Protein AF-0000000080320316 (afdb_homodimer)

Organism: Ceratocystis fimbriata f. sp. platani (NCBI:txid88771)

Secondary structure (DSSP, 8-state):
--HHHHHHHHHHTTSHHHHHHHT-TTEEEE-TT---TT-----TTTTHIIIIIT-STTS--EEEEEEE-TTS---TT----STT----SS-EEEEEEEE-GGGB-STTBB-HHHHHHHHHHHHHHHHHHHHHHHHHHHHTT---TTS---TTEEEEEEEEEEEE-S--BSSEEEEEEEEEEEEETTEEEEEEEEE-SS-EEEEEEEEEEEEE------/--HHHHHHHHHHTTSHHHHHHHT-TTEEEE-TT---TT-----TTTTHIIIIIT-STTS---EEEEEE-TTS---TT----STT----SS-EEEEEEEE-GGGB-STTBB-HHHHHHHHHHHHHHHHHHHHHHHHHHHHTT---TTS---TTEEEEEEEEEEEE-S--BSSEEEEEEEEEEEEETTEEEEEEEEE-SS-EEEEEEEEEEEEE------

Radius of gyration: 22.96 Å; Cα contacts (8 Å, |Δi|>4): 897; chains: 2; bounding box: 67×70×54 Å

Sequence (436 aa):
MDQKVQDAIAHFSKTPWCAALISRPGATHFVPHEPRAGTVAVDLTQDQLFRKTLRTPSTVPHQLGFFQDPFGPHPETSKPASSSGLTMLNPVVTVLYDLQPGVNGFNGTTHGGFISCIIDEAMGSIIYTNYDELMGAKMKHKLPDNVPDLSDARVFTASISVQLKKPILTPNIVAVVAELDRIETRKLLFKITVKNNDVVFAEAQGLWIVVPNAKPKIMDQKVQDAIAHFSKTPWCAALISRPGATHFVPHEPRAGTVAVDLTQDQLFRKTLRTPSTVPHQLGFFQDPFGPHPETSKPASSSGLTMLNPVVTVLYDLQPGVNGFNGTTHGGFISCIIDEAMGSIIYTNYDELMGAKMKHKLPDNVPDLSDARVFTASISVQLKKPILTPNIVAVVAELDRIETRKLLFKITVKNNDVVFAEAQGLWIVVPNAKPKI

InterPro domains:
  IPR006683 Thioesterase domain [PF03061] (107-198)
  IPR029069 HotDog domain superfamily [SSF54637] (92-209)
  IPR052061 Post-transcriptional expression and antimicrobial biosynthesis protein [PTHR47260] (3-215)

pLDDT: mean 87.09, std 16.12, range [25.78, 98.94]

Solvent-accessible surface area (backbone atoms only — not comparable to full-atom values): 22838 Å² total; per-residue (Å²): 130,62,67,68,40,54,52,31,49,59,58,46,44,74,40,65,69,48,30,59,62,66,66,38,84,54,52,46,74,43,45,83,82,50,81,57,91,84,64,74,86,66,58,87,42,41,33,23,24,67,58,48,63,34,44,32,87,49,22,34,62,40,49,38,30,34,29,58,38,65,88,36,92,63,76,83,72,75,62,71,65,20,96,74,49,35,53,55,72,37,42,45,26,37,30,37,38,38,39,25,51,31,42,8,26,57,84,42,17,50,20,73,21,50,56,40,33,58,50,44,49,27,49,49,45,30,55,53,55,31,51,56,50,47,56,54,25,54,75,67,71,62,64,54,90,44,38,75,86,60,82,63,43,45,73,42,77,34,32,44,35,38,38,46,70,44,86,47,56,50,67,39,65,37,37,31,39,23,32,60,44,32,51,57,93,50,32,43,33,34,39,35,39,33,25,50,95,84,45,69,31,29,41,34,40,36,34,32,38,56,43,70,60,81,68,76,87,119,130,61,65,66,41,54,52,31,50,60,58,46,44,73,39,66,69,48,29,58,63,65,66,40,85,55,53,45,75,44,45,83,81,50,80,56,91,83,63,75,85,65,59,88,43,40,32,22,24,66,58,48,65,33,44,32,87,50,22,34,61,41,48,39,28,36,30,60,37,64,89,36,92,62,76,85,73,77,62,70,66,20,95,74,49,35,52,57,72,38,41,44,26,38,29,37,37,38,39,26,52,31,43,6,25,58,82,44,18,50,20,74,20,49,55,40,32,57,49,43,50,27,49,48,45,30,55,52,56,32,51,56,50,46,55,53,26,53,74,68,71,60,63,55,89,44,39,75,86,60,83,64,44,46,74,42,75,34,32,44,36,38,40,48,71,44,85,46,54,50,68,39,67,40,37,33,39,20,31,61,43,32,50,57,94,48,32,42,32,33,40,34,39,32,25,50,94,85,45,70,31,31,42,33,41,37,33,30,38,54,43,70,61,80,67,74,86,117

Structure (mmCIF, N/CA/C/O backbone):
data_AF-0000000080320316-model_v1
#
loop_
_entity.id
_entity.type
_entity.pdbx_description
1 polymer 'Thioesterase domain-containing protein'
#
loop_
_atom_site.group_PDB
_atom_site.id
_atom_site.type_symbol
_atom_site.label_atom_id
_atom_site.label_alt_id
_atom_site.label_comp_id
_atom_site.label_asym_id
_atom_site.label_entity_id
_atom_site.label_seq_id
_atom_site.pdbx_PDB_ins_code
_atom_site.Cartn_x
_atom_site.Cartn_y
_atom_site.Cartn_z
_atom_site.occupancy
_atom_site.B_iso_or_equiv
_atom_site.auth_seq_id
_atom_site.auth_comp_id
_atom_site.auth_asym_id
_atom_site.auth_atom_id
_atom_site.pdbx_PDB_model_num
ATOM 1 N N . MET A 1 1 ? -5.84 32.281 0.088 1 63.75 1 MET A N 1
ATOM 2 C CA . MET A 1 1 ? -5.832 30.812 0.144 1 63.75 1 MET A CA 1
ATOM 3 C C . MET A 1 1 ? -5.734 30.219 -1.255 1 63.75 1 MET A C 1
ATOM 5 O O . MET A 1 1 ? -6.266 30.781 -2.213 1 63.75 1 MET A O 1
ATOM 9 N N . ASP A 1 2 ? -4.852 29.203 -1.447 1 83.12 2 ASP A N 1
ATOM 10 C CA . ASP A 1 2 ? -4.617 28.5 -2.703 1 83.12 2 ASP A CA 1
ATOM 11 C C . ASP A 1 2 ? -5.926 27.969 -3.285 1 83.12 2 ASP A C 1
ATOM 13 O O . ASP A 1 2 ? -6.773 27.453 -2.553 1 83.12 2 ASP A O 1
ATOM 17 N N . GLN A 1 3 ? -6.344 28.375 -4.531 1 89.81 3 GLN A N 1
ATOM 18 C CA . GLN A 1 3 ? -7.574 28 -5.215 1 89.81 3 GLN A CA 1
ATOM 19 C C . GLN A 1 3 ? -7.82 26.5 -5.105 1 89.81 3 GLN A C 1
ATOM 21 O O . GLN A 1 3 ? -8.961 26.047 -4.988 1 89.81 3 GLN A O 1
ATOM 26 N N . LYS A 1 4 ? -6.781 25.766 -5.133 1 90.62 4 LYS A N 1
ATOM 27 C CA . LYS A 1 4 ? -6.918 24.328 -5.035 1 90.62 4 LYS A CA 1
ATOM 28 C C . LYS A 1 4 ? -7.473 23.906 -3.674 1 90.62 4 LYS A C 1
ATOM 30 O O . LYS A 1 4 ? -8.273 22.969 -3.58 1 90.62 4 LYS A O 1
ATOM 35 N N . VAL A 1 5 ? -7.02 24.578 -2.699 1 94.5 5 VAL A N 1
ATOM 36 C CA . VAL A 1 5 ? -7.496 24.297 -1.349 1 94.5 5 VAL A CA 1
ATOM 37 C C . VAL A 1 5 ? -8.977 24.672 -1.235 1 94.5 5 VAL A C 1
ATOM 39 O O . VAL A 1 5 ? -9.766 23.906 -0.688 1 94.5 5 VAL A O 1
ATOM 42 N N . GLN A 1 6 ? -9.344 25.797 -1.772 1 95.31 6 GLN A N 1
ATOM 43 C CA . GLN A 1 6 ? -10.734 26.234 -1.73 1 95.31 6 GLN A CA 1
ATOM 44 C C . GLN A 1 6 ? -11.641 25.25 -2.463 1 95.31 6 GLN A C 1
ATOM 46 O O . GLN A 1 6 ? -12.734 24.922 -1.988 1 95.31 6 GLN A O 1
ATOM 51 N N . ASP A 1 7 ? -11.172 24.781 -3.613 1 96.12 7 ASP A N 1
ATOM 52 C CA . ASP A 1 7 ? -11.945 23.812 -4.387 1 96.12 7 ASP A CA 1
ATOM 53 C C . ASP A 1 7 ? -12.141 22.516 -3.605 1 96.12 7 ASP A C 1
ATOM 55 O O . ASP A 1 7 ? -13.227 21.938 -3.615 1 96.12 7 ASP A O 1
ATOM 59 N N . ALA A 1 8 ? -11.062 22.078 -2.986 1 97 8 ALA A N 1
ATOM 60 C CA . ALA A 1 8 ? -11.133 20.859 -2.195 1 97 8 ALA A CA 1
ATOM 61 C C . ALA A 1 8 ? -12.086 21.016 -1.015 1 97 8 ALA A C 1
ATOM 63 O O . ALA A 1 8 ? -12.883 20.125 -0.723 1 97 8 ALA A O 1
ATOM 64 N N . ILE A 1 9 ? -12 22.141 -0.353 1 97.06 9 ILE A N 1
ATOM 65 C CA . ILE A 1 9 ? -12.898 22.422 0.762 1 97.06 9 ILE A CA 1
ATOM 66 C C . ILE A 1 9 ? -14.344 22.391 0.28 1 97.06 9 ILE A C 1
ATOM 68 O O . ILE A 1 9 ? -15.203 21.797 0.922 1 97.06 9 ILE A O 1
ATOM 72 N N . ALA A 1 10 ? -14.602 23.062 -0.813 1 97.62 10 ALA A N 1
ATOM 73 C CA . ALA A 1 10 ? -15.953 23.109 -1.369 1 97.62 10 ALA A CA 1
ATOM 74 C C . ALA A 1 10 ? -16.469 21.703 -1.676 1 97.62 10 ALA A C 1
ATOM 76 O O . ALA A 1 10 ? -17.625 21.375 -1.393 1 97.62 10 ALA A O 1
ATOM 77 N N . HIS A 1 11 ? -15.656 20.859 -2.217 1 98.19 11 HIS A N 1
ATOM 78 C CA . HIS A 1 11 ? -16.031 19.5 -2.568 1 98.19 11 HIS A CA 1
ATOM 79 C C . HIS A 1 11 ? -16.375 18.688 -1.327 1 98.19 11 HIS A C 1
ATOM 81 O O . HIS A 1 11 ? -17.453 18.094 -1.254 1 98.19 11 HIS A O 1
ATOM 87 N N . PHE A 1 12 ? -15.547 18.625 -0.387 1 98.25 12 PHE A N 1
ATOM 88 C CA . PHE A 1 12 ? -15.703 17.766 0.769 1 98.25 12 PHE A CA 1
ATOM 89 C C . PHE A 1 12 ? -16.766 18.297 1.714 1 98.25 12 PHE A C 1
ATOM 91 O O . PHE A 1 12 ? -17.375 17.531 2.465 1 98.25 12 PHE A O 1
ATOM 98 N N . SER A 1 13 ? -17.031 19.594 1.688 1 97.69 13 SER A N 1
ATOM 99 C CA . SER A 1 13 ? -18.031 20.203 2.566 1 97.69 13 SER A CA 1
ATOM 100 C C . SER A 1 13 ? -19.453 19.781 2.16 1 97.69 13 SER A C 1
ATOM 102 O O . SER A 1 13 ? -20.406 19.984 2.916 1 97.69 13 SER A O 1
ATOM 104 N N . LYS A 1 14 ? -19.594 19.188 0.988 1 97.75 14 LYS A N 1
ATOM 105 C CA . LYS A 1 14 ? -20.891 18.672 0.554 1 97.75 14 LYS A CA 1
ATOM 106 C C . LYS A 1 14 ? -21.297 17.453 1.371 1 97.75 14 LYS A C 1
ATOM 108 O O . LYS A 1 14 ? -22.469 17.078 1.386 1 97.75 14 LYS A O 1
ATOM 113 N N . THR A 1 15 ? -20.328 16.812 1.942 1 97.31 15 THR A N 1
ATOM 114 C CA . THR A 1 15 ? -20.578 15.68 2.832 1 97.31 15 THR A CA 1
ATOM 115 C C . THR A 1 15 ? -20.594 16.141 4.289 1 97.31 15 THR A C 1
ATOM 117 O O . THR A 1 15 ? -19.578 16.578 4.816 1 97.31 15 THR A O 1
ATOM 120 N N . PRO A 1 16 ? -21.656 15.969 4.988 1 96.56 16 PRO A N 1
ATOM 121 C CA . PRO A 1 16 ? -21.859 16.609 6.285 1 96.56 16 PRO A CA 1
ATOM 122 C C . PRO A 1 16 ? -20.75 16.281 7.289 1 96.56 16 PRO A C 1
ATOM 124 O O . PRO A 1 16 ? -20.234 17.172 7.961 1 96.56 16 PRO A O 1
ATOM 127 N N . TRP A 1 17 ? -20.375 15.016 7.359 1 96.25 17 TRP A N 1
ATOM 128 C CA . TRP A 1 17 ? -19.375 14.672 8.367 1 96.25 17 TRP A CA 1
ATOM 129 C C . TRP A 1 17 ? -18.016 15.227 7.984 1 96.25 17 TRP A C 1
ATOM 131 O O . TRP A 1 17 ? -17.188 15.516 8.859 1 96.25 17 TRP A O 1
ATOM 141 N N . CYS A 1 18 ? -17.75 15.391 6.707 1 97.5 18 CYS A N 1
ATOM 142 C CA . CYS A 1 18 ? -16.516 16.047 6.266 1 97.5 18 CYS A CA 1
ATOM 143 C C . CYS A 1 18 ? -16.547 17.531 6.598 1 97.5 18 CYS A C 1
ATOM 145 O O . CYS A 1 18 ? -15.547 18.094 7.055 1 97.5 18 CYS A O 1
ATOM 147 N N . ALA A 1 19 ? -17.703 18.141 6.359 1 96.62 19 ALA A N 1
ATOM 148 C CA . ALA A 1 19 ? -17.875 19.562 6.656 1 96.62 19 ALA A CA 1
ATOM 149 C C . ALA A 1 19 ? -17.594 19.844 8.133 1 96.62 19 ALA A C 1
ATOM 151 O O . ALA A 1 19 ? -16.953 20.844 8.461 1 96.62 19 ALA A O 1
ATOM 152 N N . ALA A 1 20 ? -18.016 18.984 8.953 1 93.88 20 ALA A N 1
ATOM 153 C CA . ALA A 1 20 ? -17.828 19.141 10.391 1 93.88 20 ALA A CA 1
ATOM 154 C C . ALA A 1 20 ? -16.344 19.062 10.758 1 93.88 20 ALA A C 1
ATOM 156 O O . ALA A 1 20 ? -15.875 19.812 11.617 1 93.88 20 ALA A O 1
ATOM 157 N N . LEU A 1 21 ? -15.594 18.203 10.094 1 91.44 21 LEU A N 1
ATOM 158 C CA . LEU A 1 21 ? -14.172 18.047 10.352 1 91.44 21 LEU A CA 1
ATOM 159 C C . LEU A 1 21 ? -13.391 19.25 9.859 1 91.44 21 LEU A C 1
ATOM 161 O O . LEU A 1 21 ? -12.469 19.719 10.531 1 91.44 21 LEU A O 1
ATOM 165 N N . ILE A 1 22 ? -13.766 19.766 8.727 1 93.44 22 ILE A N 1
ATOM 166 C CA . ILE A 1 22 ? -13.047 20.828 8.039 1 93.44 22 ILE A CA 1
ATOM 167 C C . ILE A 1 22 ? -13.266 22.156 8.758 1 93.44 22 ILE A C 1
ATOM 169 O O . ILE A 1 22 ? -12.375 23 8.781 1 93.44 22 ILE A O 1
ATOM 173 N N . SER A 1 23 ? -14.375 22.359 9.359 1 90.56 23 SER A N 1
ATOM 174 C CA . SER A 1 23 ? -14.773 23.641 9.922 1 90.56 23 SER A CA 1
ATOM 175 C C . SER A 1 23 ? -14.312 23.781 11.367 1 90.56 23 SER A C 1
ATOM 177 O O . SER A 1 23 ? -14.68 24.75 12.047 1 90.56 23 SER A O 1
ATOM 179 N N . ARG A 1 24 ? -13.562 22.891 11.766 1 85.56 24 ARG A N 1
ATOM 180 C CA . ARG A 1 24 ? -13.062 23 13.133 1 85.56 24 ARG A CA 1
ATOM 181 C C . ARG A 1 24 ? -12.227 24.266 13.32 1 85.56 24 ARG A C 1
ATOM 183 O O . ARG A 1 24 ? -11.398 24.594 12.469 1 85.56 24 ARG A O 1
ATOM 190 N N . PRO A 1 25 ? -12.391 24.938 14.391 1 84.94 25 PRO A N 1
ATOM 191 C CA . PRO A 1 25 ? -11.633 26.172 14.617 1 84.94 25 PRO A CA 1
ATOM 192 C C . PRO A 1 25 ? -10.125 25.938 14.695 1 84.94 25 PRO A C 1
ATOM 194 O O . PRO A 1 25 ? -9.68 24.969 15.305 1 84.94 25 PRO A O 1
ATOM 197 N N . GLY A 1 26 ? -9.383 26.781 14 1 84.81 26 GLY A N 1
ATOM 198 C CA . GLY A 1 26 ? -7.93 26.734 14.07 1 84.81 26 GLY A CA 1
ATOM 199 C C . GLY A 1 26 ? -7.328 25.719 13.109 1 84.81 26 GLY A C 1
ATOM 200 O O . GLY A 1 26 ? -6.125 25.453 13.156 1 84.81 26 GLY A O 1
ATOM 201 N N . ALA A 1 27 ? -8.156 25.203 12.266 1 88.44 27 ALA A N 1
ATOM 202 C CA . ALA A 1 27 ? -7.656 24.219 11.305 1 88.44 27 ALA A CA 1
ATOM 203 C C . ALA A 1 27 ? -6.949 24.906 10.141 1 88.44 27 ALA A C 1
ATOM 205 O O . ALA A 1 27 ? -7.43 25.922 9.625 1 88.44 27 ALA A O 1
ATOM 206 N N . THR A 1 28 ? -5.762 24.453 9.859 1 90.81 28 THR A N 1
ATOM 207 C CA . THR A 1 28 ? -5.055 24.844 8.641 1 90.81 28 THR A CA 1
ATOM 208 C C . THR A 1 28 ? -5.207 23.766 7.562 1 90.81 28 THR A C 1
ATOM 210 O O . THR A 1 28 ? -4.969 22.594 7.816 1 90.81 28 THR A O 1
ATOM 213 N N . HIS A 1 29 ? -5.621 24.219 6.379 1 93.94 29 HIS A N 1
ATOM 214 C CA . HIS A 1 29 ? -5.922 23.297 5.297 1 93.94 29 HIS A CA 1
ATOM 215 C C . HIS A 1 29 ? -4.84 23.328 4.227 1 93.94 29 HIS A C 1
ATOM 217 O O . HIS A 1 29 ? -4.227 24.375 3.988 1 93.94 29 HIS A O 1
ATOM 223 N N . PHE A 1 30 ? -4.613 22.219 3.594 1 92.75 30 PHE A N 1
ATOM 224 C CA . PHE A 1 30 ? -3.68 22.125 2.48 1 92.75 30 PHE A CA 1
ATOM 225 C C . PHE A 1 30 ? -4.086 21 1.525 1 92.75 30 PHE A C 1
ATOM 227 O O . PHE A 1 30 ? -4.91 20.156 1.87 1 92.75 30 PHE A O 1
ATOM 234 N N . VAL A 1 31 ? -3.652 21.016 0.338 1 93.25 31 VAL A N 1
ATOM 235 C CA . VAL A 1 31 ? -3.756 19.906 -0.61 1 93.25 31 VAL A CA 1
ATOM 236 C C . VAL A 1 31 ? -2.396 19.234 -0.76 1 93.25 31 VAL A C 1
ATOM 238 O O . VAL A 1 31 ? -1.412 19.875 -1.133 1 93.25 31 VAL A O 1
ATOM 241 N N . PRO A 1 32 ? -2.33 17.938 -0.39 1 87.88 32 PRO A N 1
ATOM 242 C CA . PRO A 1 32 ? -1.039 17.25 -0.506 1 87.88 32 PRO A CA 1
ATOM 243 C C . PRO A 1 32 ? -0.453 17.328 -1.913 1 87.88 32 PRO A C 1
ATOM 245 O O . PRO A 1 32 ? -1.199 17.375 -2.895 1 87.88 32 PRO A O 1
ATOM 248 N N . HIS A 1 33 ? 0.985 17.328 -2.035 1 73 33 HIS A N 1
ATOM 249 C CA . HIS A 1 33 ? 1.816 17.234 -3.23 1 73 33 HIS A CA 1
ATOM 250 C C . HIS A 1 33 ? 1.633 18.453 -4.125 1 73 33 HIS A C 1
ATOM 252 O O . HIS A 1 33 ? 1.842 18.391 -5.336 1 73 33 HIS A O 1
ATOM 258 N N . GLU A 1 34 ? 1.037 19.406 -3.631 1 61.81 34 GLU A N 1
ATOM 259 C CA . GLU A 1 34 ? 1.064 20.656 -4.391 1 61.81 34 GLU A CA 1
ATOM 260 C C . GLU A 1 34 ? 2.303 21.484 -4.051 1 61.81 34 GLU A C 1
ATOM 262 O O . GLU A 1 34 ? 2.701 21.562 -2.887 1 61.81 34 GLU A O 1
ATOM 267 N N . PRO A 1 35 ? 3.016 21.609 -5.27 1 54.16 35 PRO A N 1
ATOM 268 C CA . PRO A 1 35 ? 4.176 22.453 -4.973 1 54.16 35 PRO A CA 1
ATOM 269 C C . PRO A 1 35 ? 3.82 23.672 -4.125 1 54.16 35 PRO A C 1
ATOM 271 O O . PRO A 1 35 ? 2.748 24.25 -4.297 1 54.16 35 PRO A O 1
ATOM 274 N N . ARG A 1 36 ? 4.438 23.734 -2.965 1 48.59 36 ARG A N 1
ATOM 275 C CA . ARG A 1 36 ? 4.258 24.969 -2.207 1 48.59 36 ARG A CA 1
ATOM 276 C C . ARG A 1 36 ? 4.645 26.188 -3.041 1 48.59 36 ARG A C 1
ATOM 278 O O . ARG A 1 36 ? 5.543 26.109 -3.881 1 48.59 36 ARG A O 1
ATOM 285 N N . ALA A 1 37 ? 3.857 27.203 -2.994 1 42.16 37 ALA A N 1
ATOM 286 C CA . ALA A 1 37 ? 4.242 28.484 -3.598 1 42.16 37 ALA A CA 1
ATOM 287 C C . ALA A 1 37 ? 5.668 28.859 -3.219 1 42.16 37 ALA A C 1
ATOM 289 O O . ALA A 1 37 ? 6.043 28.797 -2.045 1 42.16 37 ALA A O 1
ATOM 290 N N . GLY A 1 38 ? 6.609 28.969 -4.223 1 42.66 38 GLY A N 1
ATOM 291 C CA . GLY A 1 38 ? 7.949 29.516 -4.102 1 42.66 38 GLY A CA 1
ATOM 292 C C . GLY A 1 38 ? 9.031 28.453 -4.172 1 42.66 38 GLY A C 1
ATOM 293 O O . GLY A 1 38 ? 10.219 28.75 -4.035 1 42.66 38 GLY A O 1
ATOM 294 N N . THR A 1 39 ? 8.695 27.297 -3.605 1 44.22 39 THR A N 1
ATOM 295 C CA . THR A 1 39 ? 9.805 26.359 -3.457 1 44.22 39 THR A CA 1
ATOM 296 C C . THR A 1 39 ? 10.336 25.922 -4.824 1 44.22 39 THR A C 1
ATOM 298 O O . THR A 1 39 ? 9.609 25.969 -5.816 1 44.22 39 THR A O 1
ATOM 301 N N . VAL A 1 40 ? 11.742 25.656 -4.871 1 40.34 40 VAL A N 1
ATOM 302 C CA . VAL A 1 40 ? 12.648 25.188 -5.922 1 40.34 40 VAL A CA 1
ATOM 303 C C . VAL A 1 40 ? 11.953 24.125 -6.762 1 40.34 40 VAL A C 1
ATOM 305 O O . VAL A 1 40 ? 11 23.484 -6.305 1 40.34 40 VAL A O 1
ATOM 308 N N . ALA A 1 41 ? 12.641 23.859 -7.941 1 42.78 41 ALA A N 1
ATOM 309 C CA . ALA A 1 41 ? 12.438 22.906 -9.023 1 42.78 41 ALA A CA 1
ATOM 310 C C . ALA A 1 41 ? 12.078 21.531 -8.469 1 42.78 41 ALA A C 1
ATOM 312 O O . ALA A 1 41 ? 12.875 20.922 -7.75 1 42.78 41 ALA A O 1
ATOM 313 N N . VAL A 1 42 ? 10.859 21.391 -8.102 1 50.06 42 VAL A N 1
ATOM 314 C CA . VAL A 1 42 ? 10.477 20.031 -7.773 1 50.06 42 VAL A CA 1
ATOM 315 C C . VAL A 1 42 ? 10.961 19.078 -8.875 1 50.06 42 VAL A C 1
ATOM 317 O O . VAL A 1 42 ? 10.828 19.391 -10.062 1 50.06 42 VAL A O 1
ATOM 320 N N . ASP A 1 43 ? 11.844 18.203 -8.461 1 56.81 43 ASP A N 1
ATOM 321 C CA . ASP A 1 43 ? 12.219 17.141 -9.383 1 56.81 43 ASP A CA 1
ATOM 322 C C . ASP A 1 43 ? 11 16.562 -10.078 1 56.81 43 ASP A C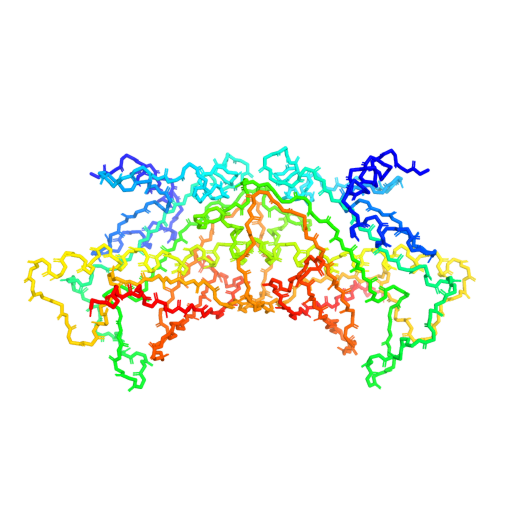 1
ATOM 324 O O . ASP A 1 43 ? 10.008 16.219 -9.43 1 56.81 43 ASP A O 1
ATOM 328 N N . LEU A 1 44 ? 10.922 16.781 -11.375 1 56.91 44 LEU A N 1
ATOM 329 C CA . LEU A 1 44 ? 9.828 16.344 -12.234 1 56.91 44 LEU A CA 1
ATOM 330 C C . LEU A 1 44 ? 9.43 14.906 -11.914 1 56.91 44 LEU A C 1
ATOM 332 O O . LEU A 1 44 ? 8.305 14.492 -12.195 1 56.91 44 LEU A O 1
ATOM 336 N N . THR A 1 45 ? 10.305 14.211 -11.164 1 63.31 45 THR A N 1
ATOM 337 C CA . THR A 1 45 ? 9.992 12.805 -10.93 1 63.31 45 THR A CA 1
ATOM 338 C C . THR A 1 45 ? 9.383 12.609 -9.547 1 63.31 45 THR A C 1
ATOM 340 O O . THR A 1 45 ? 8.969 11.5 -9.195 1 63.31 45 THR A O 1
ATOM 343 N N . GLN A 1 46 ? 9.211 13.75 -8.859 1 74.69 46 GLN A N 1
ATOM 344 C CA . GLN A 1 46 ? 8.766 13.648 -7.473 1 74.69 46 GLN A CA 1
ATOM 345 C C . GLN A 1 46 ? 7.25 13.531 -7.391 1 74.69 46 GLN A C 1
ATOM 347 O O . GLN A 1 46 ? 6.527 14.219 -8.125 1 74.69 46 GLN A O 1
ATOM 352 N N . ASP A 1 47 ? 6.73 12.555 -6.578 1 82.25 47 ASP A N 1
ATOM 353 C CA . ASP A 1 47 ? 5.348 12.375 -6.145 1 82.25 47 ASP A CA 1
ATOM 354 C C . ASP A 1 47 ? 4.434 12.078 -7.332 1 82.25 47 ASP A C 1
ATOM 356 O O . ASP A 1 47 ? 3.285 12.531 -7.367 1 82.25 47 ASP A O 1
ATOM 360 N N . GLN A 1 48 ? 4.918 11.422 -8.344 1 89 48 GLN A N 1
ATOM 361 C CA . GLN A 1 48 ? 4.156 11.188 -9.57 1 89 48 GLN A CA 1
ATOM 362 C C . GLN A 1 48 ? 2.924 10.328 -9.289 1 89 48 GLN A C 1
ATOM 364 O O . GLN A 1 48 ? 1.881 10.508 -9.922 1 89 48 GLN A O 1
ATOM 369 N N . LEU A 1 49 ? 2.986 9.453 -8.344 1 94.5 49 LEU A N 1
ATOM 370 C CA . LEU A 1 49 ? 1.864 8.562 -8.07 1 94.5 49 LEU A CA 1
ATOM 371 C C . LEU A 1 49 ? 0.628 9.359 -7.66 1 94.5 49 LEU A C 1
ATOM 373 O O . LEU A 1 49 ? -0.43 9.234 -8.281 1 94.5 49 LEU A O 1
ATOM 377 N N . PHE A 1 50 ? 0.759 10.289 -6.684 1 93.44 50 PHE A N 1
ATOM 378 C CA . PHE A 1 50 ? -0.413 10.984 -6.16 1 93.44 50 PHE A CA 1
ATOM 379 C C . PHE A 1 50 ? -0.621 12.312 -6.875 1 93.44 50 PHE A C 1
ATOM 381 O O . PHE A 1 50 ? -1.734 12.844 -6.902 1 93.44 50 PHE A O 1
ATOM 388 N N . ARG A 1 51 ? 0.441 12.844 -7.441 1 90.62 51 ARG A N 1
ATOM 389 C CA . ARG A 1 51 ? 0.306 14.133 -8.117 1 90.62 51 ARG A CA 1
ATOM 390 C C . ARG A 1 51 ? -0.281 13.961 -9.508 1 90.62 51 ARG A C 1
ATOM 392 O O . ARG A 1 51 ? -0.973 14.852 -10.016 1 90.62 51 ARG A O 1
ATOM 399 N N . LYS A 1 52 ? -0.034 12.797 -10.133 1 91.69 52 LYS A N 1
ATOM 400 C CA . LYS A 1 52 ? -0.418 12.633 -11.531 1 91.69 52 LYS A CA 1
ATOM 401 C C . LYS A 1 52 ? -1.198 11.336 -11.734 1 91.69 52 LYS A C 1
ATOM 403 O O . LYS A 1 52 ? -2.383 11.367 -12.078 1 91.69 52 LYS A O 1
ATOM 408 N N . THR A 1 53 ? -0.633 10.266 -11.445 1 95.19 53 THR A N 1
ATOM 409 C CA . THR A 1 53 ? -1.177 8.953 -11.781 1 95.19 53 THR A CA 1
ATOM 410 C C . THR A 1 53 ? -2.539 8.75 -11.125 1 95.19 53 THR A C 1
ATOM 412 O O . THR A 1 53 ? -3.479 8.273 -11.766 1 95.19 53 THR A O 1
ATOM 415 N N . LEU A 1 54 ? -2.645 9.148 -9.82 1 96.31 54 LEU A N 1
ATOM 416 C CA . LEU A 1 54 ? -3.863 8.867 -9.07 1 96.31 54 LEU A CA 1
ATOM 417 C C . LEU A 1 54 ? -4.727 10.117 -8.945 1 96.31 54 LEU A C 1
ATOM 419 O O . LEU A 1 54 ? -5.781 10.086 -8.305 1 96.31 54 LEU A O 1
ATOM 423 N N . ARG A 1 55 ? -4.262 11.172 -9.516 1 94 55 ARG A N 1
ATOM 424 C CA . ARG A 1 55 ? -5.027 12.414 -9.453 1 94 55 ARG A CA 1
ATOM 425 C C . ARG A 1 55 ? -5.906 12.578 -10.688 1 94 55 ARG A C 1
ATOM 427 O O . ARG A 1 55 ? -5.711 13.5 -11.477 1 94 55 ARG A O 1
ATOM 434 N N . THR A 1 56 ? -6.828 11.695 -10.844 1 96 56 THR A N 1
ATOM 435 C CA . THR A 1 56 ? -7.73 11.688 -11.992 1 96 56 THR A CA 1
ATOM 436 C C . THR A 1 56 ? -9.18 11.57 -11.539 1 96 56 THR A C 1
ATOM 438 O O . THR A 1 56 ? -9.453 11.148 -10.414 1 96 56 THR A O 1
ATOM 441 N N . PRO A 1 57 ? -10.117 11.852 -12.43 1 96.56 57 PRO A N 1
ATOM 442 C CA . PRO A 1 57 ? -11.531 11.734 -12.07 1 96.56 57 PRO A CA 1
ATOM 443 C C . PRO A 1 57 ? -11.938 10.305 -11.703 1 96.56 57 PRO A C 1
ATOM 445 O O . PRO A 1 57 ? -12.891 10.102 -10.945 1 96.56 57 PRO A O 1
ATOM 448 N N . SER A 1 58 ? -11.172 9.266 -12.148 1 96.12 58 SER A N 1
ATOM 449 C CA . SER A 1 58 ? -11.586 7.883 -11.922 1 96.12 58 SER A CA 1
ATOM 450 C C . SER A 1 58 ? -10.844 7.27 -10.742 1 96.12 58 SER A C 1
ATOM 452 O O . SER A 1 58 ? -11.141 6.145 -10.336 1 96.12 58 SER A O 1
ATOM 454 N N . THR A 1 59 ? -9.867 7.969 -10.148 1 97.62 59 THR A N 1
ATOM 455 C CA . THR A 1 59 ? -9.086 7.406 -9.055 1 97.62 59 THR A CA 1
ATOM 456 C C . THR A 1 59 ? -9.305 8.195 -7.77 1 97.62 59 THR A C 1
ATOM 458 O O . THR A 1 59 ? -10.281 7.973 -7.055 1 97.62 59 THR A O 1
ATOM 461 N N . VAL A 1 60 ? -8.5 9.281 -7.52 1 98 60 VAL A N 1
ATOM 462 C CA . VAL A 1 60 ? -8.641 10.156 -6.363 1 98 60 VAL A CA 1
ATOM 463 C C . VAL A 1 60 ? -8.711 11.609 -6.82 1 98 60 VAL A C 1
ATOM 465 O O . VAL A 1 60 ? -7.73 12.352 -6.699 1 98 60 VAL A O 1
ATOM 468 N N . PRO A 1 61 ? -9.828 12.062 -7.227 1 97.56 61 PRO A N 1
ATOM 469 C CA . PRO A 1 61 ? -9.938 13.383 -7.84 1 97.56 61 PRO A CA 1
ATOM 470 C C . PRO A 1 61 ? -9.742 14.516 -6.832 1 97.56 61 PRO A C 1
ATOM 472 O O . PRO A 1 61 ? -9.359 15.625 -7.211 1 97.56 61 PRO A O 1
ATOM 475 N N . HIS A 1 62 ? -10.062 14.25 -5.574 1 97.38 62 HIS A N 1
ATOM 476 C CA . HIS A 1 62 ? -9.961 15.289 -4.555 1 97.38 62 HIS A CA 1
ATOM 477 C C . HIS A 1 62 ? -9.305 14.758 -3.287 1 97.38 62 HIS A C 1
ATOM 479 O O . HIS A 1 62 ? -9.547 13.617 -2.883 1 97.38 62 HIS A O 1
ATOM 485 N N . GLN A 1 63 ? -8.469 15.516 -2.768 1 97.62 63 GLN A N 1
ATOM 486 C CA . GLN A 1 63 ? -7.84 15.305 -1.468 1 97.62 63 GLN A CA 1
ATOM 487 C C . GLN A 1 63 ? -7.73 16.609 -0.686 1 97.62 63 GLN A C 1
ATOM 489 O O . GLN A 1 63 ? -7.598 17.688 -1.277 1 97.62 63 GLN A O 1
ATOM 494 N N . LEU A 1 64 ? -7.805 16.547 0.595 1 97.5 64 LEU A N 1
ATOM 495 C CA . LEU A 1 64 ? -7.695 17.703 1.463 1 97.5 64 LEU A CA 1
ATOM 496 C C . LEU A 1 64 ? -7.121 17.328 2.822 1 97.5 64 LEU A C 1
ATOM 498 O O . LEU A 1 64 ? -7.66 16.453 3.506 1 97.5 64 LEU A O 1
ATOM 502 N N . GLY A 1 65 ? -6.039 17.891 3.141 1 96.75 65 GLY A N 1
ATOM 503 C CA . GLY A 1 65 ? -5.445 17.688 4.457 1 96.75 65 GLY A CA 1
ATOM 504 C C . GLY A 1 65 ? -5.707 18.859 5.398 1 96.75 65 GLY A C 1
ATOM 505 O O . GLY A 1 65 ? -5.965 19.969 4.957 1 96.75 65 GLY A O 1
ATOM 506 N N . PHE A 1 66 ? -5.676 18.562 6.656 1 95 66 PHE A N 1
ATOM 507 C CA . PHE A 1 66 ? -5.738 19.656 7.629 1 95 66 PHE A CA 1
ATOM 508 C C . PHE A 1 66 ? -5.164 19.203 8.969 1 95 66 PHE A C 1
ATOM 510 O O . PHE A 1 66 ? -5.078 18.016 9.25 1 95 66 PHE A O 1
ATOM 517 N N . PHE A 1 67 ? -4.711 20.094 9.664 1 92.75 67 PHE A N 1
ATOM 518 C CA . PHE A 1 67 ? -4.152 19.922 10.992 1 92.75 67 PHE A CA 1
ATOM 519 C C . PHE A 1 67 ? -4.488 21.109 11.883 1 92.75 67 PHE A C 1
ATOM 521 O O . PHE A 1 67 ? -4.93 22.156 11.391 1 92.75 67 PHE A O 1
ATOM 528 N N . GLN A 1 68 ? -4.418 20.859 13.148 1 84.56 68 GLN A N 1
ATOM 529 C CA . GLN A 1 68 ? -4.664 21.938 14.094 1 84.56 68 GLN A CA 1
ATOM 530 C C . GLN A 1 68 ? -3.463 22.875 14.18 1 84.56 68 GLN A C 1
ATOM 532 O O . GLN A 1 68 ? -2.32 22.422 14.273 1 84.56 68 GLN A O 1
ATOM 537 N N . ASP A 1 69 ? -3.781 24.109 14.18 1 74.5 69 ASP A N 1
ATOM 538 C CA . ASP A 1 69 ? -2.742 25.125 14.336 1 74.5 69 ASP A CA 1
ATOM 539 C C . ASP A 1 69 ? -2.016 24.953 15.672 1 74.5 69 ASP A C 1
ATOM 541 O O . ASP A 1 69 ? -2.629 25.047 16.734 1 74.5 69 ASP A O 1
ATOM 545 N N . PRO A 1 70 ? -0.752 24.625 15.531 1 68.19 70 PRO A N 1
ATOM 546 C CA . PRO A 1 70 ? -0.031 24.391 16.781 1 68.19 70 PRO A CA 1
ATOM 547 C C . PRO A 1 70 ? -0.054 25.594 17.719 1 68.19 70 PRO A C 1
ATOM 549 O O . PRO A 1 70 ? 0.126 25.453 18.938 1 68.19 70 PRO A O 1
ATOM 552 N N . PHE A 1 71 ? -0.14 26.672 17.219 1 67.62 71 PHE A N 1
ATOM 553 C CA . PHE A 1 71 ? -0.063 27.891 18.031 1 67.62 71 PHE A CA 1
ATOM 554 C C . PHE A 1 71 ? -1.454 28.453 18.297 1 67.62 71 PHE A C 1
ATOM 556 O O . PHE A 1 71 ? -1.593 29.516 18.891 1 67.62 71 PHE A O 1
ATOM 563 N N . GLY A 1 72 ? -2.354 27.578 17.797 1 62.69 72 GLY A N 1
ATOM 564 C CA . GLY A 1 72 ? -3.727 27.969 18.078 1 62.69 72 GLY A CA 1
ATOM 565 C C . GLY A 1 72 ? -4.27 27.359 19.359 1 62.69 72 GLY A C 1
ATOM 566 O O . GLY A 1 72 ? -3.545 26.688 20.078 1 62.69 72 GLY A O 1
ATOM 567 N N . PRO A 1 73 ? -5.438 27.75 19.797 1 57.62 73 PRO A N 1
ATOM 568 C CA . PRO A 1 73 ? -6.062 27.188 20.984 1 57.62 73 PRO A CA 1
ATOM 569 C C . PRO A 1 73 ? -6.191 25.672 20.922 1 57.62 73 PRO A C 1
ATOM 571 O O . PRO A 1 73 ? -6.5 25.109 19.859 1 57.62 73 PRO A O 1
ATOM 574 N N . HIS A 1 74 ? -5.27 24.953 21.531 1 55.28 74 HIS A N 1
ATOM 575 C CA . HIS A 1 74 ? -5.316 23.5 21.531 1 55.28 74 HIS A CA 1
ATOM 576 C C . HIS A 1 74 ? -6.195 22.969 22.656 1 55.28 74 HIS A C 1
ATOM 578 O O . HIS A 1 74 ? -6.246 23.578 23.734 1 55.28 74 HIS A O 1
ATOM 584 N N . PRO A 1 75 ? -7.051 22.141 22.266 1 47.06 75 PRO A N 1
ATOM 585 C CA . PRO A 1 75 ? -7.66 21.484 23.438 1 47.06 75 PRO A CA 1
ATOM 586 C C . PRO A 1 75 ? -6.629 20.797 24.328 1 47.06 75 PRO A C 1
ATOM 588 O O . PRO A 1 75 ? -5.559 20.406 23.859 1 47.06 75 PRO A O 1
ATOM 591 N N . GLU A 1 76 ? -6.48 21.094 25.578 1 42.69 76 GLU A N 1
ATOM 592 C CA . GLU A 1 76 ? -5.59 20.672 26.656 1 42.69 76 GLU A CA 1
ATOM 593 C C . GLU A 1 76 ? -5.141 19.234 26.453 1 42.69 76 GLU A C 1
ATOM 595 O O . GLU A 1 76 ? -4.223 18.766 27.141 1 42.69 76 GLU A O 1
ATOM 600 N N . THR A 1 77 ? -5.805 18.406 25.797 1 44 77 THR A N 1
ATOM 601 C CA . THR A 1 77 ? -5.68 16.984 26.125 1 44 77 THR A CA 1
ATOM 602 C C . THR A 1 77 ? -4.473 16.375 25.422 1 44 77 THR A C 1
ATOM 604 O O . THR A 1 77 ? -4.258 15.172 25.469 1 44 77 THR A O 1
ATOM 607 N N . SER A 1 78 ? -3.725 17.094 24.594 1 48.25 78 SER A N 1
ATOM 608 C CA . SER A 1 78 ? -2.844 16.156 23.891 1 48.25 78 SER A CA 1
ATOM 609 C C . SER A 1 78 ? -1.556 15.922 24.672 1 48.25 78 SER A C 1
ATOM 611 O O . SER A 1 78 ? -0.77 16.859 24.875 1 48.25 78 SER A O 1
ATOM 613 N N . LYS A 1 79 ? -1.55 15.18 25.734 1 49.25 79 LYS A N 1
ATOM 614 C CA . LYS A 1 79 ? -0.385 14.742 26.5 1 49.25 79 LYS A CA 1
ATOM 615 C C . LYS A 1 79 ? 0.698 14.18 25.578 1 49.25 79 LYS A C 1
ATOM 617 O O . LYS A 1 79 ? 0.393 13.547 24.562 1 49.25 79 LYS A O 1
ATOM 622 N N . PRO A 1 80 ? 1.827 14.641 25.938 1 51.28 80 PRO A N 1
ATOM 623 C CA . PRO A 1 80 ? 2.967 14.133 25.172 1 51.28 80 PRO A CA 1
ATOM 624 C C . PRO A 1 80 ? 3.01 12.609 25.094 1 51.28 80 PRO A C 1
ATOM 626 O O . PRO A 1 80 ? 2.715 11.938 26.094 1 51.28 80 PRO A O 1
ATOM 629 N N . ALA A 1 81 ? 2.799 12.031 23.953 1 50.19 81 ALA A N 1
ATOM 630 C CA . ALA A 1 81 ? 2.625 10.602 23.734 1 50.19 81 ALA A CA 1
ATOM 631 C C . ALA A 1 81 ? 3.867 9.828 24.172 1 50.19 81 ALA A C 1
ATOM 633 O O . ALA A 1 81 ? 3.822 8.609 24.344 1 50.19 81 ALA A O 1
ATOM 634 N N . SER A 1 82 ? 5.137 10.508 24.125 1 56.88 82 SER A N 1
ATOM 635 C CA . SER A 1 82 ? 6.289 9.617 24.234 1 56.88 82 SER A CA 1
ATOM 636 C C . SER A 1 82 ? 6.996 9.789 25.578 1 56.88 82 SER A C 1
ATOM 638 O O . SER A 1 82 ? 6.879 10.836 26.219 1 56.88 82 SER A O 1
ATOM 640 N N . SER A 1 83 ? 7.543 8.703 26.109 1 59.75 83 SER A N 1
ATOM 641 C CA . SER A 1 83 ? 8.43 8.68 27.281 1 59.75 83 SER A CA 1
ATOM 642 C C . SER A 1 83 ? 9.531 9.727 27.141 1 59.75 83 SER A C 1
ATOM 644 O O . SER A 1 83 ? 10.008 10.258 28.156 1 59.75 83 SER A O 1
ATOM 646 N N . SER A 1 84 ? 9.977 10 25.875 1 66.06 84 SER A N 1
ATOM 647 C CA . SER A 1 84 ? 11.047 10.961 25.656 1 66.06 84 SER A CA 1
ATOM 648 C C . SER A 1 84 ? 10.555 12.391 25.859 1 66.06 84 SER A C 1
ATOM 650 O O . SER A 1 84 ? 11.359 13.312 26.016 1 66.06 84 SER A O 1
ATOM 652 N N . GLY A 1 85 ? 9.328 12.461 25.844 1 81 85 GLY A N 1
ATOM 653 C CA . GLY A 1 85 ? 8.758 13.797 25.969 1 81 85 GLY A CA 1
ATOM 654 C C . GLY A 1 85 ? 8.789 14.594 24.688 1 81 85 GLY A C 1
ATOM 655 O O . GLY A 1 85 ? 8.273 15.711 24.625 1 81 85 GLY A O 1
ATOM 656 N N . LEU A 1 86 ? 9.414 14 23.672 1 88.12 86 LEU A N 1
ATOM 657 C CA . LEU A 1 86 ? 9.547 14.711 22.406 1 88.12 86 LEU A CA 1
ATOM 658 C C . LEU A 1 86 ? 8.25 14.625 21.594 1 88.12 86 LEU A C 1
ATOM 660 O O . LEU A 1 86 ? 7.527 13.633 21.672 1 88.12 86 LEU A O 1
ATOM 664 N N . THR A 1 87 ? 7.984 15.711 20.828 1 91.12 87 THR A N 1
ATOM 665 C CA . THR A 1 87 ? 6.805 15.773 19.969 1 91.12 87 THR A CA 1
ATOM 666 C C . THR A 1 87 ? 7.082 16.625 18.734 1 91.12 87 THR A C 1
ATOM 668 O O . THR A 1 87 ? 8.234 16.969 18.453 1 91.12 87 THR A O 1
ATOM 671 N N . MET A 1 88 ? 6.059 16.812 17.906 1 91.94 88 MET A N 1
ATOM 672 C CA . MET A 1 88 ? 6.109 17.703 16.75 1 91.94 88 MET A CA 1
ATOM 673 C C . MET A 1 88 ? 5.121 18.844 16.906 1 91.94 88 MET A C 1
ATOM 675 O O . MET A 1 88 ? 4.188 18.766 17.719 1 91.94 88 MET A O 1
ATOM 679 N N . LEU A 1 89 ? 5.387 19.844 16.188 1 89.75 89 LEU A N 1
ATOM 680 C CA . LEU A 1 89 ? 4.504 21 16.266 1 89.75 89 LEU A CA 1
ATOM 681 C C . LEU A 1 89 ? 3.08 20.625 15.859 1 89.75 89 LEU A C 1
ATOM 683 O O . LEU A 1 89 ? 2.117 21.047 16.5 1 89.75 89 LEU A O 1
ATOM 687 N N . ASN A 1 90 ? 3.031 19.828 14.805 1 90.38 90 ASN A N 1
ATOM 688 C CA . ASN A 1 90 ? 1.781 19.25 14.32 1 90.38 90 ASN A CA 1
ATOM 689 C C . ASN A 1 90 ? 1.807 17.734 14.367 1 90.38 90 ASN A C 1
ATOM 691 O O . ASN A 1 90 ? 2.17 17.078 13.391 1 90.38 90 ASN A O 1
ATOM 695 N N . PRO A 1 91 ? 1.412 17.188 15.492 1 93.5 91 PRO A N 1
ATOM 696 C CA . PRO A 1 91 ? 1.57 15.734 15.664 1 93.5 91 PRO A CA 1
ATOM 697 C C . PRO A 1 91 ? 0.42 14.938 15.047 1 93.5 91 PRO A C 1
ATOM 699 O O . PRO A 1 91 ? 0.467 13.703 15.008 1 93.5 91 PRO A O 1
ATOM 702 N N . VAL A 1 92 ? -0.661 15.656 14.625 1 94.75 92 VAL A N 1
ATOM 703 C CA . VAL A 1 92 ? -1.812 14.977 14.039 1 94.75 92 VAL A CA 1
ATOM 704 C C . VAL A 1 92 ? -2.199 15.656 12.727 1 94.75 92 VAL A C 1
ATOM 706 O O . VAL A 1 92 ? -2.303 16.875 12.656 1 94.75 92 VAL A O 1
ATOM 709 N N . VAL A 1 93 ? -2.363 14.891 11.727 1 96 93 VAL A N 1
ATOM 710 C CA . VAL A 1 93 ? -2.869 15.367 10.445 1 96 93 VAL A CA 1
ATOM 711 C C . VAL A 1 93 ? -3.982 14.445 9.953 1 96 93 VAL A C 1
ATOM 713 O O . VAL A 1 93 ? -3.902 13.227 10.102 1 96 93 VAL A O 1
ATOM 716 N N . THR A 1 94 ? -5.023 15.023 9.477 1 97.12 94 THR A N 1
ATOM 717 C CA . THR A 1 94 ? -6.086 14.289 8.797 1 97.12 94 THR A CA 1
ATOM 718 C C . THR A 1 94 ? -6.105 14.617 7.309 1 97.12 94 THR A C 1
ATOM 720 O O . THR A 1 94 ? -5.965 15.773 6.918 1 97.12 94 THR A O 1
ATOM 723 N N . VAL A 1 95 ? -6.195 13.633 6.5 1 98.19 95 VAL A N 1
ATOM 724 C CA . VAL A 1 95 ? -6.344 13.844 5.062 1 98.19 95 VAL A CA 1
ATOM 725 C C . VAL A 1 95 ? -7.617 13.156 4.57 1 98.19 95 VAL A C 1
ATOM 727 O O . VAL A 1 95 ? -7.84 11.977 4.855 1 98.19 95 VAL A O 1
ATOM 730 N N . LEU A 1 96 ? -8.469 13.891 3.9 1 98.62 96 LEU A N 1
ATOM 731 C CA . LEU A 1 96 ? -9.648 13.344 3.242 1 98.62 96 LEU A CA 1
ATOM 732 C C . LEU A 1 96 ? -9.328 12.922 1.813 1 98.62 96 LEU A C 1
ATOM 734 O O . LEU A 1 96 ? -8.617 13.625 1.097 1 98.62 96 LEU A O 1
ATOM 738 N N . TYR A 1 97 ? -9.773 11.781 1.452 1 98.62 97 TYR A N 1
ATOM 739 C CA . TYR A 1 97 ? -9.633 11.281 0.088 1 98.62 97 TYR A CA 1
ATOM 740 C C . TYR A 1 97 ? -11 10.938 -0.505 1 98.62 97 TYR A C 1
ATOM 742 O O . TYR A 1 97 ? -11.805 10.258 0.13 1 98.62 97 TYR A O 1
ATOM 750 N N . ASP A 1 98 ? -11.297 11.43 -1.651 1 98.69 98 ASP A N 1
ATOM 751 C CA . ASP A 1 98 ? -12.414 10.984 -2.473 1 98.69 98 ASP A CA 1
ATOM 752 C C . ASP A 1 98 ? -12.008 9.812 -3.367 1 98.69 98 ASP A C 1
ATOM 754 O O . ASP A 1 98 ? -11.336 10.016 -4.387 1 98.69 98 ASP A O 1
ATOM 758 N N . LEU A 1 99 ? -12.398 8.594 -3.006 1 98.25 99 LEU A N 1
ATOM 759 C CA . LEU A 1 99 ? -11.969 7.387 -3.707 1 98.25 99 LEU A CA 1
ATOM 760 C C . LEU A 1 99 ? -12.977 6.992 -4.781 1 98.25 99 LEU A C 1
ATOM 762 O O . LEU A 1 99 ? -14.164 6.812 -4.488 1 98.25 99 LEU A O 1
ATOM 766 N N . GLN A 1 100 ? -12.484 6.82 -5.988 1 97.69 100 GLN A N 1
ATOM 767 C CA . GLN A 1 100 ? -13.297 6.379 -7.121 1 97.69 100 GLN A CA 1
ATOM 768 C C . GLN A 1 100 ? -12.891 4.98 -7.574 1 97.69 100 GLN A C 1
ATOM 770 O O . GLN A 1 100 ? -11.867 4.449 -7.133 1 97.69 100 GLN A O 1
ATOM 775 N N . PRO A 1 101 ? -13.609 4.316 -8.438 1 96.25 101 PRO A N 1
ATOM 776 C CA . PRO A 1 101 ? -13.438 2.902 -8.773 1 96.25 101 PRO A CA 1
ATOM 777 C C . PRO A 1 101 ? -12.07 2.602 -9.383 1 96.25 101 PRO A C 1
ATOM 779 O O . PRO A 1 101 ? -11.656 1.441 -9.438 1 96.25 101 PRO A O 1
ATOM 782 N N . GLY A 1 102 ? -11.359 3.59 -9.805 1 96.5 102 GLY A N 1
ATOM 783 C CA . GLY A 1 102 ? -10.047 3.371 -10.406 1 96.5 102 GLY A CA 1
ATOM 784 C C . GLY A 1 102 ? -9.023 2.832 -9.422 1 96.5 102 GLY A C 1
ATOM 785 O O . GLY A 1 102 ? -7.957 2.367 -9.828 1 96.5 102 GLY A O 1
ATOM 786 N N . VAL A 1 103 ? -9.305 2.846 -8.102 1 97.56 103 VAL A N 1
ATOM 787 C CA . VAL A 1 103 ? -8.359 2.369 -7.098 1 97.56 103 VAL A CA 1
ATOM 788 C C . VAL A 1 103 ? -8.797 0.994 -6.59 1 97.56 103 VAL A C 1
ATOM 790 O O . VAL A 1 103 ? -8.266 0.498 -5.594 1 97.56 103 VAL A O 1
ATOM 793 N N . ASN A 1 104 ? -9.734 0.344 -7.324 1 95.06 104 ASN A N 1
ATOM 794 C CA . ASN A 1 104 ? -10.328 -0.911 -6.875 1 95.06 104 ASN A CA 1
ATOM 795 C C . ASN A 1 104 ? -9.383 -2.088 -7.102 1 95.06 104 ASN A C 1
ATOM 797 O O . ASN A 1 104 ? -8.648 -2.115 -8.086 1 95.06 104 ASN A O 1
ATOM 801 N N . GLY A 1 105 ? -9.461 -2.99 -6.152 1 91.62 105 GLY A N 1
ATOM 802 C CA . GLY A 1 105 ? -8.922 -4.332 -6.309 1 91.62 105 GLY A CA 1
ATOM 803 C C . GLY A 1 105 ? -9.984 -5.363 -6.648 1 91.62 105 GLY A C 1
ATOM 804 O O . GLY A 1 105 ? -10.414 -5.465 -7.801 1 91.62 105 GLY A O 1
ATOM 805 N N . PHE A 1 106 ? -10.57 -5.969 -5.555 1 80.75 106 PHE A N 1
ATOM 806 C CA . PHE A 1 106 ? -11.625 -6.969 -5.734 1 80.75 106 PHE A CA 1
ATOM 807 C C . PHE A 1 106 ? -12.992 -6.309 -5.781 1 80.75 106 PHE A C 1
ATOM 809 O O . PHE A 1 106 ? -13.18 -5.207 -5.258 1 80.75 106 PHE A O 1
ATOM 816 N N . ASN A 1 107 ? -13.93 -6.91 -6.367 1 77.56 107 ASN A N 1
ATOM 817 C CA . ASN A 1 107 ? -15.359 -6.703 -6.57 1 77.56 107 ASN A CA 1
ATOM 818 C C . ASN A 1 107 ? -15.828 -5.402 -5.934 1 77.56 107 ASN A C 1
ATOM 820 O O . ASN A 1 107 ? -16.484 -5.418 -4.895 1 77.56 107 ASN A O 1
ATOM 824 N N . GLY A 1 108 ? -15.406 -4.168 -6.523 1 88.12 108 GLY A N 1
ATOM 825 C CA . GLY A 1 108 ? -15.984 -2.891 -6.145 1 88.12 108 GLY A CA 1
ATOM 826 C C . GLY A 1 108 ? -15.367 -2.303 -4.891 1 88.12 108 GLY A C 1
ATOM 827 O O . GLY A 1 108 ? -15.898 -1.343 -4.324 1 88.12 108 GLY A O 1
ATOM 828 N N . THR A 1 109 ? -14.336 -2.93 -4.418 1 94.62 109 THR A N 1
ATOM 829 C CA . THR A 1 109 ? -13.711 -2.459 -3.189 1 94.62 109 THR A CA 1
ATOM 830 C C . THR A 1 109 ? -12.312 -1.919 -3.471 1 94.62 109 THR A C 1
ATOM 832 O O . THR A 1 109 ? -11.602 -2.438 -4.336 1 94.62 109 THR A O 1
ATOM 835 N N . THR A 1 110 ? -11.977 -0.949 -2.709 1 97.19 110 THR A N 1
ATOM 836 C CA . THR A 1 110 ? -10.633 -0.379 -2.785 1 97.19 110 THR A CA 1
ATOM 837 C C . THR A 1 110 ? -9.578 -1.461 -2.598 1 97.19 110 THR A C 1
ATOM 839 O O . THR A 1 110 ? -9.711 -2.33 -1.732 1 97.19 110 THR A O 1
ATOM 842 N N . HIS A 1 111 ? -8.609 -1.457 -3.441 1 97.44 111 HIS A N 1
ATOM 843 C CA . HIS A 1 111 ? -7.5 -2.404 -3.365 1 97.44 111 HIS A CA 1
ATOM 844 C C . HIS A 1 111 ? -6.848 -2.381 -1.985 1 97.44 111 HIS A C 1
ATOM 846 O O . HIS A 1 111 ? -6.543 -1.31 -1.457 1 97.44 111 HIS A O 1
ATOM 852 N N . GLY A 1 112 ? -6.637 -3.521 -1.365 1 96.75 112 GLY A N 1
ATOM 853 C CA . GLY A 1 112 ? -6.066 -3.592 -0.03 1 96.75 112 GLY A CA 1
ATOM 854 C C . GLY A 1 112 ? -4.703 -2.93 0.073 1 96.75 112 GLY A C 1
ATOM 855 O O . GLY A 1 112 ? -4.418 -2.236 1.05 1 96.75 112 GLY A O 1
ATOM 856 N N . GLY A 1 113 ? -3.834 -3.172 -0.913 1 97.88 113 GLY A N 1
ATOM 857 C CA . GLY A 1 113 ? -2.525 -2.537 -0.945 1 97.88 113 GLY A CA 1
ATOM 858 C C . GLY A 1 113 ? -2.598 -1.029 -1.095 1 97.88 113 GLY A C 1
ATOM 859 O O . GLY A 1 113 ? -1.747 -0.307 -0.569 1 97.88 113 GLY A O 1
ATOM 860 N N . PHE A 1 114 ? -3.6 -0.526 -1.808 1 98.31 114 PHE A N 1
ATOM 861 C CA . PHE A 1 114 ? -3.764 0.905 -2.033 1 98.31 114 PHE A CA 1
ATOM 862 C C . PHE A 1 114 ? -4 1.638 -0.718 1 98.31 114 PHE A C 1
ATOM 864 O O . PHE A 1 114 ? -3.578 2.783 -0.554 1 98.31 114 PHE A O 1
ATOM 871 N N . ILE A 1 115 ? -4.66 1.03 0.198 1 98.75 115 ILE A N 1
ATOM 872 C CA . ILE A 1 115 ? -4.938 1.646 1.491 1 98.75 115 ILE A CA 1
ATOM 873 C C . ILE A 1 115 ? -3.627 2.021 2.176 1 98.75 115 ILE A C 1
ATOM 875 O O . ILE A 1 115 ? -3.543 3.049 2.854 1 98.75 115 ILE A O 1
ATOM 879 N N . SER A 1 116 ? -2.547 1.234 1.915 1 98.75 116 SER A N 1
ATOM 880 C CA . SER A 1 116 ? -1.228 1.582 2.432 1 98.75 116 SER A CA 1
ATOM 881 C C . SER A 1 116 ? -0.692 2.848 1.772 1 98.75 116 SER A C 1
ATOM 883 O O . SER A 1 116 ? 0.074 3.596 2.383 1 98.75 116 SER A O 1
ATOM 885 N N . CYS A 1 117 ? -1.083 3.125 0.525 1 98.25 117 CYS A N 1
ATOM 886 C CA . CYS A 1 117 ? -0.649 4.34 -0.157 1 98.25 117 CYS A CA 1
ATOM 887 C C . CYS A 1 117 ? -1.177 5.582 0.552 1 98.25 117 CYS A C 1
ATOM 889 O O . CYS A 1 117 ? -0.419 6.512 0.832 1 98.25 117 CYS A O 1
ATOM 891 N N . ILE A 1 118 ? -2.467 5.574 0.867 1 98.5 118 ILE A N 1
ATOM 892 C CA . ILE A 1 118 ? -3.043 6.773 1.463 1 98.5 118 ILE A CA 1
ATOM 893 C C . ILE A 1 118 ? -2.59 6.898 2.916 1 98.5 118 ILE A C 1
ATOM 895 O O . ILE A 1 118 ? -2.424 8.008 3.428 1 98.5 118 ILE A O 1
ATOM 899 N N . ILE A 1 119 ? -2.289 5.773 3.549 1 98.75 119 ILE A N 1
ATOM 900 C CA . ILE A 1 119 ? -1.706 5.785 4.887 1 98.75 119 ILE A CA 1
ATOM 901 C C . ILE A 1 119 ? -0.317 6.418 4.84 1 98.75 119 ILE A C 1
ATOM 903 O O . ILE A 1 119 ? 0.003 7.289 5.652 1 98.75 119 ILE A O 1
ATOM 907 N N . ASP A 1 120 ? 0.451 6.004 3.891 1 98.44 120 ASP A N 1
ATOM 908 C CA . ASP A 1 120 ? 1.797 6.543 3.713 1 98.44 120 ASP A CA 1
ATOM 909 C C . ASP A 1 120 ? 1.757 8.047 3.441 1 98.44 120 ASP A C 1
ATOM 911 O O . ASP A 1 120 ? 2.537 8.805 4.02 1 98.44 120 ASP A O 1
ATOM 915 N N . GLU A 1 121 ? 0.845 8.469 2.637 1 96.75 121 GLU A N 1
ATOM 916 C CA . GLU A 1 121 ? 0.683 9.883 2.324 1 96.75 121 GLU A CA 1
ATOM 917 C C . GLU A 1 121 ? 0.326 10.688 3.574 1 96.75 121 GLU A C 1
ATOM 919 O O . GLU A 1 121 ? 0.82 11.797 3.766 1 96.75 121 GLU A O 1
ATOM 924 N N . ALA A 1 122 ? -0.551 10.133 4.387 1 97.5 122 ALA A N 1
ATOM 925 C CA . ALA A 1 122 ? -0.962 10.836 5.598 1 97.5 122 ALA A CA 1
ATOM 926 C C . ALA A 1 122 ? 0.207 10.984 6.566 1 97.5 122 ALA A C 1
ATOM 928 O O . ALA A 1 122 ? 0.405 12.055 7.148 1 97.5 122 ALA A O 1
ATOM 929 N N . MET A 1 123 ? 0.977 9.93 6.715 1 97.06 123 MET A N 1
ATOM 930 C CA . MET A 1 123 ? 2.178 10.039 7.535 1 97.06 123 MET A CA 1
ATOM 931 C C . MET A 1 123 ? 3.135 11.078 6.961 1 97.06 123 MET A C 1
ATOM 933 O O . MET A 1 123 ? 3.656 11.922 7.695 1 97.06 123 MET A O 1
ATOM 937 N N . GLY A 1 124 ? 3.35 11.008 5.656 1 95 124 GLY A N 1
ATOM 938 C CA . GLY A 1 124 ? 4.188 12 4.992 1 95 124 GLY A CA 1
ATOM 939 C C . GLY A 1 124 ? 3.705 13.422 5.195 1 95 124 GLY A C 1
ATOM 940 O O . GLY A 1 124 ? 4.512 14.344 5.305 1 95 124 GLY A O 1
ATOM 941 N N . SER A 1 125 ? 2.428 13.594 5.289 1 94.62 125 SER A N 1
ATOM 942 C CA . SER A 1 125 ? 1.852 14.922 5.48 1 94.62 125 SER A CA 1
ATOM 943 C C . SER A 1 125 ? 2.219 15.492 6.844 1 94.62 125 SER A C 1
ATOM 945 O O . SER A 1 125 ? 2.393 16.703 6.992 1 94.62 125 SER A O 1
ATOM 947 N N . ILE A 1 126 ? 2.312 14.602 7.879 1 93.75 126 ILE A N 1
ATOM 948 C CA . ILE A 1 126 ? 2.793 15.078 9.172 1 93.75 126 ILE A CA 1
ATOM 949 C C . ILE A 1 126 ? 4.203 15.641 9.016 1 93.75 126 ILE A C 1
ATOM 951 O O . ILE A 1 126 ? 4.492 16.75 9.469 1 93.75 126 ILE A O 1
ATOM 955 N N . ILE A 1 127 ? 5.02 14.891 8.352 1 91.62 127 ILE A N 1
ATOM 956 C CA . ILE A 1 127 ? 6.418 15.281 8.188 1 91.62 127 ILE A CA 1
ATOM 957 C C . ILE A 1 127 ? 6.5 16.594 7.41 1 91.62 127 ILE A C 1
ATOM 959 O O . ILE A 1 127 ? 7.172 17.531 7.84 1 91.62 127 ILE A O 1
ATOM 963 N N . TYR A 1 128 ? 5.781 16.703 6.363 1 88.44 128 TYR A N 1
ATOM 964 C CA . TYR A 1 128 ? 5.852 17.859 5.473 1 88.44 128 TYR A CA 1
ATOM 965 C C . TYR A 1 128 ? 5.32 19.109 6.16 1 88.44 128 TYR A C 1
ATOM 967 O O . TYR A 1 128 ? 5.926 20.172 6.066 1 88.44 128 TYR A O 1
ATOM 975 N N . THR A 1 129 ? 4.184 19.016 6.785 1 89.81 129 THR A N 1
ATOM 976 C CA . THR A 1 129 ? 3.594 20.172 7.445 1 89.81 129 THR A CA 1
ATOM 977 C C . THR A 1 129 ? 4.465 20.641 8.609 1 89.81 129 THR A C 1
ATOM 979 O O . THR A 1 129 ? 4.547 21.828 8.898 1 89.81 129 THR A O 1
ATOM 982 N N . ASN A 1 130 ? 5.133 19.672 9.258 1 90.56 130 ASN A N 1
ATOM 983 C CA . ASN A 1 130 ? 6.02 20.062 10.352 1 90.56 130 ASN A CA 1
ATOM 984 C C . ASN A 1 130 ? 7.289 20.719 9.844 1 90.56 130 ASN A C 1
ATOM 986 O O . ASN A 1 130 ? 7.852 21.594 10.508 1 90.56 130 ASN A O 1
ATOM 990 N N . TYR A 1 131 ? 7.746 20.297 8.719 1 86.69 131 TYR A N 1
ATOM 991 C CA . TYR A 1 131 ? 8.891 20.984 8.125 1 86.69 131 TYR A CA 1
ATOM 992 C C . TYR A 1 131 ? 8.594 22.469 7.938 1 86.69 131 TYR A C 1
ATOM 994 O O . TYR A 1 131 ? 9.391 23.328 8.344 1 86.69 131 TYR A O 1
ATOM 1002 N N . ASP A 1 132 ? 7.453 22.797 7.434 1 82.62 132 ASP A N 1
ATOM 1003 C CA . ASP A 1 132 ? 7.043 24.172 7.203 1 82.62 132 ASP A CA 1
ATOM 1004 C C . ASP A 1 132 ? 6.91 24.938 8.516 1 82.62 132 ASP A C 1
ATOM 1006 O O . ASP A 1 132 ? 7.414 26.047 8.648 1 82.62 132 ASP A O 1
ATOM 1010 N N . GLU A 1 133 ? 6.332 24.297 9.438 1 83.31 133 GLU A N 1
ATOM 1011 C CA . GLU A 1 133 ? 6.109 24.938 10.734 1 83.31 133 GLU A CA 1
ATOM 1012 C C . GLU A 1 133 ? 7.426 25.156 11.477 1 83.31 133 GLU A C 1
ATOM 1014 O O . GLU A 1 133 ? 7.594 26.172 12.164 1 83.31 133 GLU A O 1
ATOM 1019 N N . LEU A 1 134 ? 8.266 24.234 11.352 1 85.25 134 LEU A N 1
ATOM 1020 C CA . LEU A 1 134 ? 9.57 24.312 11.992 1 85.25 134 LEU A CA 1
ATOM 1021 C C . LEU A 1 134 ? 10.367 25.5 11.445 1 85.25 134 LEU A C 1
ATOM 1023 O O . LEU A 1 134 ? 10.992 26.234 12.211 1 85.25 134 LEU A O 1
ATOM 1027 N N . MET A 1 135 ? 10.359 25.688 10.156 1 85.25 135 MET A N 1
ATOM 1028 C CA . MET A 1 135 ? 11.055 26.812 9.539 1 85.25 135 MET A CA 1
ATOM 1029 C C . MET A 1 135 ? 10.508 28.141 10.07 1 85.25 135 MET A C 1
ATOM 1031 O O . MET A 1 135 ? 11.281 29.047 10.398 1 85.25 135 MET A O 1
ATOM 1035 N N . GLY A 1 136 ? 9.266 28.219 10.188 1 83.38 136 GLY A N 1
ATOM 1036 C CA . GLY A 1 136 ? 8.648 29.406 10.742 1 83.38 136 GLY A CA 1
ATOM 1037 C C . GLY A 1 136 ? 9 29.641 12.203 1 83.38 136 GLY A C 1
ATOM 1038 O O . GLY A 1 136 ? 9.305 30.766 12.602 1 83.38 136 GLY A O 1
ATOM 1039 N N . ALA A 1 137 ? 8.953 28.578 12.938 1 85.38 137 ALA A N 1
ATOM 1040 C CA . ALA A 1 137 ? 9.258 28.672 14.359 1 85.38 137 ALA A CA 1
ATOM 1041 C C . ALA A 1 137 ? 10.711 29.062 14.586 1 85.38 137 ALA A C 1
ATOM 1043 O O . ALA A 1 137 ? 11.023 29.828 15.5 1 85.38 137 ALA A O 1
ATOM 1044 N N . LYS A 1 138 ? 11.531 28.531 13.836 1 84.69 138 LYS A N 1
ATOM 1045 C CA . LYS A 1 138 ? 12.945 28.859 13.938 1 84.69 138 LYS A CA 1
ATOM 1046 C C . LYS A 1 138 ? 13.203 30.328 13.625 1 84.69 138 LYS A C 1
ATOM 1048 O O . LYS A 1 138 ? 13.977 30.984 14.312 1 84.69 138 LYS A O 1
ATOM 1053 N N . MET A 1 139 ? 12.594 30.812 12.633 1 86.88 139 MET A N 1
ATOM 1054 C CA . MET A 1 139 ? 12.734 32.188 12.234 1 86.88 139 MET A CA 1
ATOM 1055 C C . MET A 1 139 ? 12.273 33.125 13.352 1 86.88 139 MET A C 1
ATOM 1057 O O . MET A 1 139 ? 12.844 34.219 13.539 1 86.88 139 MET A O 1
ATOM 1061 N N . LYS A 1 140 ? 11.375 32.688 14.117 1 86.56 140 LYS A N 1
ATOM 1062 C CA . LYS A 1 140 ? 10.82 33.5 15.195 1 86.56 140 LYS A CA 1
ATOM 1063 C C . LYS A 1 140 ? 11.484 33.156 16.531 1 86.56 140 LYS A C 1
ATOM 1065 O O . LYS A 1 140 ? 11.102 33.719 17.578 1 86.56 140 LYS A O 1
ATOM 1070 N N . HIS A 1 141 ? 12.43 32.188 16.469 1 85.25 141 HIS A N 1
ATOM 1071 C CA . HIS A 1 141 ? 13.133 31.734 17.656 1 85.25 141 HIS A CA 1
ATOM 1072 C C . HIS A 1 141 ? 12.156 31.234 18.719 1 85.25 141 HIS A C 1
ATOM 1074 O O . HIS A 1 141 ? 12.289 31.547 19.891 1 85.25 141 HIS A O 1
ATOM 1080 N N . LYS A 1 142 ? 11.125 30.484 18.312 1 83.19 142 LYS A N 1
ATOM 1081 C CA . LYS A 1 142 ? 10.055 30.031 19.203 1 83.19 142 LYS A CA 1
ATOM 1082 C C . LYS A 1 142 ? 9.922 28.5 19.156 1 83.19 142 LYS A C 1
ATOM 1084 O O . LYS A 1 142 ? 8.867 27.953 19.484 1 83.19 142 LYS A O 1
ATOM 1089 N N . LEU A 1 143 ? 10.945 27.875 18.766 1 85.81 143 LEU A N 1
ATOM 1090 C CA . LEU A 1 143 ? 10.867 26.422 18.734 1 85.81 143 LEU A CA 1
ATOM 1091 C C . LEU A 1 143 ? 10.891 25.844 20.141 1 85.81 143 LEU A C 1
ATOM 1093 O O . LEU A 1 143 ? 11.844 26.078 20.891 1 85.81 143 LEU A O 1
ATOM 1097 N N . PRO A 1 144 ? 9.844 25.141 20.438 1 87.06 144 PRO A N 1
ATOM 1098 C CA . PRO A 1 144 ? 9.82 24.547 21.766 1 87.06 144 PRO A CA 1
ATOM 1099 C C . PRO A 1 144 ? 10.938 23.516 21.984 1 87.06 144 PRO A C 1
ATOM 1101 O O . PRO A 1 144 ? 11.352 22.859 21.031 1 87.06 144 PRO A O 1
ATOM 1104 N N . ASP A 1 145 ? 11.312 23.312 23.25 1 86.88 145 ASP A N 1
ATOM 1105 C CA . ASP A 1 145 ? 12.438 22.438 23.609 1 86.88 145 ASP A CA 1
ATOM 1106 C C . ASP A 1 145 ? 12.133 20.984 23.281 1 86.88 145 ASP A C 1
ATOM 1108 O O . ASP A 1 145 ? 13.039 20.203 22.984 1 86.88 145 ASP A O 1
ATOM 1112 N N . ASN A 1 146 ? 10.875 20.625 23.312 1 88.81 146 ASN A N 1
ATOM 1113 C CA . ASN A 1 146 ? 10.508 19.219 23.141 1 88.81 146 ASN A CA 1
ATOM 1114 C C . ASN A 1 146 ? 10.227 18.891 21.672 1 88.81 146 ASN A C 1
ATOM 1116 O O . ASN A 1 146 ? 9.727 17.797 21.359 1 88.81 146 ASN A O 1
ATOM 1120 N N . VAL A 1 147 ? 10.516 19.797 20.812 1 90.31 147 VAL A N 1
ATOM 1121 C CA . VAL A 1 147 ? 10.375 19.562 19.375 1 90.31 147 VAL A CA 1
ATOM 1122 C C . VAL A 1 147 ? 11.75 19.484 18.734 1 90.31 147 VAL A C 1
ATOM 1124 O O . VAL A 1 147 ? 12.5 20.453 18.719 1 90.31 147 VAL A O 1
ATOM 1127 N N . PRO A 1 148 ? 12.008 18.312 18.234 1 89.19 148 PRO A N 1
ATOM 1128 C CA . PRO A 1 148 ? 13.312 18.172 17.594 1 89.19 148 PRO A CA 1
ATOM 1129 C C . PRO A 1 148 ? 13.406 18.969 16.281 1 89.19 148 PRO A C 1
ATOM 1131 O O . PRO A 1 148 ? 12.422 19.062 15.539 1 89.19 148 PRO A O 1
ATOM 1134 N N . ASP A 1 149 ? 14.633 19.422 16.047 1 88.62 149 ASP A N 1
ATOM 1135 C CA . ASP A 1 149 ? 14.898 20.125 14.805 1 88.62 149 ASP A CA 1
ATOM 1136 C C . ASP A 1 149 ? 15.203 19.141 13.672 1 88.62 149 ASP A C 1
ATOM 1138 O O . ASP A 1 149 ? 16.328 18.641 13.57 1 88.62 149 ASP A O 1
ATOM 1142 N N . LEU A 1 150 ? 14.258 19.031 12.789 1 86.56 150 LEU A N 1
ATOM 1143 C CA . LEU A 1 150 ? 14.398 18.094 11.688 1 86.56 150 LEU A CA 1
ATOM 1144 C C . LEU A 1 150 ? 14.656 18.812 10.375 1 86.56 150 LEU A C 1
ATOM 1146 O O . LEU A 1 150 ? 14.5 18.234 9.297 1 86.56 150 LEU A O 1
ATOM 1150 N N . SER A 1 151 ? 15.102 20 10.43 1 83.38 151 SER A N 1
ATOM 1151 C CA . SER A 1 151 ? 15.211 20.828 9.234 1 83.38 151 SER A CA 1
ATOM 1152 C C . SER A 1 151 ? 16.359 20.375 8.344 1 83.38 151 SER A C 1
ATOM 1154 O O . SER A 1 151 ? 16.359 20.609 7.137 1 83.38 151 SER A O 1
ATOM 1156 N N . ASP A 1 152 ? 17.312 19.734 8.906 1 85.44 152 ASP A N 1
ATOM 1157 C CA . ASP A 1 152 ? 18.469 19.281 8.141 1 85.44 152 ASP A CA 1
ATOM 1158 C C . ASP A 1 152 ? 18.547 17.766 8.102 1 85.44 152 ASP A C 1
ATOM 1160 O O . ASP A 1 152 ? 19.641 17.188 8.227 1 85.44 152 ASP A O 1
ATOM 1164 N N . ALA A 1 153 ? 17.422 17.188 8.047 1 88.69 153 ALA A N 1
ATOM 1165 C CA . ALA A 1 153 ? 17.391 15.727 8.008 1 88.69 153 ALA A CA 1
ATOM 1166 C C . ALA A 1 153 ? 16.5 15.227 6.879 1 88.69 153 ALA A C 1
ATOM 1168 O O . ALA A 1 153 ? 15.625 15.961 6.398 1 88.69 153 ALA A O 1
ATOM 1169 N N . ARG A 1 154 ? 16.844 14.07 6.43 1 88.75 154 ARG A N 1
ATOM 1170 C CA . ARG A 1 154 ? 15.945 13.328 5.543 1 88.75 154 ARG A CA 1
ATOM 1171 C C 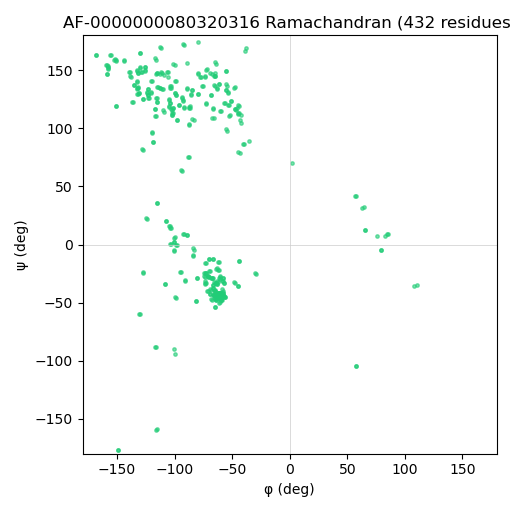. ARG A 1 154 ? 15.164 12.266 6.316 1 88.75 154 ARG A C 1
ATOM 1173 O O . ARG A 1 154 ? 15.695 11.664 7.254 1 88.75 154 ARG A O 1
ATOM 1180 N N . VAL A 1 155 ? 13.945 12.133 5.961 1 92.19 155 VAL A N 1
ATOM 1181 C CA . VAL A 1 155 ? 13.086 11.172 6.637 1 92.19 155 VAL A CA 1
ATOM 1182 C C . VAL A 1 155 ? 12.5 10.195 5.621 1 92.19 155 VAL A C 1
ATOM 1184 O O . VAL A 1 155 ? 12.031 10.602 4.555 1 92.19 155 VAL A O 1
ATOM 1187 N N . PHE A 1 156 ? 12.531 8.883 5.926 1 92.94 156 PHE A N 1
ATOM 1188 C CA . PHE A 1 156 ? 12.078 7.855 4.996 1 92.94 156 PHE A CA 1
ATOM 1189 C C . PHE A 1 156 ? 11.148 6.871 5.691 1 92.94 156 PHE A C 1
ATOM 1191 O O . PHE A 1 156 ? 11.336 6.562 6.871 1 92.94 156 PHE A O 1
ATOM 1198 N N . THR A 1 157 ? 10.203 6.383 4.895 1 96.88 157 THR A N 1
ATOM 1199 C CA . THR A 1 157 ? 9.367 5.309 5.422 1 96.88 157 THR A CA 1
ATOM 1200 C C . THR A 1 157 ? 10.188 4.031 5.605 1 96.88 157 THR A C 1
ATOM 1202 O O . THR A 1 157 ? 10.891 3.604 4.688 1 96.88 157 THR A O 1
ATOM 1205 N N . ALA A 1 158 ? 10.109 3.467 6.781 1 98.31 158 ALA A N 1
ATOM 1206 C CA . ALA A 1 158 ? 10.859 2.242 7.059 1 98.31 158 ALA A CA 1
ATOM 1207 C C . ALA A 1 158 ? 9.922 1.04 7.156 1 98.31 158 ALA A C 1
ATOM 1209 O O . ALA A 1 158 ? 10.312 -0.084 6.828 1 98.31 158 ALA A O 1
ATOM 1210 N N . SER A 1 159 ? 8.734 1.286 7.672 1 98.75 159 SER A N 1
ATOM 1211 C CA . SER A 1 159 ? 7.785 0.179 7.738 1 98.75 159 SER A CA 1
ATOM 1212 C C . SER A 1 159 ? 6.348 0.687 7.82 1 98.75 159 SER A C 1
ATOM 1214 O O . SER A 1 159 ? 6.102 1.799 8.297 1 98.75 159 SER A O 1
ATOM 1216 N N . ILE A 1 160 ? 5.438 -0.068 7.34 1 98.88 160 ILE A N 1
ATOM 1217 C CA . ILE A 1 160 ? 3.996 0.129 7.445 1 98.88 160 ILE A CA 1
ATOM 1218 C C . ILE A 1 160 ? 3.316 -1.198 7.773 1 98.88 160 ILE A C 1
ATOM 1220 O O . ILE A 1 160 ? 3.529 -2.199 7.086 1 98.88 160 ILE A O 1
ATOM 1224 N N . SER A 1 161 ? 2.598 -1.242 8.828 1 98.94 161 SER A N 1
ATOM 1225 C CA . SER A 1 161 ? 1.775 -2.387 9.211 1 98.94 161 SER A CA 1
ATOM 1226 C C . SER A 1 161 ? 0.296 -2.02 9.242 1 98.94 161 SER A C 1
ATOM 1228 O O . SER A 1 161 ? -0.128 -1.212 10.07 1 98.94 161 SER A O 1
ATOM 1230 N N . VAL A 1 162 ? -0.484 -2.645 8.391 1 98.88 162 VAL A N 1
ATOM 1231 C CA . VAL A 1 162 ? -1.881 -2.25 8.234 1 98.88 162 VAL A CA 1
ATOM 1232 C C . VAL A 1 162 ? -2.791 -3.432 8.562 1 98.88 162 VAL A C 1
ATOM 1234 O O . VAL A 1 162 ? -2.539 -4.555 8.117 1 98.88 162 VAL A O 1
ATOM 1237 N N . GLN A 1 163 ? -3.738 -3.207 9.367 1 98.88 163 GLN A N 1
ATOM 1238 C CA . GLN A 1 163 ? -4.867 -4.105 9.578 1 98.88 163 GLN A CA 1
ATOM 1239 C C . GLN A 1 163 ? -6.109 -3.619 8.836 1 98.88 163 GLN A C 1
ATOM 1241 O O . GLN A 1 163 ? -6.617 -2.529 9.109 1 98.88 163 GLN A O 1
ATOM 1246 N N . LEU A 1 164 ? -6.512 -4.434 7.934 1 98.56 164 LEU A N 1
ATOM 1247 C CA . LEU A 1 164 ? -7.715 -4.113 7.172 1 98.56 164 LEU A CA 1
ATOM 1248 C C . LEU A 1 164 ? -8.953 -4.707 7.84 1 98.56 164 LEU A C 1
ATOM 1250 O O . LEU A 1 164 ? -9.102 -5.93 7.91 1 98.56 164 LEU A O 1
ATOM 1254 N N . LYS A 1 165 ? -9.875 -3.832 8.266 1 98.25 165 LYS A N 1
ATOM 1255 C CA . LYS A 1 165 ? -10.984 -4.258 9.109 1 98.25 165 LYS A CA 1
ATOM 1256 C C . LYS A 1 165 ? -12.258 -4.465 8.289 1 98.25 165 LYS A C 1
ATOM 1258 O O . LYS A 1 165 ? -12.984 -5.441 8.5 1 98.25 165 LYS A O 1
ATOM 1263 N N . LYS A 1 166 ? -12.555 -3.543 7.434 1 97.25 166 LYS A N 1
ATOM 1264 C CA . LYS A 1 166 ? -13.734 -3.59 6.566 1 97.25 166 LYS A CA 1
ATOM 1265 C C . LYS A 1 166 ? -13.391 -3.127 5.152 1 97.25 166 LYS A C 1
ATOM 1267 O O . LYS A 1 166 ? -12.555 -2.236 4.973 1 97.25 166 LYS A O 1
ATOM 1272 N N . PRO A 1 167 ? -14.023 -3.744 4.156 1 95.75 167 PRO A N 1
ATOM 1273 C CA . PRO A 1 167 ? -13.781 -3.26 2.797 1 95.75 167 PRO A CA 1
ATOM 1274 C C . PRO A 1 167 ? -14.297 -1.839 2.576 1 95.75 167 PRO A C 1
ATOM 1276 O O . PRO A 1 167 ? -15.297 -1.441 3.182 1 95.75 167 PRO A O 1
ATOM 1279 N N . ILE A 1 168 ? -13.625 -1.042 1.783 1 97.25 168 ILE A N 1
ATOM 1280 C CA . ILE A 1 168 ? -14.078 0.281 1.37 1 97.25 168 ILE A CA 1
ATOM 1281 C C . ILE A 1 168 ? -14.719 0.199 -0.014 1 97.25 168 ILE A C 1
ATOM 1283 O O . ILE A 1 168 ? -14.016 0.072 -1.021 1 97.25 168 ILE A O 1
ATOM 1287 N N . LEU A 1 169 ? -15.984 0.306 -0.048 1 95.88 169 LEU A N 1
ATOM 1288 C CA . LEU A 1 169 ? -16.672 0.336 -1.331 1 95.88 169 LEU A CA 1
ATOM 1289 C C . LEU A 1 169 ? -16.469 1.673 -2.033 1 95.88 169 LEU A C 1
ATOM 1291 O O . LEU A 1 169 ? -16.375 2.715 -1.381 1 95.88 169 LEU A O 1
ATOM 1295 N N . THR A 1 170 ? -16.375 1.652 -3.342 1 95.62 170 THR A N 1
ATOM 1296 C CA . THR A 1 170 ? -16.219 2.895 -4.09 1 95.62 170 THR A CA 1
ATOM 1297 C C . THR A 1 170 ? -17.469 3.188 -4.918 1 95.62 170 THR A C 1
ATOM 1299 O O . THR A 1 170 ? -18.156 2.266 -5.348 1 95.62 170 THR A O 1
ATOM 1302 N N . PRO A 1 171 ? -17.766 4.398 -5.117 1 96.62 171 PRO A N 1
ATOM 1303 C CA . PRO A 1 171 ? -17.062 5.574 -4.594 1 96.62 171 PRO A CA 1
ATOM 1304 C C . PRO A 1 171 ? -17.281 5.773 -3.098 1 96.62 171 PRO A C 1
ATOM 1306 O O . PRO A 1 171 ? -18.281 5.305 -2.547 1 96.62 171 PRO A O 1
ATOM 1309 N N . ASN A 1 172 ? -16.328 6.367 -2.438 1 97.56 172 ASN A N 1
ATOM 1310 C CA . ASN A 1 172 ? -16.406 6.656 -1.01 1 97.56 172 ASN A CA 1
ATOM 1311 C C . ASN A 1 172 ? -15.445 7.773 -0.607 1 97.56 172 ASN A C 1
ATOM 1313 O O . ASN A 1 172 ? -14.43 7.988 -1.268 1 97.56 172 ASN A O 1
ATOM 1317 N N . ILE A 1 173 ? -15.844 8.562 0.358 1 98.56 173 ILE A N 1
ATOM 1318 C CA . ILE A 1 173 ? -14.914 9.492 0.991 1 98.56 173 ILE A CA 1
ATOM 1319 C C . ILE A 1 173 ? -14.422 8.906 2.311 1 98.56 173 ILE A C 1
ATOM 1321 O O . ILE A 1 173 ? -15.211 8.414 3.117 1 98.56 173 ILE A O 1
ATOM 1325 N N . VAL A 1 174 ? -13.117 8.922 2.48 1 98.75 174 VAL A N 1
ATOM 1326 C CA . VAL A 1 174 ? -12.555 8.438 3.738 1 98.75 174 VAL A CA 1
ATOM 1327 C C . VAL A 1 174 ? -11.648 9.508 4.344 1 98.75 174 VAL A C 1
ATOM 1329 O O . VAL A 1 174 ? -11.141 10.375 3.631 1 98.75 174 VAL A O 1
ATOM 1332 N N . ALA A 1 175 ? -11.523 9.484 5.652 1 98.62 175 ALA A N 1
ATOM 1333 C CA . ALA A 1 175 ? -10.539 10.258 6.402 1 98.62 175 ALA A CA 1
ATOM 1334 C C . ALA A 1 175 ? -9.398 9.367 6.887 1 98.62 175 ALA A C 1
ATOM 1336 O O . ALA A 1 175 ? -9.633 8.32 7.496 1 98.62 175 ALA A O 1
ATOM 1337 N N . VAL A 1 176 ? -8.234 9.727 6.555 1 98.81 176 VAL A N 1
ATOM 1338 C CA . VAL A 1 176 ? -7.047 9.094 7.105 1 98.81 176 VAL A CA 1
ATOM 1339 C C . VAL A 1 176 ? -6.438 9.984 8.188 1 98.81 176 VAL A C 1
ATOM 1341 O O . VAL A 1 176 ? -5.922 11.062 7.895 1 98.81 176 VAL A O 1
ATOM 1344 N N . VAL A 1 177 ? -6.492 9.508 9.406 1 97.69 177 VAL A N 1
ATOM 1345 C CA . VAL A 1 177 ? -5.961 10.25 10.547 1 97.69 177 VAL A CA 1
ATOM 1346 C C . VAL A 1 177 ? -4.605 9.672 10.953 1 97.69 177 VAL A C 1
ATOM 1348 O O . VAL A 1 177 ? -4.516 8.531 11.398 1 97.69 177 VAL A O 1
ATOM 1351 N N . ALA A 1 178 ? -3.611 10.422 10.742 1 98.25 178 ALA A N 1
ATOM 1352 C CA . ALA A 1 178 ? -2.262 10.039 11.156 1 98.25 178 ALA A CA 1
ATOM 1353 C C . ALA A 1 178 ? -1.84 10.805 12.406 1 98.25 178 ALA A C 1
ATOM 1355 O O . ALA A 1 178 ? -2.023 12.023 12.492 1 98.25 178 ALA A O 1
ATOM 1356 N N . GLU A 1 179 ? -1.271 10.078 13.328 1 96.88 179 GLU A N 1
ATOM 1357 C CA . GLU A 1 179 ? -0.826 10.648 14.594 1 96.88 179 GLU A CA 1
ATOM 1358 C C . GLU A 1 179 ? 0.588 10.195 14.938 1 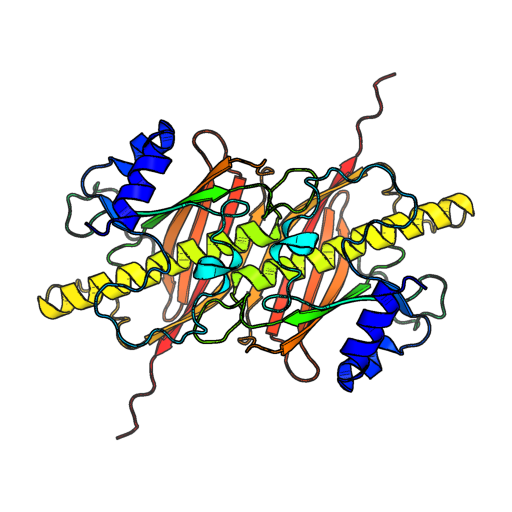96.88 179 GLU A C 1
ATOM 1360 O O . GLU A 1 179 ? 0.908 9.008 14.828 1 96.88 179 GLU A O 1
ATOM 1365 N N . LEU A 1 180 ? 1.396 11.172 15.336 1 96.31 180 LEU A N 1
ATOM 1366 C CA . LEU A 1 180 ? 2.678 10.797 15.922 1 96.31 180 LEU A CA 1
ATOM 1367 C C . LEU A 1 180 ? 2.477 10.086 17.266 1 96.31 180 LEU A C 1
ATOM 1369 O O . LEU A 1 180 ? 1.894 10.656 18.188 1 96.31 180 LEU A O 1
ATOM 1373 N N . ASP A 1 181 ? 2.871 8.875 17.328 1 95.94 181 ASP A N 1
ATOM 1374 C CA . ASP A 1 181 ? 2.748 8.117 18.562 1 95.94 181 ASP A CA 1
ATOM 1375 C C . ASP A 1 181 ? 3.895 8.43 19.531 1 95.94 181 ASP A C 1
ATOM 1377 O O . ASP A 1 181 ? 3.66 8.781 20.688 1 95.94 181 ASP A O 1
ATOM 1381 N N . ARG A 1 182 ? 5.121 8.375 18.938 1 95 182 ARG A N 1
ATOM 1382 C CA . ARG A 1 182 ? 6.297 8.703 19.75 1 95 182 ARG A CA 1
ATOM 1383 C C . ARG A 1 182 ? 7.531 8.867 18.859 1 95 182 ARG A C 1
ATOM 1385 O O . ARG A 1 182 ? 7.531 8.461 17.703 1 95 182 ARG A O 1
ATOM 1392 N N . ILE A 1 183 ? 8.477 9.477 19.469 1 94.75 183 ILE A N 1
ATOM 1393 C CA . ILE A 1 183 ? 9.797 9.625 18.859 1 94.75 183 ILE A CA 1
ATOM 1394 C C . ILE A 1 183 ? 10.828 8.859 19.672 1 94.75 183 ILE A C 1
ATOM 1396 O O . ILE A 1 183 ? 10.938 9.047 20.891 1 94.75 183 ILE A O 1
ATOM 1400 N N . GLU A 1 184 ? 11.492 7.953 19.031 1 93.12 184 GLU A N 1
ATOM 1401 C CA . GLU A 1 184 ? 12.594 7.207 19.625 1 93.12 184 GLU A CA 1
ATOM 1402 C C . GLU A 1 184 ? 13.891 7.426 18.859 1 93.12 184 GLU A C 1
ATOM 1404 O O . GLU A 1 184 ? 14.141 6.758 17.859 1 93.12 184 GLU A O 1
ATOM 1409 N N . THR A 1 185 ? 14.719 8.367 19.375 1 87.25 185 THR A N 1
ATOM 1410 C CA . THR A 1 185 ? 15.992 8.672 18.719 1 87.25 185 THR A CA 1
ATOM 1411 C C . THR A 1 185 ? 15.766 9.094 17.281 1 87.25 185 THR A C 1
ATOM 1413 O O . THR A 1 185 ? 15.305 10.203 17 1 87.25 185 THR A O 1
ATOM 1416 N N . ARG A 1 186 ? 16.047 8.25 16.422 1 90.75 186 ARG A N 1
ATOM 1417 C CA . ARG A 1 186 ? 15.953 8.57 15 1 90.75 186 ARG A CA 1
ATOM 1418 C C . ARG A 1 186 ? 14.711 7.926 14.383 1 90.75 186 ARG A C 1
ATOM 1420 O O . ARG A 1 186 ? 14.586 7.859 13.164 1 90.75 186 ARG A O 1
ATOM 1427 N N . LYS A 1 187 ? 13.852 7.523 15.289 1 96 187 LYS A N 1
ATOM 1428 C CA . LYS A 1 187 ? 12.656 6.828 14.812 1 96 187 LYS A CA 1
ATOM 1429 C C . LYS A 1 187 ? 11.398 7.629 15.125 1 96 187 LYS A C 1
ATOM 1431 O O . LYS A 1 187 ? 11.172 8.031 16.266 1 96 187 LYS A O 1
ATOM 1436 N N . LEU A 1 188 ? 10.633 7.867 14.133 1 96.88 188 LEU A N 1
ATOM 1437 C CA . LEU A 1 188 ? 9.297 8.43 14.289 1 96.88 188 LEU A CA 1
ATOM 1438 C C . LEU A 1 188 ? 8.234 7.352 14.133 1 96.88 188 LEU A C 1
ATOM 1440 O O . LEU A 1 188 ? 8.109 6.734 13.078 1 96.88 188 LEU A O 1
ATOM 1444 N N . LEU A 1 189 ? 7.496 7.105 15.188 1 98 189 LEU A N 1
ATOM 1445 C CA . LEU A 1 189 ? 6.453 6.086 15.156 1 98 189 LEU A CA 1
ATOM 1446 C C . LEU A 1 189 ? 5.074 6.727 15.047 1 98 189 LEU A C 1
ATOM 1448 O O . LEU A 1 189 ? 4.773 7.691 15.75 1 98 189 LEU A O 1
ATOM 1452 N N . PHE A 1 190 ? 4.242 6.145 14.172 1 98.06 190 PHE A N 1
ATOM 1453 C CA . PHE A 1 190 ? 2.932 6.715 13.891 1 98.06 190 PHE A CA 1
ATOM 1454 C C . PHE A 1 190 ? 1.834 5.68 14.102 1 98.06 190 PHE A C 1
ATOM 1456 O O . PHE A 1 190 ? 2.064 4.48 13.938 1 98.06 190 PHE A O 1
ATOM 1463 N N . LYS A 1 191 ? 0.684 6.164 14.484 1 98.5 191 LYS A N 1
ATOM 1464 C CA . LYS A 1 191 ? -0.575 5.426 14.445 1 98.5 191 LYS A CA 1
ATOM 1465 C C . LYS A 1 191 ? -1.551 6.059 13.453 1 98.5 191 LYS A C 1
ATOM 1467 O O . LYS A 1 191 ? -1.676 7.281 13.391 1 98.5 191 LYS A O 1
ATOM 1472 N N . ILE A 1 192 ? -2.197 5.242 12.656 1 98.75 192 ILE A N 1
ATOM 1473 C CA . ILE A 1 192 ? -3.07 5.773 11.617 1 98.75 192 ILE A CA 1
ATOM 1474 C C . ILE A 1 192 ? -4.41 5.043 11.641 1 98.75 192 ILE A C 1
ATOM 1476 O O . ILE A 1 192 ? -4.465 3.838 11.898 1 98.75 192 ILE A O 1
ATOM 1480 N N . THR A 1 193 ? -5.43 5.75 11.453 1 98.75 193 THR A N 1
ATOM 1481 C CA . THR A 1 193 ? -6.77 5.195 11.289 1 98.75 193 THR A CA 1
ATOM 1482 C C . THR A 1 193 ? -7.387 5.672 9.977 1 98.75 193 THR A C 1
ATOM 1484 O O . THR A 1 193 ? -7.293 6.852 9.625 1 98.75 193 THR A O 1
ATOM 1487 N N . VAL A 1 194 ? -7.93 4.75 9.195 1 98.81 194 VAL A N 1
ATOM 1488 C CA . VAL A 1 194 ? -8.719 5.055 8.008 1 98.81 194 VAL A CA 1
ATOM 1489 C C . VAL A 1 194 ? -10.203 4.852 8.312 1 98.81 194 VAL A C 1
ATOM 1491 O O . VAL A 1 194 ? -10.633 3.746 8.656 1 98.81 194 VAL A O 1
ATOM 1494 N N . LYS A 1 195 ? -10.969 5.91 8.133 1 98.69 195 LYS A N 1
ATOM 1495 C CA . LYS A 1 195 ? -12.359 5.812 8.57 1 98.69 195 LYS A CA 1
ATOM 1496 C C . LYS A 1 195 ? -13.242 6.793 7.809 1 98.69 195 LYS A C 1
ATOM 1498 O O . LYS A 1 195 ? -12.75 7.641 7.066 1 98.69 195 LYS A O 1
ATOM 1503 N N . ASN A 1 196 ? -14.492 6.535 7.891 1 97 196 ASN A N 1
ATOM 1504 C CA . ASN A 1 196 ? -15.477 7.586 7.645 1 97 196 ASN A CA 1
ATOM 1505 C C . ASN A 1 196 ? -16.281 7.898 8.898 1 97 196 ASN A C 1
ATOM 1507 O O . ASN A 1 196 ? -15.781 7.781 10.016 1 97 196 ASN A O 1
ATOM 1511 N N . ASN A 1 197 ? -17.484 8.5 8.781 1 91.62 197 ASN A N 1
ATOM 1512 C CA . ASN A 1 197 ? -18.266 8.922 9.945 1 91.62 197 ASN A CA 1
ATOM 1513 C C . ASN A 1 197 ? -18.688 7.723 10.789 1 91.62 197 ASN A C 1
ATOM 1515 O O . ASN A 1 197 ? -18.844 7.848 12.008 1 91.62 197 ASN A O 1
ATOM 1519 N N . ASP A 1 198 ? -18.719 6.527 10.227 1 89.94 198 ASP A N 1
ATOM 1520 C CA . ASP A 1 198 ? -19.406 5.422 10.883 1 89.94 198 ASP A CA 1
ATOM 1521 C C . ASP A 1 198 ? -18.5 4.207 11.023 1 89.94 198 ASP A C 1
ATOM 1523 O O . ASP A 1 198 ? -18.703 3.369 11.906 1 89.94 198 ASP A O 1
ATOM 1527 N N . VAL A 1 199 ? -17.547 4.148 10.195 1 96.75 199 VAL A N 1
ATOM 1528 C CA . VAL A 1 199 ? -16.844 2.879 10.031 1 96.75 199 VAL A CA 1
ATOM 1529 C C . VAL A 1 199 ? -15.344 3.105 10.078 1 96.75 199 VAL A C 1
ATOM 1531 O O . VAL A 1 199 ? -14.828 4.062 9.484 1 96.75 199 VAL A O 1
ATOM 1534 N N . VAL A 1 200 ? -14.648 2.324 10.914 1 98.62 200 VAL A N 1
ATOM 1535 C CA . VAL A 1 200 ? -13.195 2.217 10.805 1 98.62 200 VAL A CA 1
ATOM 1536 C C . VAL A 1 200 ? -12.836 1.12 9.805 1 98.62 200 VAL A C 1
ATOM 1538 O O . VAL A 1 200 ? -13.148 -0.053 10.023 1 98.62 200 VAL A O 1
ATOM 1541 N N . PHE A 1 201 ? -12.18 1.493 8.719 1 98.75 201 PHE A N 1
ATOM 1542 C CA . PHE A 1 201 ? -11.867 0.558 7.648 1 98.75 201 PHE A CA 1
ATOM 1543 C C . PHE A 1 201 ? -10.508 -0.093 7.875 1 98.75 201 PHE A C 1
ATOM 1545 O O . PHE A 1 201 ? -10.273 -1.219 7.43 1 98.75 201 PHE A O 1
ATOM 1552 N N . ALA A 1 202 ? -9.594 0.583 8.492 1 98.88 202 ALA A N 1
ATOM 1553 C CA . ALA A 1 202 ? -8.242 0.069 8.695 1 98.88 202 ALA A CA 1
ATOM 1554 C C . ALA A 1 202 ? -7.539 0.8 9.836 1 98.88 202 ALA A C 1
ATOM 1556 O O . ALA A 1 202 ? -7.883 1.94 10.156 1 98.88 202 ALA A O 1
ATOM 1557 N N . GLU A 1 203 ? -6.637 0.19 10.438 1 98.88 203 GLU A N 1
ATOM 1558 C CA . GLU A 1 203 ? -5.68 0.735 11.391 1 98.88 203 GLU A CA 1
ATOM 1559 C C . GLU A 1 203 ? -4.25 0.36 11.023 1 98.88 203 GLU A C 1
ATOM 1561 O O . GLU A 1 203 ? -4.008 -0.714 10.461 1 98.88 203 GLU A O 1
ATOM 1566 N N . ALA A 1 204 ? -3.373 1.252 11.359 1 98.94 204 ALA A N 1
ATOM 1567 C CA . ALA A 1 204 ? -2.006 0.975 10.922 1 98.94 204 ALA A CA 1
ATOM 1568 C C . ALA A 1 204 ? -0.99 1.587 11.883 1 98.94 204 ALA A C 1
ATOM 1570 O O . ALA A 1 204 ? -1.323 2.484 12.656 1 98.94 204 ALA A O 1
ATOM 1571 N N . GLN A 1 205 ? 0.178 1.047 11.836 1 98.81 205 GLN A N 1
ATOM 1572 C CA . GLN A 1 205 ? 1.383 1.614 12.43 1 98.81 205 GLN A CA 1
ATOM 1573 C C . GLN A 1 205 ? 2.453 1.863 11.367 1 98.81 205 GLN A C 1
ATOM 1575 O O . GLN A 1 205 ? 2.586 1.091 10.422 1 98.81 205 GLN A O 1
ATOM 1580 N N . GLY A 1 206 ? 3.086 2.9 11.523 1 98.75 206 GLY A N 1
ATOM 1581 C CA . GLY A 1 206 ? 4.168 3.248 10.609 1 98.75 206 GLY A CA 1
ATOM 1582 C C . GLY A 1 206 ? 5.43 3.688 11.328 1 98.75 206 GLY A C 1
ATOM 1583 O O . GLY A 1 206 ? 5.367 4.219 12.438 1 98.75 206 GLY A O 1
ATOM 1584 N N . LEU A 1 207 ? 6.508 3.438 10.711 1 98.56 207 LEU A N 1
ATOM 1585 C CA . LEU A 1 207 ? 7.816 3.848 11.203 1 98.56 207 LEU A CA 1
ATOM 1586 C C . LEU A 1 207 ? 8.586 4.617 10.133 1 98.56 207 LEU A C 1
ATOM 1588 O O . LEU A 1 207 ? 8.688 4.164 8.992 1 98.56 207 LEU A O 1
ATOM 1592 N N . TRP A 1 208 ? 9 5.738 10.453 1 97.75 208 TRP A N 1
ATOM 1593 C CA . TRP A 1 208 ? 9.906 6.508 9.602 1 97.75 208 TRP A CA 1
ATOM 1594 C C . TRP A 1 208 ? 11.258 6.707 10.289 1 97.75 208 TRP A C 1
ATOM 1596 O O . TRP A 1 208 ? 11.32 6.867 11.516 1 97.75 208 TRP A O 1
ATOM 1606 N N . ILE A 1 209 ? 12.297 6.758 9.539 1 97.19 209 ILE A N 1
ATOM 1607 C CA . ILE A 1 209 ? 13.648 6.918 10.055 1 97.19 209 ILE A CA 1
ATOM 1608 C C . ILE A 1 209 ? 14.203 8.281 9.648 1 97.19 209 ILE A C 1
ATOM 1610 O O . ILE A 1 209 ? 14.078 8.688 8.492 1 97.19 209 ILE A O 1
ATOM 1614 N N . VAL A 1 210 ? 14.789 8.906 10.602 1 95.06 210 VAL A N 1
ATOM 1615 C CA . VAL A 1 210 ? 15.438 10.195 10.391 1 95.06 210 VAL A CA 1
ATOM 1616 C C . VAL A 1 210 ? 16.906 9.984 10.078 1 95.06 210 VAL A C 1
ATOM 1618 O O . VAL A 1 210 ? 17.625 9.344 10.844 1 95.06 210 VAL A O 1
ATOM 1621 N N . VAL A 1 211 ? 17.375 10.508 8.953 1 91.88 211 VAL A N 1
ATOM 1622 C CA . VAL A 1 211 ? 18.781 10.445 8.555 1 91.88 211 VAL A CA 1
ATOM 1623 C C . VAL A 1 211 ? 19.359 11.859 8.477 1 91.88 211 VAL A C 1
ATOM 1625 O O . VAL A 1 211 ? 19.047 12.609 7.551 1 91.88 211 VAL A O 1
ATOM 1628 N N . PRO A 1 212 ? 20.25 12.164 9.422 1 87.25 212 PRO A N 1
ATOM 1629 C CA . PRO A 1 212 ? 20.844 13.5 9.383 1 87.25 212 PRO A CA 1
ATOM 1630 C C . PRO A 1 212 ? 21.703 13.727 8.148 1 87.25 212 PRO A C 1
ATOM 1632 O O . PRO A 1 212 ? 22.375 12.805 7.672 1 87.25 212 PRO A O 1
ATOM 1635 N N . ASN A 1 213 ? 21.578 14.852 7.547 1 82 213 ASN A N 1
ATOM 1636 C CA . ASN A 1 213 ? 22.453 15.188 6.426 1 82 213 ASN A CA 1
ATOM 1637 C C . ASN A 1 213 ? 23.906 15.344 6.867 1 82 213 ASN A C 1
ATOM 1639 O O . ASN A 1 213 ? 24.172 15.875 7.949 1 82 213 ASN A O 1
ATOM 1643 N N . ALA A 1 214 ? 24.906 14.383 6.52 1 63.19 214 ALA A N 1
ATOM 1644 C CA . ALA A 1 214 ? 26.328 14.477 6.887 1 63.19 214 ALA A CA 1
ATOM 1645 C C . ALA A 1 214 ? 26.844 15.898 6.684 1 63.19 214 ALA A C 1
ATOM 1647 O O . ALA A 1 214 ? 26.562 16.531 5.664 1 63.19 214 ALA A O 1
ATOM 1648 N N . LYS A 1 215 ? 27.094 16.703 7.77 1 53.16 215 LYS A N 1
ATOM 1649 C CA . LYS A 1 215 ? 27.922 17.906 7.629 1 53.16 215 LYS A CA 1
ATOM 1650 C C . LYS A 1 215 ? 29.25 17.578 6.945 1 53.16 215 LYS A C 1
ATOM 1652 O O . LYS A 1 215 ? 29.859 16.547 7.23 1 53.16 215 LYS A O 1
ATOM 1657 N N . PRO A 1 216 ? 29.547 18.203 5.895 1 44 216 PRO A N 1
ATOM 1658 C CA . PRO A 1 216 ? 30.922 17.984 5.434 1 44 216 PRO A CA 1
ATOM 1659 C C . PRO A 1 216 ? 31.938 18.062 6.57 1 44 216 PRO A C 1
ATOM 1661 O O . PRO A 1 216 ? 31.766 18.828 7.516 1 44 216 PRO A O 1
ATOM 1664 N N . LYS A 1 217 ? 32.594 16.875 6.895 1 39.44 217 LYS A N 1
ATOM 1665 C CA . LYS A 1 217 ? 33.812 17.078 7.672 1 39.44 217 LYS A CA 1
ATOM 1666 C C . LYS A 1 217 ? 34.594 18.281 7.168 1 39.44 217 LYS A C 1
ATOM 1668 O O . LYS A 1 217 ? 35.031 18.312 6.012 1 39.44 217 LYS A O 1
ATOM 1673 N N . ILE A 1 218 ? 34.094 19.297 7.781 1 25.78 218 ILE A N 1
ATOM 1674 C CA . ILE A 1 218 ? 35.094 20.344 7.602 1 25.78 218 ILE A CA 1
ATOM 1675 C C . ILE A 1 218 ? 36.344 20 8.438 1 25.78 218 ILE A C 1
ATOM 1677 O O . ILE A 1 218 ? 36.219 19.656 9.617 1 25.78 218 ILE A O 1
ATOM 1681 N N . MET B 1 1 ? -0.468 -20.375 -26.062 1 63.88 1 MET B N 1
ATOM 1682 C CA . MET B 1 1 ? -0.165 -19.453 -24.969 1 63.88 1 MET B CA 1
ATOM 1683 C C . MET B 1 1 ? -0.71 -18.062 -25.266 1 63.88 1 MET B C 1
ATOM 1685 O O . MET B 1 1 ? -0.743 -17.625 -26.422 1 63.88 1 MET B O 1
ATOM 1689 N N . ASP B 1 2 ? -1.384 -17.438 -24.266 1 82.88 2 ASP B N 1
ATOM 1690 C CA . ASP B 1 2 ? -1.972 -16.109 -24.344 1 82.88 2 ASP B CA 1
ATOM 1691 C C . ASP B 1 2 ? -0.944 -15.078 -24.812 1 82.88 2 ASP B C 1
ATOM 1693 O O . ASP B 1 2 ? 0.209 -15.102 -24.375 1 82.88 2 ASP B O 1
ATOM 1697 N N . GLN B 1 3 ? -1.163 -14.359 -25.969 1 89.75 3 GLN B N 1
ATOM 1698 C CA . GLN B 1 3 ? -0.273 -13.367 -26.578 1 89.75 3 GLN B CA 1
ATOM 1699 C C . GLN B 1 3 ? 0.277 -12.414 -25.516 1 89.75 3 GLN B C 1
ATOM 1701 O O . GLN B 1 3 ? 1.432 -11.984 -25.609 1 89.75 3 GLN B O 1
ATOM 1706 N N . LYS B 1 4 ? -0.512 -12.125 -24.578 1 90.56 4 LYS B N 1
ATOM 1707 C CA . LYS B 1 4 ? -0.072 -11.211 -23.531 1 90.56 4 LYS B CA 1
ATOM 1708 C C . LYS B 1 4 ? 1.061 -11.82 -22.719 1 90.56 4 LYS B C 1
ATOM 1710 O O . LYS B 1 4 ? 1.99 -11.117 -22.312 1 90.56 4 LYS B O 1
ATOM 1715 N N . VAL B 1 5 ? 0.926 -13.055 -22.484 1 94.38 5 VAL B N 1
ATOM 1716 C CA . VAL B 1 5 ? 1.958 -13.766 -21.734 1 94.38 5 VAL B CA 1
ATOM 1717 C C . VAL B 1 5 ? 3.252 -13.797 -22.531 1 94.38 5 VAL B C 1
ATOM 1719 O O . VAL B 1 5 ? 4.332 -13.531 -22 1 94.38 5 VAL B O 1
ATOM 1722 N N . GLN B 1 6 ? 3.15 -14.07 -23.797 1 95.25 6 GLN B N 1
ATOM 1723 C CA . GLN B 1 6 ? 4.324 -14.117 -24.672 1 95.25 6 GLN B CA 1
ATOM 1724 C C . GLN B 1 6 ? 5.02 -12.766 -24.734 1 95.25 6 GLN B C 1
ATOM 1726 O O . GLN B 1 6 ? 6.25 -12.688 -24.688 1 95.25 6 GLN B O 1
ATOM 1731 N N . ASP B 1 7 ? 4.219 -11.711 -24.828 1 96.06 7 ASP B N 1
ATOM 1732 C CA . ASP B 1 7 ? 4.77 -10.359 -24.859 1 96.06 7 ASP B CA 1
ATOM 1733 C C . ASP B 1 7 ? 5.516 -10.039 -23.578 1 96.06 7 ASP B C 1
ATOM 1735 O O . ASP B 1 7 ? 6.59 -9.438 -23.609 1 96.06 7 ASP B O 1
ATOM 1739 N N . ALA B 1 8 ? 4.895 -10.414 -22.484 1 96.94 8 ALA B N 1
ATOM 1740 C CA . ALA B 1 8 ? 5.52 -10.164 -21.172 1 96.94 8 ALA B CA 1
ATOM 1741 C C . ALA B 1 8 ? 6.82 -10.953 -21.031 1 96.94 8 ALA B C 1
ATOM 1743 O O . ALA B 1 8 ? 7.824 -10.422 -20.562 1 96.94 8 ALA B O 1
ATOM 1744 N N . ILE B 1 9 ? 6.801 -12.188 -21.453 1 97 9 ILE B N 1
ATOM 1745 C CA . ILE B 1 9 ? 8.008 -13.008 -21.422 1 97 9 ILE B CA 1
ATOM 1746 C C . ILE B 1 9 ? 9.102 -12.359 -22.266 1 97 9 ILE B C 1
ATOM 1748 O O . ILE B 1 9 ? 10.25 -12.266 -21.812 1 97 9 ILE B O 1
ATOM 1752 N N . ALA B 1 10 ? 8.758 -11.953 -23.453 1 97.62 10 ALA B N 1
ATOM 1753 C CA . ALA B 1 10 ? 9.719 -11.312 -24.344 1 97.62 10 ALA B CA 1
ATOM 1754 C C . ALA B 1 10 ? 10.32 -10.07 -23.703 1 97.62 10 ALA B C 1
ATOM 1756 O O . ALA B 1 10 ? 11.531 -9.836 -23.781 1 97.62 10 ALA B O 1
ATOM 1757 N N . HIS B 1 11 ? 9.539 -9.281 -23.047 1 98.19 11 HIS B N 1
ATOM 1758 C CA . HIS B 1 11 ? 9.992 -8.055 -22.406 1 98.19 11 HIS B CA 1
ATOM 1759 C C . HIS B 1 11 ? 10.969 -8.359 -21.281 1 98.19 11 HIS B C 1
ATOM 1761 O O . HIS B 1 11 ? 12.07 -7.809 -21.25 1 98.19 11 HIS B O 1
ATOM 1767 N N . PHE B 1 12 ? 10.625 -9.172 -20.375 1 98.19 12 PHE B N 1
ATOM 1768 C CA . PHE B 1 12 ? 11.406 -9.406 -19.172 1 98.19 12 PHE B CA 1
ATOM 1769 C C . PHE B 1 12 ? 12.641 -10.242 -19.484 1 98.19 12 PHE B C 1
ATOM 1771 O O . PHE B 1 12 ? 13.641 -10.172 -18.766 1 98.19 12 PHE B O 1
ATOM 1778 N N . SER B 1 13 ? 12.617 -11.031 -20.562 1 97.62 13 SER B N 1
ATOM 1779 C CA . SER B 1 13 ? 13.75 -11.867 -20.922 1 97.62 13 SER B CA 1
ATOM 1780 C C . SER B 1 13 ? 14.922 -11.031 -21.422 1 97.62 13 SER B C 1
ATOM 1782 O O . SER B 1 13 ? 16.047 -11.531 -21.547 1 97.62 13 SER B O 1
ATOM 1784 N N . LYS B 1 14 ? 14.688 -9.758 -21.703 1 97.75 14 LYS B N 1
ATOM 1785 C CA . LYS B 1 14 ? 15.766 -8.852 -22.094 1 97.75 14 LYS B CA 1
ATOM 1786 C C . LYS B 1 14 ? 16.703 -8.562 -20.922 1 97.75 14 LYS B C 1
ATOM 1788 O O . LYS B 1 14 ? 17.828 -8.102 -21.125 1 97.75 14 LYS B O 1
ATOM 1793 N N . THR B 1 15 ? 16.203 -8.742 -19.75 1 97.25 15 THR B N 1
ATOM 1794 C CA . THR B 1 15 ? 17 -8.594 -18.547 1 97.25 15 THR B CA 1
ATOM 1795 C C . THR B 1 15 ? 17.531 -9.953 -18.078 1 97.25 15 THR B C 1
ATOM 1797 O O . THR B 1 15 ? 16.75 -10.828 -17.688 1 97.25 15 THR B O 1
ATOM 1800 N N . PRO B 1 16 ? 18.797 -10.141 -18 1 96.5 16 PRO B N 1
ATOM 1801 C CA . PRO B 1 16 ? 19.375 -11.469 -17.844 1 96.5 16 PRO B CA 1
ATOM 1802 C C . PRO B 1 16 ? 18.875 -12.188 -16.594 1 96.5 16 PRO B C 1
ATOM 1804 O O . PRO B 1 16 ? 18.516 -13.359 -16.641 1 96.5 16 PRO B O 1
ATOM 1807 N N . TRP B 1 17 ? 18.812 -11.477 -15.477 1 96.12 17 TRP B N 1
ATOM 1808 C CA . TRP B 1 17 ? 18.391 -12.172 -14.266 1 96.12 17 TRP B CA 1
ATOM 1809 C C . TRP B 1 17 ? 16.922 -12.531 -14.312 1 96.12 17 TRP B C 1
ATOM 1811 O O . TRP B 1 17 ? 16.484 -13.516 -13.711 1 96.12 17 TRP B O 1
ATOM 1821 N N . CYS B 1 18 ? 16.125 -11.766 -15.031 1 97.44 18 CYS B N 1
ATOM 1822 C CA . CYS B 1 18 ? 14.727 -12.117 -15.25 1 97.44 18 CYS B CA 1
ATOM 1823 C C . CYS B 1 18 ? 14.602 -13.336 -16.156 1 97.44 18 CYS B C 1
ATOM 1825 O O . CYS B 1 18 ? 13.797 -14.234 -15.891 1 97.44 18 CYS B O 1
ATOM 1827 N N . ALA B 1 19 ? 15.43 -13.328 -17.188 1 96.56 19 ALA B N 1
ATOM 1828 C CA . ALA B 1 19 ? 15.422 -14.453 -18.125 1 96.56 19 ALA B CA 1
ATOM 1829 C C . ALA B 1 19 ? 15.727 -15.766 -17.422 1 96.56 19 ALA B C 1
ATOM 1831 O O . ALA B 1 19 ? 15.109 -16.797 -17.703 1 96.56 19 ALA B O 1
ATOM 1832 N N . ALA B 1 20 ? 16.609 -15.711 -16.5 1 93.81 20 ALA B N 1
ATOM 1833 C CA . ALA B 1 20 ? 17 -16.906 -15.742 1 93.81 20 ALA B CA 1
ATOM 1834 C C . ALA B 1 20 ? 15.844 -17.406 -14.891 1 93.81 20 ALA B C 1
ATOM 1836 O O . ALA B 1 20 ? 15.633 -18.609 -14.758 1 93.81 20 ALA B O 1
ATOM 1837 N N . LEU B 1 21 ? 15.055 -16.5 -14.328 1 91.25 21 LEU B N 1
ATOM 1838 C CA . LEU B 1 21 ? 13.922 -16.859 -13.484 1 91.25 21 LEU B CA 1
ATOM 1839 C C . LEU B 1 21 ? 12.789 -17.453 -14.32 1 91.25 21 LEU B C 1
ATOM 1841 O O . LEU B 1 21 ? 12.156 -18.422 -13.914 1 91.25 21 LEU B O 1
ATOM 1845 N N . ILE B 1 22 ? 12.57 -16.891 -15.461 1 93.31 22 ILE B N 1
ATOM 1846 C CA . ILE B 1 22 ? 11.445 -17.219 -16.328 1 93.31 22 ILE B CA 1
ATOM 1847 C C . ILE B 1 22 ? 11.68 -18.578 -16.969 1 93.31 22 ILE B C 1
ATOM 1849 O O . ILE B 1 22 ? 10.734 -19.344 -17.219 1 93.31 22 ILE B O 1
ATOM 1853 N N . SER B 1 23 ? 12.875 -18.938 -17.25 1 90.38 23 SER B N 1
ATOM 1854 C CA . SER B 1 23 ? 13.211 -20.109 -18.047 1 90.38 23 SER B CA 1
ATOM 1855 C C . SER B 1 23 ? 13.367 -21.344 -17.172 1 90.38 23 SER B C 1
ATOM 1857 O O . SER B 1 23 ? 13.789 -22.406 -17.641 1 90.38 23 SER B O 1
ATOM 1859 N N . ARG B 1 24 ? 13.039 -21.203 -15.992 1 85.56 24 ARG B N 1
ATOM 1860 C CA . ARG B 1 24 ? 13.133 -22.359 -15.109 1 85.56 24 ARG B CA 1
ATOM 1861 C C . ARG B 1 24 ? 12.219 -23.484 -15.578 1 85.56 24 ARG B C 1
ATOM 1863 O O . ARG B 1 24 ? 11.062 -23.234 -15.945 1 85.56 24 ARG B O 1
ATOM 1870 N N . PRO B 1 25 ? 12.672 -24.688 -15.547 1 84.69 25 PRO B N 1
ATOM 1871 C CA . PRO B 1 25 ? 11.852 -25.797 -16.016 1 84.69 25 PRO B CA 1
ATOM 1872 C C . PRO B 1 25 ? 10.586 -26 -15.188 1 84.69 25 PRO B C 1
ATOM 1874 O O . PRO B 1 25 ? 10.617 -25.875 -13.961 1 84.69 25 PRO B O 1
ATOM 1877 N N . GLY B 1 26 ? 9.477 -26.203 -15.875 1 84.31 26 GLY B N 1
ATOM 1878 C CA . GLY B 1 26 ? 8.219 -26.484 -15.203 1 84.31 26 GLY B CA 1
ATOM 1879 C C . GLY B 1 26 ? 7.484 -25.234 -14.75 1 84.31 26 GLY B C 1
A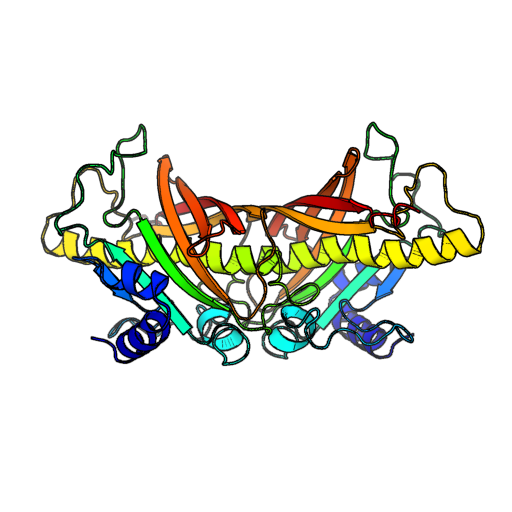TOM 1880 O O . GLY B 1 26 ? 6.488 -25.328 -14.039 1 84.31 26 GLY B O 1
ATOM 1881 N N . ALA B 1 27 ? 7.98 -24.125 -15.18 1 88.44 27 ALA B N 1
ATOM 1882 C CA . ALA B 1 27 ? 7.328 -22.891 -14.789 1 88.44 27 ALA B CA 1
ATOM 1883 C C . ALA B 1 27 ? 6.086 -22.625 -15.633 1 88.44 27 ALA B C 1
ATOM 1885 O O . ALA B 1 27 ? 6.102 -22.828 -16.844 1 88.44 27 ALA B O 1
ATOM 1886 N N . THR B 1 28 ? 5.004 -22.344 -14.969 1 90.81 28 THR B N 1
ATOM 1887 C CA . THR B 1 28 ? 3.801 -21.844 -15.625 1 90.81 28 THR B CA 1
ATOM 1888 C C . THR B 1 28 ? 3.699 -20.328 -15.5 1 90.81 28 THR B C 1
ATOM 1890 O O . THR B 1 28 ? 3.822 -19.781 -14.406 1 90.81 28 THR B O 1
ATOM 1893 N N . HIS B 1 29 ? 3.496 -19.688 -16.656 1 93.88 29 HIS B N 1
ATOM 1894 C CA . HIS B 1 29 ? 3.5 -18.234 -16.703 1 93.88 29 HIS B CA 1
ATOM 1895 C C . HIS B 1 29 ? 2.086 -17.688 -16.859 1 93.88 29 HIS B C 1
ATOM 1897 O O . HIS B 1 29 ? 1.241 -18.328 -17.5 1 93.88 29 HIS B O 1
ATOM 1903 N N . PHE B 1 30 ? 1.84 -16.531 -16.312 1 92.69 30 PHE B N 1
ATOM 1904 C CA . PHE B 1 30 ? 0.566 -15.844 -16.469 1 92.69 30 PHE B CA 1
ATOM 1905 C C . PHE B 1 30 ? 0.75 -14.336 -16.344 1 92.69 30 PHE B C 1
ATOM 1907 O O . PHE B 1 30 ? 1.79 -13.867 -15.875 1 92.69 30 PHE B O 1
ATOM 1914 N N . VAL B 1 31 ? -0.12 -13.57 -16.828 1 93.25 31 VAL B N 1
ATOM 1915 C CA . VAL B 1 31 ? -0.204 -12.133 -16.578 1 93.25 31 VAL B CA 1
ATOM 1916 C C . VAL B 1 31 ? -1.342 -11.844 -15.609 1 93.25 31 VAL B C 1
ATOM 1918 O O . VAL B 1 31 ? -2.496 -12.18 -15.875 1 93.25 31 VAL B O 1
ATOM 1921 N N . PRO B 1 32 ? -0.995 -11.258 -14.438 1 87.81 32 PRO B N 1
ATOM 1922 C CA . PRO B 1 32 ? -2.059 -10.969 -13.477 1 87.81 32 PRO B CA 1
ATOM 1923 C C . PRO B 1 32 ? -3.178 -10.117 -14.062 1 87.81 32 PRO B C 1
ATOM 1925 O O . PRO B 1 32 ? -2.928 -9.289 -14.945 1 87.81 32 PRO B O 1
ATOM 1928 N N . HIS B 1 33 ? -4.508 -10.297 -13.539 1 72.94 33 HIS B N 1
ATOM 1929 C CA . HIS B 1 33 ? -5.723 -9.531 -13.789 1 72.94 33 HIS B CA 1
ATOM 1930 C C . HIS B 1 33 ? -6.164 -9.664 -15.242 1 72.94 33 HIS B C 1
ATOM 1932 O O . HIS B 1 33 ? -6.836 -8.773 -15.773 1 72.94 33 HIS B O 1
ATOM 1938 N N . GLU B 1 34 ? -5.625 -10.523 -15.898 1 61.91 34 GLU B N 1
ATOM 1939 C CA . GLU B 1 34 ? -6.203 -10.805 -17.219 1 61.91 34 GLU B CA 1
ATOM 1940 C C . GLU B 1 34 ? -7.316 -11.844 -17.125 1 61.91 34 GLU B C 1
ATOM 1942 O O . GLU B 1 34 ? -7.199 -12.82 -16.375 1 61.91 34 GLU B O 1
ATOM 1947 N N . PRO B 1 35 ? -8.477 -11.188 -17.578 1 54.66 35 PRO B N 1
ATOM 1948 C CA . PRO B 1 35 ? -9.547 -12.188 -17.562 1 54.66 35 PRO B CA 1
ATOM 1949 C C . PRO B 1 35 ? -9.102 -13.531 -18.141 1 54.66 35 PRO B C 1
ATOM 1951 O O . PRO B 1 35 ? -8.336 -13.57 -19.094 1 54.66 35 PRO B O 1
ATOM 1954 N N . ARG B 1 36 ? -9.172 -14.555 -17.297 1 48.78 36 ARG B N 1
ATOM 1955 C CA . ARG B 1 36 ? -8.922 -15.875 -17.875 1 48.78 36 ARG B CA 1
ATOM 1956 C C . ARG B 1 36 ? -9.859 -16.156 -19.047 1 48.78 36 ARG B C 1
ATOM 1958 O O . ARG B 1 36 ? -11 -15.688 -19.062 1 48.78 36 ARG B O 1
ATOM 1965 N N . ALA B 1 37 ? -9.344 -16.719 -20.078 1 42.47 37 ALA B N 1
ATOM 1966 C CA . ALA B 1 37 ? -10.18 -17.188 -21.188 1 42.47 37 ALA B CA 1
ATOM 1967 C C . ALA B 1 37 ? -11.359 -18 -20.672 1 42.47 37 ALA B C 1
ATOM 1969 O O . ALA B 1 37 ? -11.188 -18.906 -19.844 1 42.47 37 ALA B O 1
ATOM 1970 N N . GLY B 1 38 ? -12.625 -17.516 -20.891 1 42.62 38 GLY B N 1
ATOM 1971 C CA . GLY B 1 38 ? -13.867 -18.234 -20.672 1 42.62 38 GLY B CA 1
ATOM 1972 C C . GLY B 1 38 ? -14.664 -17.688 -19.5 1 42.62 38 GLY B C 1
ATOM 1973 O O . GLY B 1 38 ? -15.727 -18.234 -19.156 1 42.62 38 GLY B O 1
ATOM 1974 N N . THR B 1 39 ? -13.898 -17.25 -18.516 1 44.69 39 THR B N 1
ATOM 1975 C CA . THR B 1 39 ? -14.648 -16.938 -17.297 1 44.69 39 THR B CA 1
ATOM 1976 C C . THR B 1 39 ? -15.602 -15.766 -17.547 1 44.69 39 THR B C 1
ATOM 1978 O O . THR B 1 39 ? -15.375 -14.938 -18.422 1 44.69 39 THR B O 1
ATOM 1981 N N . VAL B 1 40 ? -16.844 -15.836 -16.844 1 40.28 40 VAL B N 1
ATOM 1982 C CA . VAL B 1 40 ? -17.984 -14.93 -16.75 1 40.28 40 VAL B CA 1
ATOM 1983 C C . VAL B 1 40 ? -17.5 -13.484 -16.703 1 40.28 40 VAL B C 1
ATOM 1985 O O . VAL B 1 40 ? -16.344 -13.227 -16.344 1 40.28 40 VAL B O 1
ATOM 1988 N N . ALA B 1 41 ? -18.547 -12.57 -16.859 1 43.06 41 ALA B N 1
ATOM 1989 C CA . ALA B 1 41 ? -18.609 -11.109 -16.844 1 43.06 41 ALA B CA 1
ATOM 1990 C C . ALA B 1 41 ? -17.797 -10.539 -15.68 1 43.06 41 ALA B C 1
ATOM 1992 O O . ALA B 1 41 ? -18.094 -10.812 -14.516 1 43.06 41 ALA B O 1
ATOM 1993 N N . VAL B 1 42 ? -16.547 -10.477 -15.859 1 50.53 42 VAL B N 1
ATOM 1994 C CA . VAL B 1 42 ? -15.805 -9.75 -14.844 1 50.53 42 VAL B CA 1
ATOM 1995 C C . VAL B 1 42 ? -16.5 -8.422 -14.539 1 50.53 42 VAL B C 1
ATOM 1997 O O . VAL B 1 42 ? -16.938 -7.723 -15.453 1 50.53 42 VAL B O 1
ATOM 2000 N N . ASP B 1 43 ? -16.953 -8.336 -13.312 1 57.09 43 ASP B N 1
ATOM 2001 C CA . ASP B 1 43 ? -17.453 -7.043 -12.867 1 57.09 43 ASP B CA 1
ATOM 2002 C C . ASP B 1 43 ? -16.547 -5.91 -13.328 1 57.09 43 ASP B C 1
ATOM 2004 O O . ASP B 1 43 ? -15.328 -5.965 -13.125 1 57.09 43 ASP B O 1
ATOM 2008 N N . LEU B 1 44 ? -17.031 -5.105 -14.227 1 57.09 44 LEU B N 1
ATOM 2009 C CA . LEU B 1 44 ? -16.328 -3.973 -14.828 1 57.09 44 LEU B CA 1
ATOM 2010 C C . LEU B 1 44 ? -15.586 -3.178 -13.758 1 57.09 44 LEU B C 1
ATOM 2012 O O . LEU B 1 44 ? -14.609 -2.482 -14.07 1 57.09 44 LEU B O 1
ATOM 2016 N N . THR B 1 45 ? -15.922 -3.443 -12.5 1 63.19 45 THR B N 1
ATOM 2017 C CA . THR B 1 45 ? -15.297 -2.631 -11.461 1 63.19 45 THR B CA 1
ATOM 2018 C C . THR B 1 45 ? -14.148 -3.387 -10.797 1 63.19 45 THR B C 1
ATOM 2020 O O . THR B 1 45 ? -13.445 -2.838 -9.953 1 63.19 45 THR B O 1
ATOM 2023 N N . GLN B 1 46 ? -13.93 -4.598 -11.344 1 75.19 46 GLN B N 1
ATOM 2024 C CA . GLN B 1 46 ? -12.945 -5.453 -10.688 1 75.19 46 GLN B CA 1
ATOM 2025 C C . GLN B 1 46 ? -11.531 -5.133 -11.164 1 75.19 46 GLN B C 1
ATOM 2027 O O . GLN B 1 46 ? -11.312 -4.91 -12.359 1 75.19 46 GLN B O 1
ATOM 2032 N N . ASP B 1 47 ? -10.555 -4.992 -10.203 1 82.75 47 ASP B N 1
ATOM 2033 C CA . ASP B 1 47 ? -9.109 -4.914 -10.391 1 82.75 47 ASP B CA 1
ATOM 2034 C C . ASP B 1 47 ? -8.727 -3.678 -11.203 1 82.75 47 ASP B C 1
ATOM 2036 O O . ASP B 1 47 ? -7.801 -3.725 -12.016 1 82.75 47 ASP B O 1
ATOM 2040 N N . GLN B 1 48 ? -9.461 -2.604 -11.094 1 89.44 48 GLN B N 1
ATOM 2041 C CA . GLN B 1 48 ? -9.242 -1.41 -11.906 1 89.44 48 GLN B CA 1
ATOM 2042 C C . GLN B 1 48 ? -7.863 -0.81 -11.641 1 89.44 48 GLN B C 1
ATOM 2044 O O . GLN B 1 48 ? -7.227 -0.272 -12.547 1 89.44 48 GLN B O 1
ATOM 2049 N N . LEU B 1 49 ? -7.371 -0.921 -10.453 1 94.69 49 LEU B N 1
ATOM 2050 C CA . LEU B 1 49 ? -6.086 -0.317 -10.117 1 94.69 49 LEU B CA 1
ATOM 2051 C C . LEU B 1 49 ? -4.969 -0.902 -10.977 1 94.69 49 LEU B C 1
ATOM 2053 O O . LEU B 1 49 ? -4.254 -0.165 -11.656 1 94.69 49 LEU B O 1
ATOM 2057 N N . PHE B 1 50 ? -4.871 -2.248 -11.078 1 93.56 50 PHE B N 1
ATOM 2058 C CA . PHE B 1 50 ? -3.746 -2.861 -11.773 1 93.56 50 PHE B CA 1
ATOM 2059 C C . PHE B 1 50 ? -4.109 -3.174 -13.219 1 93.56 50 PHE B C 1
ATOM 2061 O O . PHE B 1 50 ? -3.23 -3.283 -14.078 1 93.56 50 PHE B O 1
ATOM 2068 N N . ARG B 1 51 ? -5.398 -3.326 -13.477 1 90.69 51 ARG B N 1
ATOM 2069 C CA . ARG B 1 51 ? -5.805 -3.66 -14.836 1 90.69 51 ARG B CA 1
ATOM 2070 C C . ARG B 1 51 ? -5.824 -2.418 -15.719 1 90.69 51 ARG B C 1
ATOM 2072 O O . ARG B 1 51 ? -5.594 -2.504 -16.938 1 90.69 51 ARG B O 1
ATOM 2079 N N . LYS B 1 52 ? -6.066 -1.246 -15.117 1 91.81 52 LYS B N 1
ATOM 2080 C CA . LYS B 1 52 ? -6.273 -0.046 -15.922 1 91.81 52 LYS B CA 1
ATOM 2081 C C . LYS B 1 52 ? -5.414 1.109 -15.414 1 91.81 52 LYS B C 1
ATOM 2083 O O . LYS B 1 52 ? -4.508 1.569 -16.109 1 91.81 52 LYS B O 1
ATOM 2088 N N . THR B 1 53 ? -5.586 1.499 -14.242 1 95.25 53 THR B N 1
ATOM 2089 C CA . THR B 1 53 ? -4.984 2.709 -13.688 1 95.25 53 THR B CA 1
ATOM 2090 C C . THR B 1 53 ? -3.463 2.629 -13.75 1 95.25 53 THR B C 1
ATOM 2092 O O . THR B 1 53 ? -2.799 3.59 -14.148 1 95.25 53 THR B O 1
ATOM 2095 N N . LEU B 1 54 ? -2.91 1.443 -13.383 1 96.31 54 LEU B N 1
ATOM 2096 C CA . LEU B 1 54 ? -1.461 1.321 -13.266 1 96.31 54 LEU B CA 1
ATOM 2097 C C . LEU B 1 54 ? -0.881 0.57 -14.461 1 96.31 54 LEU B C 1
ATOM 2099 O O . LEU B 1 54 ? 0.328 0.339 -14.531 1 96.31 54 LEU B O 1
ATOM 2103 N N . ARG B 1 55 ? -1.731 0.193 -15.336 1 94 55 ARG B N 1
ATOM 2104 C CA . ARG B 1 55 ? -1.263 -0.524 -16.516 1 94 55 ARG B CA 1
ATOM 2105 C C . ARG B 1 55 ? -1.016 0.434 -17.688 1 94 55 ARG B C 1
ATOM 2107 O O . ARG B 1 55 ? -1.693 0.361 -18.703 1 94 55 ARG B O 1
ATOM 2114 N N . THR B 1 56 ? -0.097 1.313 -17.5 1 96 56 THR B N 1
ATOM 2115 C CA . THR B 1 56 ? 0.237 2.324 -18.5 1 96 56 THR B CA 1
ATOM 2116 C C . THR B 1 56 ? 1.741 2.357 -18.75 1 96 56 THR B C 1
ATOM 2118 O O . THR B 1 56 ? 2.525 1.87 -17.938 1 96 56 THR B O 1
ATOM 2121 N N . PRO B 1 57 ? 2.162 2.99 -19.844 1 96.44 57 PRO B N 1
ATOM 2122 C CA . PRO B 1 57 ? 3.594 3.08 -20.141 1 96.44 57 PRO B CA 1
ATOM 2123 C C . PRO B 1 57 ? 4.371 3.834 -19.062 1 96.44 57 PRO B C 1
ATOM 2125 O O . PRO B 1 57 ? 5.57 3.604 -18.891 1 96.44 57 PRO B O 1
ATOM 2128 N N . SER B 1 58 ? 3.711 4.691 -18.234 1 96.06 58 SER B N 1
ATOM 2129 C CA . SER B 1 58 ? 4.434 5.523 -17.281 1 96.06 58 SER B CA 1
ATOM 2130 C C . SER B 1 58 ? 4.371 4.93 -15.875 1 96.06 58 SER B C 1
ATOM 2132 O O . SER B 1 58 ? 5.02 5.434 -14.953 1 96.06 58 SER B O 1
ATOM 2134 N N . THR B 1 59 ? 3.623 3.848 -15.664 1 97.56 59 THR B N 1
ATOM 2135 C CA . THR B 1 59 ? 3.484 3.275 -14.328 1 97.56 59 THR B CA 1
ATOM 2136 C C . THR B 1 59 ? 4.051 1.859 -14.289 1 97.56 59 THR B C 1
ATOM 2138 O O . THR B 1 59 ? 5.254 1.671 -14.117 1 97.56 59 THR B O 1
ATOM 2141 N N . VAL B 1 60 ? 3.225 0.813 -14.602 1 97.94 60 VAL B N 1
ATOM 2142 C CA . VAL B 1 60 ? 3.652 -0.581 -14.656 1 97.94 60 VAL B CA 1
ATOM 2143 C C . VAL B 1 60 ? 3.242 -1.193 -16 1 97.94 60 VAL B C 1
ATOM 2145 O O . VAL B 1 60 ? 2.281 -1.963 -16.062 1 97.94 60 VAL B O 1
ATOM 2148 N N . PRO B 1 61 ? 3.984 -0.98 -17.016 1 97.5 61 PRO B N 1
ATOM 2149 C CA . PRO B 1 61 ? 3.568 -1.386 -18.359 1 97.5 61 PRO B CA 1
ATOM 2150 C C . PRO B 1 61 ? 3.594 -2.9 -18.547 1 97.5 61 PRO B C 1
ATOM 2152 O O . PRO B 1 61 ? 2.881 -3.428 -19.406 1 97.5 61 PRO B O 1
ATOM 2155 N N . HIS B 1 62 ? 4.445 -3.58 -17.797 1 97.38 62 HIS B N 1
ATOM 2156 C CA . HIS B 1 62 ? 4.578 -5.023 -17.953 1 97.38 62 HIS B CA 1
ATOM 2157 C C . HIS B 1 62 ? 4.613 -5.723 -16.594 1 97.38 62 HIS B C 1
ATOM 2159 O O . HIS B 1 62 ? 5.223 -5.215 -15.648 1 97.38 62 HIS B O 1
ATOM 2165 N N . GLN B 1 63 ? 3.941 -6.762 -16.516 1 97.62 63 GLN B N 1
ATOM 2166 C CA . GLN B 1 63 ? 3.963 -7.688 -15.391 1 97.62 63 GLN B CA 1
ATOM 2167 C C . GLN B 1 63 ? 3.932 -9.133 -15.867 1 97.62 63 GLN B C 1
ATOM 2169 O O . GLN B 1 63 ? 3.359 -9.438 -16.922 1 97.62 63 GLN B O 1
ATOM 2174 N N . LEU B 1 64 ? 4.547 -10 -15.148 1 97.5 64 LEU B N 1
ATOM 2175 C CA . LEU B 1 64 ? 4.578 -11.422 -15.477 1 97.5 64 LEU B CA 1
ATOM 2176 C C . LEU B 1 64 ? 4.699 -12.273 -14.211 1 97.5 64 LEU B C 1
ATOM 2178 O O . LEU B 1 64 ? 5.633 -12.094 -13.43 1 97.5 64 LEU B O 1
ATOM 2182 N N . GLY B 1 65 ? 3.75 -13.078 -13.992 1 96.69 65 GLY B N 1
ATOM 2183 C CA . GLY B 1 65 ? 3.797 -14.023 -12.891 1 96.69 65 GLY B CA 1
ATOM 2184 C C . GLY B 1 65 ? 4.195 -15.43 -13.32 1 96.69 65 GLY B C 1
ATOM 2185 O O . GLY B 1 65 ? 4.031 -15.789 -14.484 1 96.69 65 GLY B O 1
ATOM 2186 N N . PHE B 1 66 ? 4.738 -16.156 -12.414 1 94.94 66 PHE B N 1
ATOM 2187 C CA . PHE B 1 66 ? 4.992 -17.562 -12.695 1 94.94 66 PHE B CA 1
ATOM 2188 C C . PHE B 1 66 ? 5.113 -18.359 -11.398 1 94.94 66 PHE B C 1
ATOM 2190 O O . PHE B 1 66 ? 5.375 -17.797 -10.336 1 94.94 66 PHE B O 1
ATOM 2197 N N . PHE B 1 67 ? 4.82 -19.531 -11.477 1 92.69 67 PHE B N 1
ATOM 2198 C CA . PHE B 1 67 ? 4.906 -20.5 -10.391 1 92.69 67 PHE B CA 1
ATOM 2199 C C . PHE B 1 67 ? 5.34 -21.875 -10.906 1 92.69 67 PHE B C 1
ATOM 2201 O O . PHE B 1 67 ? 5.332 -22.109 -12.117 1 92.69 67 PHE B O 1
ATOM 2208 N N . GLN B 1 68 ? 5.848 -22.625 -10.008 1 84.25 68 GLN B N 1
ATOM 2209 C CA . GLN B 1 68 ? 6.25 -23.984 -10.375 1 84.25 68 GLN B CA 1
ATOM 2210 C C . GLN B 1 68 ? 5.039 -24.891 -10.516 1 84.25 68 GLN B C 1
ATOM 2212 O O . GLN B 1 68 ? 4.145 -24.891 -9.672 1 84.25 68 GLN B O 1
ATOM 2217 N N . ASP B 1 69 ? 5.094 -25.656 -11.547 1 74.06 69 ASP B N 1
ATOM 2218 C CA . ASP B 1 69 ? 4.043 -26.641 -11.773 1 74.06 69 ASP B CA 1
ATOM 2219 C C . ASP B 1 69 ? 3.963 -27.625 -10.609 1 74.06 69 ASP B C 1
ATOM 2221 O O . ASP B 1 69 ? 4.93 -28.344 -10.32 1 74.06 69 ASP B O 1
ATOM 2225 N N . PRO B 1 70 ? 2.838 -27.547 -9.938 1 67.88 70 PRO B N 1
ATOM 2226 C CA . PRO B 1 70 ? 2.748 -28.422 -8.773 1 67.88 70 PRO B CA 1
ATOM 2227 C C . PRO B 1 70 ? 2.932 -29.906 -9.125 1 67.88 70 PRO B C 1
ATOM 2229 O O . PRO B 1 70 ? 3.285 -30.703 -8.258 1 67.88 70 PRO B O 1
ATOM 2232 N N . PHE B 1 71 ? 2.602 -30.234 -10.211 1 67.31 71 PHE B N 1
ATOM 2233 C CA . PHE B 1 71 ? 2.643 -31.641 -10.594 1 67.31 71 PHE B CA 1
ATOM 2234 C C . PHE B 1 71 ? 3.896 -31.938 -11.414 1 67.31 71 PHE B C 1
ATOM 2236 O O . PHE B 1 71 ? 4.07 -33.062 -11.898 1 67.31 71 PHE B O 1
ATOM 2243 N N . GLY B 1 72 ? 4.66 -30.844 -11.43 1 62.09 72 GLY B N 1
ATOM 2244 C CA . GLY B 1 72 ? 5.938 -31.031 -12.102 1 62.09 72 GLY B CA 1
ATOM 2245 C C . GLY B 1 72 ? 7.047 -31.453 -11.156 1 62.09 72 GLY B C 1
ATOM 2246 O O . GLY B 1 72 ? 6.812 -31.641 -9.961 1 62.09 72 GLY B O 1
ATOM 2247 N N . PRO B 1 73 ? 8.195 -31.812 -11.664 1 56.41 73 PRO B N 1
ATOM 2248 C CA . PRO B 1 73 ? 9.336 -32.188 -10.82 1 56.41 73 PRO B CA 1
ATOM 2249 C C . PRO B 1 73 ? 9.695 -31.078 -9.812 1 56.41 73 PRO B C 1
ATOM 2251 O O . PRO B 1 73 ? 9.648 -29.891 -10.148 1 56.41 73 PRO B O 1
ATOM 2254 N N . HIS B 1 74 ? 9.25 -31.219 -8.586 1 54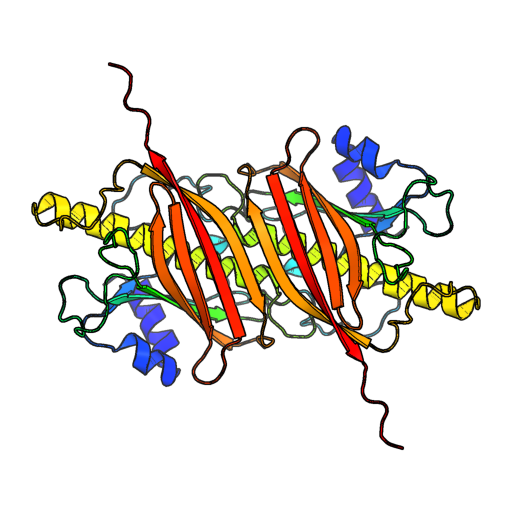.66 74 HIS B N 1
ATOM 2255 C CA . HIS B 1 74 ? 9.562 -30.219 -7.559 1 54.66 74 HIS B CA 1
ATOM 2256 C C . HIS B 1 74 ? 10.906 -30.516 -6.906 1 54.66 74 HIS B C 1
ATOM 2258 O O . HIS B 1 74 ? 11.297 -31.672 -6.758 1 54.66 74 HIS B O 1
ATOM 2264 N N . PRO B 1 75 ? 11.68 -29.516 -6.867 1 46.59 75 PRO B N 1
ATOM 2265 C CA . PRO B 1 75 ? 12.828 -29.781 -6.004 1 46.59 75 PRO B CA 1
ATOM 2266 C C . PRO B 1 75 ? 12.422 -30.188 -4.586 1 46.59 75 PRO B C 1
ATOM 2268 O O . PRO B 1 75 ? 11.344 -29.812 -4.121 1 46.59 75 PRO B O 1
ATOM 2271 N N . GLU B 1 76 ? 12.758 -31.297 -4.043 1 42.59 76 GLU B N 1
ATOM 2272 C CA . GLU B 1 76 ? 12.508 -31.969 -2.77 1 42.59 76 GLU B CA 1
ATOM 2273 C C . GLU B 1 76 ? 12.305 -30.953 -1.647 1 42.59 76 GLU B C 1
ATOM 2275 O O . GLU B 1 76 ? 11.852 -31.312 -0.558 1 42.59 76 GLU B O 1
ATOM 2280 N N . THR B 1 77 ? 12.773 -29.812 -1.697 1 43.91 77 THR B N 1
ATOM 2281 C CA . THR B 1 77 ? 13.055 -29.109 -0.449 1 43.91 77 THR B CA 1
ATOM 2282 C C . THR B 1 77 ? 11.797 -28.438 0.091 1 43.91 77 THR B C 1
ATOM 2284 O O . THR B 1 77 ? 11.859 -27.719 1.088 1 43.91 77 THR B O 1
ATOM 2287 N N . SER B 1 78 ? 10.68 -28.453 -0.599 1 48.16 78 SER B N 1
ATOM 2288 C CA . SER B 1 78 ? 9.773 -27.5 0.042 1 48.16 78 SER B CA 1
ATOM 2289 C C . SER B 1 78 ? 8.977 -28.172 1.159 1 48.16 78 SER B C 1
ATOM 2291 O O . SER B 1 78 ? 8.18 -29.078 0.904 1 48.16 78 SER B O 1
ATOM 2293 N N . LYS B 1 79 ? 9.539 -28.453 2.307 1 49.19 79 LYS B N 1
ATOM 2294 C CA . LYS B 1 79 ? 8.891 -28.953 3.516 1 49.19 79 LYS B CA 1
ATOM 2295 C C . LYS B 1 79 ? 7.648 -28.125 3.85 1 49.19 79 LYS B C 1
ATOM 2297 O O . LYS B 1 79 ? 7.641 -26.906 3.678 1 49.19 79 LYS B O 1
ATOM 2302 N N . PRO B 1 80 ? 6.715 -28.922 4.145 1 51.47 80 PRO B N 1
ATOM 2303 C CA . PRO B 1 80 ? 5.484 -28.25 4.562 1 51.47 80 PRO B CA 1
ATOM 2304 C C . PRO B 1 80 ? 5.715 -27.25 5.688 1 51.47 80 PRO B C 1
ATOM 2306 O O . PRO B 1 80 ? 6.492 -27.516 6.609 1 51.47 80 PRO B O 1
ATOM 2309 N N . ALA B 1 81 ? 5.59 -25.969 5.438 1 50.03 81 ALA B N 1
ATOM 2310 C CA . ALA B 1 81 ? 5.941 -24.891 6.352 1 50.03 81 ALA B CA 1
ATOM 2311 C C . ALA B 1 81 ? 5.125 -24.969 7.641 1 50.03 81 ALA B C 1
ATOM 2313 O O . ALA B 1 81 ? 5.449 -24.312 8.633 1 50.03 81 ALA B O 1
ATOM 2314 N N . SER B 1 82 ? 3.846 -25.578 7.566 1 56.53 82 SER B N 1
ATOM 2315 C CA . SER B 1 82 ? 3.01 -25.328 8.734 1 56.53 82 SER B CA 1
ATOM 2316 C C . SER B 1 82 ? 2.896 -26.562 9.617 1 56.53 82 SER B C 1
ATOM 2318 O O . SER B 1 82 ? 3.064 -27.688 9.148 1 56.53 82 SER B O 1
ATOM 2320 N N . SER B 1 83 ? 2.838 -26.359 10.922 1 59.22 83 SER B N 1
ATOM 2321 C CA . SER B 1 83 ? 2.525 -27.375 11.93 1 59.22 83 SER B CA 1
ATOM 2322 C C . SER B 1 83 ? 1.294 -28.188 11.531 1 59.22 83 SER B C 1
ATOM 2324 O O . SER B 1 83 ? 1.18 -29.359 11.883 1 59.22 83 SER B O 1
ATOM 2326 N N . SER B 1 84 ? 0.327 -27.516 10.836 1 65.94 84 SER B N 1
ATOM 2327 C CA . SER B 1 84 ? -0.902 -28.203 10.453 1 65.94 84 SER B CA 1
ATOM 2328 C C . SER B 1 84 ? -0.654 -29.188 9.32 1 65.94 84 SER B C 1
ATOM 2330 O O . SER B 1 84 ? -1.48 -30.062 9.055 1 65.94 84 SER B O 1
ATOM 2332 N N . GLY B 1 85 ? 0.428 -28.984 8.742 1 81.06 85 GLY B N 1
ATOM 2333 C CA . GLY B 1 85 ? 0.738 -29.844 7.613 1 81.06 85 GLY B CA 1
ATOM 2334 C C . GLY B 1 85 ? 0.026 -29.438 6.34 1 81.06 85 GLY B C 1
ATOM 2335 O O . GLY B 1 85 ? 0.25 -30.031 5.281 1 81.06 85 GLY B O 1
ATOM 2336 N N . LEU B 1 86 ? -0.833 -28.438 6.473 1 87.94 86 LEU B N 1
ATOM 2337 C CA . LEU B 1 86 ? -1.607 -28 5.312 1 87.94 86 LEU B CA 1
ATOM 2338 C C . LEU B 1 86 ? -0.771 -27.109 4.398 1 87.94 86 LEU B C 1
ATOM 2340 O O . LEU B 1 86 ? 0.098 -26.375 4.867 1 87.94 86 LEU B O 1
ATOM 2344 N N . THR B 1 87 ? -1.062 -27.219 3.07 1 91.06 87 THR B N 1
ATOM 2345 C CA . THR B 1 87 ? -0.373 -26.422 2.068 1 91.06 87 THR B CA 1
ATOM 2346 C C . THR B 1 87 ? -1.29 -26.125 0.884 1 91.06 87 THR B C 1
ATOM 2348 O O . THR B 1 87 ? -2.496 -26.375 0.951 1 91.06 87 THR B O 1
ATOM 2351 N N . MET B 1 88 ? -0.75 -25.453 -0.124 1 91.88 88 MET B N 1
ATOM 2352 C CA . MET B 1 88 ? -1.443 -25.219 -1.386 1 91.88 88 MET B CA 1
ATOM 2353 C C . MET B 1 88 ? -0.719 -25.891 -2.545 1 91.88 88 MET B C 1
ATOM 2355 O O . MET B 1 88 ? 0.457 -26.234 -2.428 1 91.88 88 MET B O 1
ATOM 2359 N N . LEU B 1 89 ? -1.438 -26.062 -3.561 1 89.69 89 LEU B N 1
ATOM 2360 C CA . LEU B 1 89 ? -0.839 -26.719 -4.719 1 89.69 89 LEU B CA 1
ATOM 2361 C C . LEU B 1 89 ? 0.33 -25.906 -5.258 1 89.69 89 LEU B C 1
ATOM 2363 O O . LEU B 1 89 ? 1.375 -26.453 -5.605 1 89.69 89 LEU B O 1
ATOM 2367 N N . ASN B 1 90 ? 0.092 -24.594 -5.281 1 90.19 90 ASN B N 1
ATOM 2368 C CA . ASN B 1 90 ? 1.113 -23.625 -5.648 1 90.19 90 ASN B CA 1
ATOM 2369 C C . ASN B 1 90 ? 1.404 -22.656 -4.5 1 90.19 90 ASN B C 1
ATOM 2371 O O . ASN B 1 90 ? 0.803 -21.594 -4.418 1 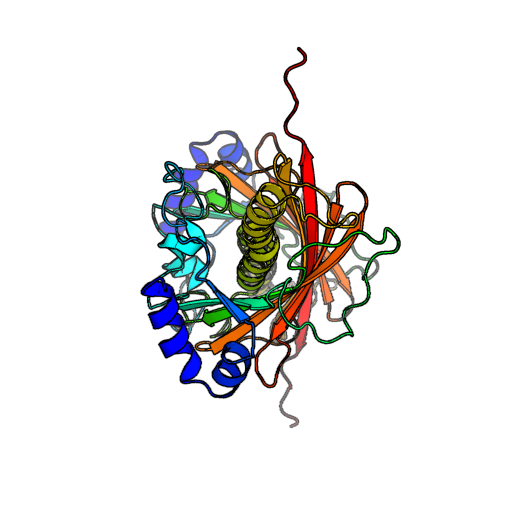90.19 90 ASN B O 1
ATOM 2375 N N . PRO B 1 91 ? 2.33 -23.047 -3.637 1 93.5 91 PRO B N 1
ATOM 2376 C CA . PRO B 1 91 ? 2.535 -22.234 -2.43 1 93.5 91 PRO B CA 1
ATOM 2377 C C . PRO B 1 91 ? 3.459 -21.047 -2.664 1 93.5 91 PRO B C 1
ATOM 2379 O O . PRO B 1 91 ? 3.635 -20.219 -1.771 1 93.5 91 PRO B O 1
ATOM 2382 N N . VAL B 1 92 ? 4.109 -21 -3.861 1 94.62 92 VAL B N 1
ATOM 2383 C CA . VAL B 1 92 ? 5.023 -19.906 -4.16 1 94.62 92 VAL B CA 1
ATOM 2384 C C . VAL B 1 92 ? 4.699 -19.328 -5.531 1 94.62 92 VAL B C 1
ATOM 2386 O O . VAL B 1 92 ? 4.523 -20.062 -6.504 1 94.62 92 VAL B O 1
ATOM 2389 N N . VAL B 1 93 ? 4.582 -18.062 -5.594 1 95.88 93 VAL B N 1
ATOM 2390 C CA . VAL B 1 93 ? 4.41 -17.344 -6.852 1 95.88 93 VAL B CA 1
ATOM 2391 C C . VAL B 1 93 ? 5.375 -16.156 -6.914 1 95.88 93 VAL B C 1
ATOM 2393 O O . VAL B 1 93 ? 5.602 -15.484 -5.906 1 95.88 93 VAL B O 1
ATOM 2396 N N . THR B 1 94 ? 6 -16 -8.016 1 97.06 94 THR B N 1
ATOM 2397 C CA . THR B 1 94 ? 6.812 -14.82 -8.289 1 97.06 94 THR B CA 1
ATOM 2398 C C . THR B 1 94 ? 6.156 -13.945 -9.352 1 97.06 94 THR B C 1
ATOM 2400 O O . THR B 1 94 ? 5.645 -14.453 -10.352 1 97.06 94 THR B O 1
ATOM 2403 N N . VAL B 1 95 ? 6.094 -12.703 -9.125 1 98.12 95 VAL B N 1
ATOM 2404 C CA . VAL B 1 95 ? 5.594 -11.758 -10.125 1 98.12 95 VAL B CA 1
ATOM 2405 C C . VAL B 1 95 ? 6.66 -10.703 -10.414 1 98.12 95 VAL B C 1
ATOM 2407 O O . VAL B 1 95 ? 7.199 -10.086 -9.492 1 98.12 95 VAL B O 1
ATOM 2410 N N . LEU B 1 96 ? 7 -10.531 -11.672 1 98.56 96 LEU B N 1
ATOM 2411 C CA . LEU B 1 96 ? 7.887 -9.469 -12.125 1 98.56 96 LEU B CA 1
ATOM 2412 C C . LEU B 1 96 ? 7.098 -8.211 -12.469 1 98.56 96 LEU B C 1
ATOM 2414 O O . LEU B 1 96 ? 6.031 -8.289 -13.086 1 98.56 96 LEU B O 1
ATOM 2418 N N . TYR B 1 97 ? 7.562 -7.125 -12.023 1 98.56 97 TYR B N 1
ATOM 2419 C CA . TYR B 1 97 ? 6.977 -5.828 -12.352 1 98.56 97 TYR B CA 1
ATOM 2420 C C . TYR B 1 97 ? 8.016 -4.91 -12.992 1 98.56 97 TYR B C 1
ATOM 2422 O O . TYR B 1 97 ? 9.125 -4.766 -12.477 1 98.56 97 TYR B O 1
ATOM 2430 N N . ASP B 1 98 ? 7.715 -4.344 -14.094 1 98.69 98 ASP B N 1
ATOM 2431 C CA . ASP B 1 98 ? 8.461 -3.236 -14.68 1 98.69 98 ASP B CA 1
ATOM 2432 C C . ASP B 1 98 ? 7.953 -1.895 -14.156 1 98.69 98 ASP B C 1
ATOM 2434 O O . ASP B 1 98 ? 6.902 -1.413 -14.586 1 98.69 98 ASP B O 1
ATOM 2438 N N . LEU B 1 99 ? 8.688 -1.269 -13.234 1 98.25 99 LEU B N 1
ATOM 2439 C CA . LEU B 1 99 ? 8.258 -0.047 -12.562 1 98.25 99 LEU B CA 1
ATOM 2440 C C . LEU B 1 99 ? 8.789 1.187 -13.281 1 98.25 99 LEU B C 1
ATOM 2442 O O . LEU B 1 99 ? 10 1.316 -13.484 1 98.25 99 LEU B O 1
ATOM 2446 N N . GLN B 1 100 ? 7.895 2.084 -13.617 1 97.69 100 GLN B N 1
ATOM 2447 C CA . GLN B 1 100 ? 8.227 3.354 -14.25 1 97.69 100 GLN B CA 1
ATOM 2448 C C . GLN B 1 100 ? 7.953 4.527 -13.312 1 97.69 100 GLN B C 1
ATOM 2450 O O . GLN B 1 100 ? 7.324 4.359 -12.266 1 97.69 100 GLN B O 1
ATOM 2455 N N . PRO B 1 101 ? 8.375 5.727 -13.602 1 96.19 101 PRO B N 1
ATOM 2456 C CA . PRO B 1 101 ? 8.359 6.871 -12.688 1 96.19 101 PRO B CA 1
ATOM 2457 C C . PRO B 1 101 ? 6.945 7.25 -12.242 1 96.19 101 PRO B C 1
ATOM 2459 O O . PRO B 1 101 ? 6.777 7.977 -11.258 1 96.19 101 PRO B O 1
ATOM 2462 N N . GLY B 1 102 ? 5.941 6.777 -12.898 1 96.38 102 GLY B N 1
ATOM 2463 C CA . GLY B 1 102 ? 4.574 7.109 -12.531 1 96.38 102 GLY B CA 1
ATOM 2464 C C . GLY B 1 102 ? 4.168 6.555 -11.18 1 96.38 102 GLY B C 1
ATOM 2465 O O . GLY B 1 102 ? 3.141 6.953 -10.625 1 96.38 102 GLY B O 1
ATOM 2466 N N . VAL B 1 103 ? 4.953 5.625 -10.578 1 97.5 103 VAL B N 1
ATOM 2467 C CA . VAL B 1 103 ? 4.613 5.027 -9.289 1 97.5 103 VAL B CA 1
ATOM 2468 C C . VAL B 1 103 ? 5.469 5.648 -8.188 1 97.5 103 VAL B C 1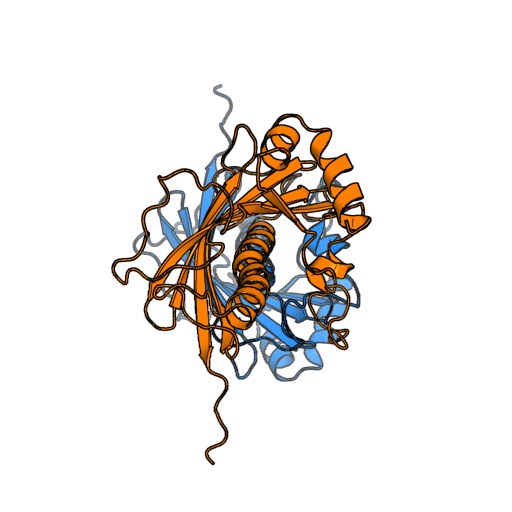
ATOM 2470 O O . VAL B 1 103 ? 5.5 5.148 -7.062 1 97.5 103 VAL B O 1
ATOM 2473 N N . ASN B 1 104 ? 6.141 6.789 -8.508 1 94.81 104 ASN B N 1
ATOM 2474 C CA . ASN B 1 104 ? 7.09 7.406 -7.59 1 94.81 104 ASN B CA 1
ATOM 2475 C C . ASN B 1 104 ? 6.383 8.172 -6.477 1 94.81 104 ASN B C 1
ATOM 2477 O O . ASN B 1 104 ? 5.328 8.766 -6.699 1 94.81 104 ASN B O 1
ATOM 2481 N N . GLY B 1 105 ? 7 8.094 -5.328 1 91.56 105 GLY B N 1
ATOM 2482 C CA . GLY B 1 105 ? 6.715 8.992 -4.219 1 91.56 105 GLY B CA 1
ATOM 2483 C C . GLY B 1 105 ? 7.723 10.117 -4.094 1 91.56 105 GLY B C 1
ATOM 2484 O O . GLY B 1 105 ? 7.688 11.078 -4.867 1 91.56 105 GLY B O 1
ATOM 2485 N N . PHE B 1 106 ? 8.758 9.859 -3.221 1 80.62 106 PHE B N 1
ATOM 2486 C CA . PHE B 1 106 ? 9.82 10.852 -3.041 1 80.62 106 PHE B CA 1
ATOM 2487 C C . PHE B 1 106 ? 10.828 10.773 -4.18 1 80.62 106 PHE B C 1
ATOM 2489 O O . PHE B 1 106 ? 10.781 9.852 -4.992 1 80.62 106 PHE B O 1
ATOM 2496 N N . ASN B 1 107 ? 11.703 11.555 -4.277 1 78.19 107 ASN B N 1
ATOM 2497 C CA . ASN B 1 107 ? 12.711 11.867 -5.285 1 78.19 107 ASN B CA 1
ATOM 2498 C C . ASN B 1 107 ? 13.203 10.609 -5.996 1 78.19 107 ASN B C 1
ATOM 2500 O O . ASN B 1 107 ? 14.156 9.969 -5.547 1 78.19 107 ASN B O 1
ATOM 2504 N N . GLY B 1 108 ? 12.422 10.258 -7.152 1 87.88 108 GLY B N 1
ATOM 2505 C CA . GLY B 1 108 ? 12.891 9.242 -8.086 1 87.88 108 GLY B CA 1
ATOM 2506 C C . GLY B 1 108 ? 12.734 7.828 -7.555 1 87.88 108 GLY B C 1
ATOM 2507 O O . GLY B 1 108 ? 13.297 6.883 -8.109 1 87.88 108 GLY B O 1
ATOM 2508 N N . THR B 1 109 ? 12.07 7.723 -6.434 1 94.5 109 THR B N 1
ATOM 2509 C CA . THR B 1 109 ? 11.93 6.402 -5.828 1 94.5 109 THR B CA 1
ATOM 2510 C C . THR B 1 109 ? 10.461 5.98 -5.801 1 94.5 109 THR B C 1
ATOM 2512 O O . THR B 1 109 ? 9.57 6.812 -5.605 1 94.5 109 THR B O 1
ATOM 2515 N N . THR B 1 110 ? 10.281 4.719 -5.949 1 97.12 110 THR B N 1
ATOM 2516 C CA . THR B 1 110 ? 8.945 4.137 -5.852 1 97.12 110 THR B CA 1
ATOM 2517 C C . THR B 1 110 ? 8.289 4.504 -4.527 1 97.12 110 THR B C 1
ATOM 2519 O O . THR B 1 110 ? 8.938 4.473 -3.477 1 97.12 110 THR B O 1
ATOM 2522 N N . HIS B 1 111 ? 7.074 4.934 -4.598 1 97.38 111 HIS B N 1
ATOM 2523 C CA . HIS B 1 111 ? 6.305 5.293 -3.412 1 97.38 111 HIS B CA 1
ATOM 2524 C C . HIS B 1 111 ? 6.285 4.148 -2.402 1 97.38 111 HIS B C 1
ATOM 2526 O O . HIS B 1 111 ? 6.023 3 -2.764 1 97.38 111 HIS B O 1
ATOM 2532 N N . GLY B 1 112 ? 6.578 4.406 -1.145 1 96.69 112 GLY B N 1
ATOM 2533 C CA . GLY B 1 112 ? 6.633 3.375 -0.123 1 96.69 112 GLY B CA 1
ATOM 2534 C C . GLY B 1 112 ? 5.336 2.6 0.013 1 96.69 112 GLY B C 1
ATOM 2535 O O . GLY B 1 112 ? 5.352 1.375 0.159 1 96.69 112 GLY B O 1
ATOM 2536 N N . GLY B 1 113 ? 4.203 3.305 0.013 1 97.81 113 GLY B N 1
ATOM 2537 C CA . GLY B 1 113 ? 2.904 2.654 0.074 1 97.81 113 GLY B CA 1
ATOM 2538 C C . GLY B 1 113 ? 2.615 1.786 -1.136 1 97.81 113 GLY B C 1
ATOM 2539 O O . GLY B 1 113 ? 1.937 0.763 -1.022 1 97.81 113 GLY B O 1
ATOM 2540 N N . PHE B 1 114 ? 3.113 2.168 -2.314 1 98.25 114 PHE B N 1
ATOM 2541 C CA . PHE B 1 114 ? 2.883 1.423 -3.545 1 98.25 114 PHE B CA 1
ATOM 2542 C C . PHE B 1 114 ? 3.494 0.03 -3.457 1 98.25 114 PHE B C 1
ATOM 2544 O O . PHE B 1 114 ? 2.963 -0.925 -4.027 1 98.25 114 PHE B O 1
ATOM 2551 N N . ILE B 1 115 ? 4.578 -0.11 -2.785 1 98.75 115 ILE B N 1
ATOM 2552 C CA . ILE B 1 115 ? 5.234 -1.404 -2.641 1 98.75 115 ILE B CA 1
ATOM 2553 C C . ILE B 1 115 ? 4.273 -2.402 -1.999 1 98.75 115 ILE B C 1
ATOM 2555 O O . ILE B 1 115 ? 4.277 -3.588 -2.344 1 98.75 115 ILE B O 1
ATOM 2559 N N . SER B 1 116 ? 3.357 -1.909 -1.12 1 98.75 116 SER B N 1
ATOM 2560 C CA . SER B 1 116 ? 2.326 -2.77 -0.548 1 98.75 116 SER B CA 1
ATOM 2561 C C . SER B 1 116 ? 1.334 -3.225 -1.613 1 98.75 116 SER B C 1
ATOM 2563 O O . SER B 1 116 ? 0.755 -4.309 -1.507 1 98.75 116 SER B O 1
ATOM 2565 N N . CYS B 1 117 ? 1.116 -2.422 -2.664 1 98.31 117 CYS B N 1
ATOM 2566 C CA . CYS B 1 117 ? 0.215 -2.809 -3.744 1 98.31 117 CYS B CA 1
ATOM 2567 C C . CYS B 1 117 ? 0.738 -4.039 -4.477 1 98.31 117 CYS B C 1
ATOM 2569 O O . CYS B 1 117 ? -0.001 -5 -4.691 1 98.31 117 CYS B O 1
ATOM 2571 N N . ILE B 1 118 ? 2.016 -4.012 -4.828 1 98.5 118 ILE B N 1
ATOM 2572 C CA . ILE B 1 118 ? 2.543 -5.125 -5.609 1 98.5 118 ILE B CA 1
ATOM 2573 C C . ILE B 1 118 ? 2.709 -6.352 -4.715 1 98.5 118 ILE B C 1
ATOM 2575 O O . ILE B 1 118 ? 2.561 -7.488 -5.172 1 98.5 118 ILE B O 1
ATOM 2579 N N . ILE B 1 119 ? 2.928 -6.133 -3.422 1 98.75 119 ILE B N 1
ATOM 2580 C CA . ILE B 1 119 ? 2.953 -7.223 -2.457 1 98.75 119 ILE B CA 1
ATOM 2581 C C . ILE B 1 119 ? 1.574 -7.875 -2.375 1 98.75 119 ILE B C 1
ATOM 2583 O O . ILE B 1 119 ? 1.454 -9.102 -2.432 1 98.75 119 ILE B O 1
ATOM 2587 N N . ASP B 1 120 ? 0.581 -7.055 -2.277 1 98.44 120 ASP B N 1
ATOM 2588 C CA . ASP B 1 120 ? -0.794 -7.539 -2.211 1 98.44 120 ASP B CA 1
ATOM 2589 C C . ASP B 1 120 ? -1.161 -8.32 -3.469 1 98.44 120 ASP B C 1
ATOM 2591 O O . ASP B 1 120 ? -1.768 -9.391 -3.387 1 98.44 120 ASP B O 1
ATOM 2595 N N . GLU B 1 121 ? -0.76 -7.84 -4.598 1 96.69 121 GLU B N 1
ATOM 2596 C CA . GLU B 1 121 ? -1.018 -8.516 -5.867 1 96.69 121 GLU B CA 1
ATOM 2597 C C . GLU B 1 121 ? -0.344 -9.883 -5.91 1 96.69 121 GLU B C 1
ATOM 2599 O O . GLU B 1 121 ? -0.922 -10.852 -6.406 1 96.69 121 GLU B O 1
ATOM 2604 N N . ALA B 1 122 ? 0.876 -9.93 -5.422 1 97.44 122 ALA B N 1
ATOM 2605 C CA . ALA B 1 122 ? 1.604 -11.203 -5.438 1 97.44 122 ALA B CA 1
ATOM 2606 C C . ALA B 1 122 ? 0.931 -12.227 -4.535 1 97.44 122 ALA B C 1
ATOM 2608 O O . ALA B 1 122 ? 0.786 -13.391 -4.914 1 97.44 122 ALA B O 1
ATOM 2609 N N . MET B 1 123 ? 0.515 -11.789 -3.357 1 97 123 MET B N 1
ATOM 2610 C CA . MET B 1 123 ? -0.238 -12.695 -2.492 1 97 123 MET B CA 1
ATOM 2611 C C . MET B 1 123 ? -1.527 -13.141 -3.168 1 97 123 MET B C 1
ATOM 2613 O O . MET B 1 123 ? -1.854 -14.336 -3.16 1 97 123 MET B O 1
ATOM 2617 N N . GLY B 1 124 ? -2.242 -12.195 -3.756 1 94.94 124 GLY B N 1
ATOM 2618 C CA . GLY B 1 124 ? -3.451 -12.523 -4.492 1 94.94 124 GLY B CA 1
ATOM 2619 C C . GLY B 1 124 ? -3.215 -13.516 -5.613 1 94.94 124 GLY B C 1
ATOM 2620 O O . GLY B 1 124 ? -4.066 -14.359 -5.891 1 94.94 124 GLY B O 1
ATOM 2621 N N . SER B 1 125 ? -2.078 -13.453 -6.219 1 94.56 125 SER B N 1
ATOM 2622 C CA . SER B 1 125 ? -1.745 -14.359 -7.316 1 94.56 125 SER B CA 1
ATOM 2623 C C . SER B 1 125 ? -1.623 -15.797 -6.828 1 94.56 125 SER B C 1
ATOM 2625 O O . SER B 1 125 ? -1.954 -16.734 -7.559 1 94.56 125 SER B O 1
ATOM 2627 N N . ILE B 1 126 ? -1.107 -15.977 -5.57 1 93.69 126 ILE B N 1
ATOM 2628 C CA . ILE B 1 126 ? -1.097 -17.328 -5.012 1 93.69 126 ILE B CA 1
ATOM 2629 C C . ILE B 1 126 ? -2.525 -17.859 -4.926 1 93.69 126 ILE B C 1
ATOM 2631 O O . ILE B 1 126 ? -2.807 -18.969 -5.367 1 93.69 126 ILE B O 1
ATOM 2635 N N . ILE B 1 127 ? -3.383 -17.031 -4.414 1 91.5 127 ILE B N 1
ATOM 2636 C CA . ILE B 1 127 ? -4.77 -17.438 -4.211 1 91.5 127 ILE B CA 1
ATOM 2637 C C . ILE B 1 127 ? -5.414 -17.75 -5.559 1 91.5 127 ILE B C 1
ATOM 2639 O O . ILE B 1 127 ? -6.02 -18.812 -5.73 1 91.5 127 ILE B O 1
ATOM 2643 N N . TYR B 1 128 ? -5.219 -16.922 -6.512 1 88.31 128 TYR B N 1
ATOM 2644 C CA . TYR B 1 128 ? -5.867 -17.047 -7.809 1 88.31 128 TYR B CA 1
ATOM 2645 C C . TYR B 1 128 ? -5.355 -18.266 -8.562 1 88.31 128 TYR B C 1
ATOM 2647 O O . TYR B 1 128 ? -6.141 -19.031 -9.133 1 88.31 128 TYR B O 1
ATOM 2655 N N . THR B 1 129 ? -4.07 -18.453 -8.617 1 89.69 129 THR B N 1
ATOM 2656 C CA . THR B 1 129 ? -3.498 -19.578 -9.344 1 89.69 129 THR B CA 1
ATOM 2657 C C . THR B 1 129 ? -3.885 -20.906 -8.68 1 89.69 129 THR B C 1
ATOM 2659 O O . THR B 1 129 ? -4.066 -21.922 -9.352 1 89.69 129 THR B O 1
ATOM 2662 N N . ASN B 1 130 ? -4.027 -20.859 -7.352 1 90.44 130 ASN B N 1
ATOM 2663 C CA . ASN B 1 130 ? -4.434 -22.078 -6.66 1 90.44 130 ASN B CA 1
ATOM 2664 C C . ASN B 1 130 ? -5.906 -22.391 -6.902 1 90.44 130 ASN B C 1
ATOM 2666 O O . ASN B 1 130 ? -6.297 -23.562 -6.934 1 90.44 130 ASN B O 1
ATOM 2670 N N . TYR B 1 131 ? -6.699 -21.391 -7.023 1 86.62 131 TYR B N 1
ATOM 2671 C CA . TYR B 1 131 ? -8.094 -21.641 -7.375 1 86.62 131 TYR B CA 1
ATOM 2672 C C . TYR B 1 131 ? -8.195 -22.422 -8.672 1 86.62 131 TYR B C 1
ATOM 2674 O O . TYR B 1 131 ? -8.898 -23.438 -8.742 1 86.62 131 TYR B O 1
ATOM 2682 N N . ASP B 1 132 ? -7.449 -22.047 -9.664 1 82.38 132 ASP B N 1
ATOM 2683 C CA . ASP B 1 132 ? -7.449 -22.719 -10.961 1 82.38 132 ASP B CA 1
ATOM 2684 C C . ASP B 1 132 ? -6.934 -24.141 -10.844 1 82.38 132 ASP B C 1
ATOM 2686 O O . ASP B 1 132 ? -7.547 -25.078 -11.375 1 82.38 132 ASP B O 1
ATOM 2690 N N . GLU B 1 133 ? -5.91 -24.281 -10.117 1 83.31 133 GLU B N 1
ATOM 2691 C CA . GLU B 1 133 ? -5.301 -25.594 -9.953 1 83.31 133 GLU B CA 1
ATOM 2692 C C . GLU B 1 133 ? -6.215 -26.531 -9.164 1 83.31 133 GLU B C 1
ATOM 2694 O O . GLU B 1 133 ? -6.281 -27.734 -9.453 1 83.31 133 GLU B O 1
ATOM 2699 N N . LEU B 1 134 ? -6.832 -26 -8.211 1 85.06 134 LEU B N 1
ATOM 2700 C CA . LEU B 1 134 ? -7.754 -26.766 -7.379 1 85.06 134 LEU B CA 1
ATOM 2701 C C . LEU B 1 134 ? -8.914 -27.297 -8.203 1 85.06 134 LEU B C 1
ATOM 2703 O O . LEU B 1 134 ? -9.305 -28.469 -8.07 1 85.06 134 LEU B O 1
ATOM 2707 N N . MET B 1 135 ? -9.484 -26.484 -9.062 1 85.06 135 MET B N 1
ATOM 2708 C CA . MET B 1 135 ? -10.578 -26.922 -9.93 1 85.06 135 MET B CA 1
ATOM 2709 C C . MET B 1 135 ? -10.133 -28.062 -10.828 1 85.06 135 MET B C 1
ATOM 2711 O O . MET B 1 135 ? -10.859 -29.047 -10.984 1 85.06 135 MET B O 1
ATOM 2715 N N . GLY B 1 136 ? -8.992 -27.953 -11.328 1 83.25 136 GLY B N 1
ATOM 2716 C CA . GLY B 1 136 ? -8.445 -29.031 -12.148 1 83.25 136 GLY B CA 1
ATOM 2717 C C . GLY B 1 136 ? -8.203 -30.312 -11.367 1 83.25 136 GLY B C 1
ATOM 2718 O O . GLY B 1 136 ? -8.531 -31.406 -11.836 1 83.25 136 GLY B O 1
ATOM 2719 N N . ALA B 1 137 ? -7.652 -30.141 -10.219 1 85.19 137 ALA B N 1
ATOM 2720 C CA . ALA B 1 137 ? -7.355 -31.297 -9.375 1 85.19 137 ALA B CA 1
ATOM 2721 C C . ALA B 1 137 ? -8.633 -32 -8.93 1 85.19 137 ALA B C 1
ATOM 2723 O O . ALA B 1 137 ? -8.688 -33.219 -8.859 1 85.19 137 ALA B O 1
ATOM 2724 N N . LYS B 1 138 ? -9.57 -31.266 -8.625 1 84.5 138 LYS B N 1
ATOM 2725 C CA . LYS B 1 138 ? -10.859 -31.812 -8.211 1 84.5 138 LYS B CA 1
ATOM 2726 C C . LYS B 1 138 ? -11.5 -32.594 -9.352 1 84.5 138 LYS B C 1
ATOM 2728 O O . LYS B 1 138 ? -12.039 -33.688 -9.133 1 84.5 138 LYS B O 1
ATOM 2733 N N . MET B 1 139 ? -11.461 -32.094 -10.492 1 86.75 139 MET B N 1
ATOM 2734 C CA . MET B 1 139 ? -12.031 -32.75 -11.664 1 86.75 139 MET B CA 1
ATOM 2735 C C . MET B 1 139 ? -11.352 -34.094 -11.922 1 86.75 139 MET B C 1
ATOM 2737 O O . MET B 1 139 ? -11.992 -35.031 -12.367 1 86.75 139 MET B O 1
ATOM 2741 N N . LYS B 1 140 ? -10.141 -34.188 -11.531 1 86.38 140 LYS B N 1
ATOM 2742 C CA . LYS B 1 140 ? -9.367 -35.406 -11.766 1 86.38 140 LYS B CA 1
ATOM 2743 C C . LYS B 1 140 ? -9.344 -36.281 -10.523 1 86.38 140 LYS B C 1
ATOM 2745 O O . LYS B 1 140 ? -8.695 -37.312 -10.508 1 86.38 140 LYS B O 1
ATOM 2750 N N . HIS B 1 141 ? -10.023 -35.75 -9.477 1 84.75 141 HIS B N 1
ATOM 2751 C CA . HIS B 1 141 ? -10.07 -36.469 -8.195 1 84.75 141 HIS B CA 1
ATOM 2752 C C . HIS B 1 141 ? -8.664 -36.719 -7.652 1 84.75 141 HIS B C 1
ATOM 2754 O O . HIS B 1 141 ? -8.367 -37.812 -7.176 1 84.75 141 HIS B O 1
ATOM 2760 N N . LYS B 1 142 ? -7.773 -35.719 -7.75 1 83 142 LYS B N 1
ATOM 2761 C CA . LYS B 1 142 ? -6.367 -35.875 -7.371 1 83 142 LYS B CA 1
ATOM 2762 C C . LYS B 1 142 ? -5.969 -34.812 -6.344 1 83 142 LYS B C 1
ATOM 2764 O O . LYS B 1 142 ? -4.789 -34.5 -6.203 1 83 142 LYS B O 1
ATOM 2769 N N . LEU B 1 143 ? -6.91 -34.312 -5.68 1 85.75 143 LEU B N 1
ATOM 2770 C CA . LEU B 1 143 ? -6.562 -33.312 -4.672 1 85.75 143 LEU B CA 1
ATOM 2771 C C . LEU B 1 143 ? -5.898 -33.969 -3.467 1 85.75 143 LEU B C 1
ATOM 2773 O O . LEU B 1 143 ? -6.48 -34.844 -2.83 1 85.75 143 LEU B O 1
ATOM 2777 N N . PRO B 1 144 ? -4.711 -33.5 -3.223 1 86.88 144 PRO B N 1
ATOM 2778 C CA . PRO B 1 144 ? -4.023 -34.094 -2.064 1 86.88 144 PRO B CA 1
ATOM 2779 C C . PRO B 1 144 ? -4.734 -33.781 -0.747 1 86.88 144 PRO B C 1
ATOM 2781 O O . PRO B 1 144 ? -5.371 -32.719 -0.613 1 86.88 144 PRO B O 1
ATOM 2784 N N . ASP B 1 145 ? -4.5 -34.625 0.265 1 86.69 145 ASP B N 1
ATOM 2785 C CA . ASP B 1 145 ? -5.191 -34.531 1.546 1 86.69 145 ASP B CA 1
ATOM 2786 C C . ASP B 1 145 ? -4.781 -33.281 2.299 1 86.69 145 ASP B C 1
ATOM 2788 O O . ASP B 1 145 ? -5.566 -32.719 3.066 1 86.69 145 ASP B O 1
ATOM 2792 N N . ASN B 1 146 ? -3.574 -32.812 2.078 1 88.75 146 ASN B N 1
ATOM 2793 C CA . ASN B 1 146 ? -3.053 -31.688 2.854 1 88.75 146 ASN B CA 1
ATOM 2794 C C . ASN B 1 146 ? -3.33 -30.359 2.166 1 88.75 146 ASN B C 1
ATOM 2796 O O . ASN B 1 146 ? -2.799 -29.328 2.572 1 88.75 146 ASN B O 1
ATOM 2800 N N . VAL B 1 147 ? -4.121 -30.391 1.138 1 90.38 147 VAL B N 1
ATOM 2801 C CA . VAL B 1 147 ? -4.535 -29.172 0.451 1 90.38 147 VAL B CA 1
ATOM 2802 C C . VAL B 1 147 ? -6.016 -28.891 0.727 1 90.38 147 VAL B C 1
ATOM 2804 O O . VAL B 1 147 ? -6.883 -29.672 0.311 1 90.38 147 VAL B O 1
ATOM 2807 N N . PRO B 1 148 ? -6.207 -27.812 1.413 1 89.12 148 PRO B N 1
ATOM 2808 C CA . PRO B 1 148 ? -7.613 -27.484 1.688 1 89.12 148 PRO B CA 1
ATOM 2809 C C . PRO B 1 148 ? -8.383 -27.094 0.432 1 89.12 148 PRO B C 1
ATOM 2811 O O . PRO B 1 148 ? -7.828 -26.422 -0.448 1 89.12 148 PRO B O 1
ATOM 2814 N N . ASP B 1 149 ? -9.656 -27.469 0.473 1 88.44 149 ASP B N 1
ATOM 2815 C CA . ASP B 1 149 ? -10.547 -27.078 -0.619 1 88.44 149 ASP B CA 1
ATOM 2816 C C . ASP B 1 149 ? -11.094 -25.656 -0.407 1 88.44 149 ASP B C 1
ATOM 2818 O O . ASP B 1 149 ? -12.039 -25.469 0.361 1 88.44 149 ASP B O 1
ATOM 2822 N N . LEU B 1 150 ? -10.586 -24.75 -1.211 1 86.44 150 LEU B N 1
ATOM 2823 C CA . LEU B 1 150 ? -10.977 -23.359 -1.072 1 86.44 150 LEU B CA 1
ATOM 2824 C C . LEU B 1 150 ? -11.891 -22.938 -2.219 1 86.44 150 LEU B C 1
ATOM 2826 O O . LEU B 1 150 ? -12.078 -21.75 -2.459 1 86.44 150 LEU B O 1
ATOM 2830 N N . SER B 1 151 ? -12.492 -23.844 -2.871 1 83.25 151 SER B N 1
ATOM 2831 C CA . SER B 1 151 ? -13.25 -23.547 -4.078 1 83.25 151 SER B CA 1
ATOM 2832 C C . SER B 1 151 ? -14.555 -22.828 -3.75 1 83.25 151 SER B C 1
ATOM 2834 O O . SER B 1 151 ? -15.102 -22.109 -4.59 1 83.25 151 SER B O 1
ATOM 2836 N N . ASP B 1 152 ? -15.031 -23 -2.584 1 85.25 152 ASP B N 1
ATOM 2837 C CA . ASP B 1 152 ? -16.297 -22.359 -2.203 1 85.25 152 ASP B CA 1
ATOM 2838 C C . ASP B 1 152 ? -16.078 -21.344 -1.082 1 85.25 152 ASP B C 1
ATOM 2840 O O . ASP B 1 152 ? -16.891 -21.281 -0.148 1 85.25 152 ASP B O 1
ATOM 2844 N N . ALA B 1 153 ? -15 -20.719 -1.158 1 88.69 153 ALA B N 1
ATOM 2845 C CA . ALA B 1 153 ? -14.703 -19.719 -0.13 1 88.69 153 ALA B CA 1
ATOM 2846 C C . ALA B 1 153 ? -14.273 -18.391 -0.754 1 88.69 153 ALA B C 1
ATOM 2848 O O . ALA B 1 153 ? -13.828 -18.359 -1.905 1 88.69 153 ALA B O 1
ATOM 2849 N N . ARG B 1 154 ? -14.547 -17.375 -0.02 1 88.75 154 ARG B N 1
ATOM 2850 C CA . ARG B 1 154 ? -13.969 -16.062 -0.333 1 88.75 154 ARG B CA 1
ATOM 2851 C C . ARG B 1 154 ? -12.758 -15.789 0.543 1 88.75 154 ARG B C 1
ATOM 2853 O O . ARG B 1 154 ? -12.719 -16.172 1.711 1 88.75 154 ARG B O 1
ATOM 2860 N N . VAL B 1 155 ? -11.773 -15.203 -0.058 1 92.19 155 VAL B N 1
ATOM 2861 C CA . VAL B 1 155 ? -10.547 -14.891 0.661 1 92.19 155 VAL B CA 1
ATOM 2862 C C . VAL B 1 155 ? -10.25 -13.398 0.572 1 92.19 155 VAL B C 1
ATOM 2864 O O . VAL B 1 155 ? -10.359 -12.797 -0.501 1 92.19 155 VAL B O 1
ATOM 2867 N N . PHE B 1 156 ? -9.906 -12.766 1.712 1 93 156 PHE B N 1
ATOM 2868 C CA . PHE B 1 156 ? -9.68 -11.328 1.761 1 93 156 PHE B CA 1
ATOM 2869 C C . PHE B 1 156 ? -8.375 -11 2.48 1 93 156 PHE B C 1
ATOM 2871 O O . PHE B 1 156 ? -7.996 -11.695 3.426 1 93 156 PHE B O 1
ATOM 2878 N N . THR B 1 157 ? -7.766 -9.922 2.008 1 96.94 157 THR B N 1
ATOM 2879 C CA . THR B 1 157 ? -6.598 -9.438 2.734 1 96.94 157 THR B CA 1
ATOM 2880 C C . THR B 1 157 ? -7 -8.883 4.098 1 96.94 157 THR B C 1
ATOM 2882 O O . THR B 1 157 ? -7.922 -8.07 4.199 1 96.94 157 THR B O 1
ATOM 2885 N N . ALA B 1 158 ? -6.344 -9.344 5.129 1 98.31 158 ALA B N 1
ATOM 2886 C CA . ALA B 1 158 ? -6.656 -8.883 6.48 1 98.31 158 ALA B CA 1
ATOM 2887 C C . ALA B 1 158 ? -5.551 -7.984 7.02 1 98.31 158 ALA B C 1
ATOM 2889 O O . ALA B 1 158 ? -5.812 -7.078 7.816 1 98.31 158 ALA B O 1
ATOM 2890 N N . SER B 1 159 ? -4.328 -8.289 6.637 1 98.75 159 SER B N 1
ATOM 2891 C CA . SER B 1 159 ? -3.238 -7.43 7.086 1 98.75 159 SER B CA 1
ATOM 2892 C C . SER B 1 159 ? -2.023 -7.551 6.172 1 98.75 159 SER B C 1
ATOM 2894 O O . SER B 1 159 ? -1.828 -8.578 5.523 1 98.75 159 SER B O 1
ATOM 2896 N N . ILE B 1 160 ? -1.267 -6.531 6.078 1 98.88 160 ILE B N 1
ATOM 2897 C CA . ILE B 1 160 ? 0.024 -6.461 5.398 1 98.88 160 ILE B CA 1
ATOM 2898 C C . ILE B 1 160 ? 1.021 -5.695 6.266 1 98.88 160 ILE B C 1
ATOM 2900 O O . ILE B 1 160 ? 0.742 -4.574 6.703 1 98.88 160 ILE B O 1
ATOM 2904 N N . SER B 1 161 ? 2.102 -6.289 6.59 1 98.94 161 SER B N 1
ATOM 2905 C CA . SER B 1 161 ? 3.209 -5.652 7.297 1 98.94 161 SER B CA 1
ATOM 2906 C C . SER B 1 161 ? 4.473 -5.637 6.441 1 98.94 161 SER B C 1
ATOM 2908 O O . SER B 1 161 ? 5.031 -6.691 6.133 1 98.94 161 SER B O 1
ATOM 2910 N N . VAL B 1 162 ? 4.941 -4.453 6.105 1 98.88 162 VAL B N 1
ATOM 2911 C CA . VAL B 1 162 ? 6.047 -4.336 5.164 1 98.88 162 VAL B CA 1
ATOM 2912 C C . VAL B 1 162 ? 7.219 -3.617 5.828 1 98.88 162 VAL B C 1
ATOM 2914 O O . VAL B 1 162 ? 7.027 -2.604 6.504 1 98.88 162 VAL B O 1
ATOM 2917 N N . GLN B 1 163 ? 8.344 -4.16 5.719 1 98.88 163 GLN B N 1
ATOM 2918 C CA . GLN B 1 163 ? 9.617 -3.504 6.027 1 98.88 163 GLN B CA 1
ATOM 2919 C C . GLN B 1 163 ? 10.32 -3.043 4.754 1 98.88 163 GLN B C 1
ATOM 2921 O O . GLN B 1 163 ? 10.672 -3.861 3.902 1 98.88 163 GLN B O 1
ATOM 2926 N N . LEU B 1 164 ? 10.469 -1.782 4.691 1 98.56 164 LEU B N 1
ATOM 2927 C CA . LEU B 1 164 ? 11.164 -1.208 3.547 1 98.56 164 LEU B CA 1
ATOM 2928 C C . LEU B 1 164 ? 12.656 -1.063 3.834 1 98.56 164 LEU B C 1
ATOM 2930 O O . LEU B 1 164 ? 13.055 -0.287 4.707 1 98.56 164 LEU B O 1
ATOM 2934 N N . LYS B 1 165 ? 13.484 -1.76 3.047 1 98.19 165 LYS B N 1
ATOM 2935 C CA . LYS B 1 165 ? 14.906 -1.885 3.367 1 98.19 165 LYS B CA 1
ATOM 2936 C C . LYS B 1 165 ? 15.742 -0.91 2.545 1 98.19 165 LYS B C 1
ATOM 2938 O O . LYS B 1 165 ? 16.672 -0.282 3.068 1 98.19 165 LYS B O 1
ATOM 2943 N N . LYS B 1 166 ? 15.477 -0.827 1.275 1 97.19 166 LYS B N 1
ATOM 2944 C CA . LYS B 1 166 ? 16.172 0.059 0.349 1 97.19 166 LYS B CA 1
ATOM 2945 C C . LYS B 1 166 ? 15.195 0.716 -0.623 1 97.19 166 LYS B C 1
ATOM 2947 O O . LYS B 1 166 ? 14.203 0.102 -1.026 1 97.19 166 LYS B O 1
ATOM 2952 N N . PRO B 1 167 ? 15.469 1.959 -0.987 1 95.69 167 PRO B N 1
ATOM 2953 C CA . PRO B 1 167 ? 14.602 2.58 -1.988 1 95.69 167 PRO B CA 1
ATOM 2954 C C . PRO B 1 167 ? 14.695 1.903 -3.354 1 95.69 167 PRO B C 1
ATOM 2956 O O . PRO B 1 167 ? 15.758 1.397 -3.725 1 95.69 167 PRO B O 1
ATOM 2959 N N . ILE B 1 168 ? 13.609 1.828 -4.078 1 97.19 168 ILE B N 1
ATOM 2960 C CA . ILE B 1 168 ? 13.586 1.34 -5.453 1 97.19 168 ILE B CA 1
ATOM 2961 C C . ILE B 1 168 ? 13.602 2.521 -6.422 1 97.19 168 ILE B C 1
ATOM 2963 O O . ILE B 1 168 ? 12.586 3.199 -6.602 1 97.19 168 ILE B O 1
ATOM 2967 N N . LEU B 1 169 ? 14.703 2.717 -7.051 1 95.75 169 LEU B N 1
ATOM 2968 C CA . LEU B 1 169 ? 14.789 3.764 -8.062 1 95.75 169 LEU B CA 1
ATOM 2969 C C . LEU B 1 169 ? 14.047 3.357 -9.328 1 95.75 169 LEU B C 1
ATOM 2971 O O . LEU B 1 169 ? 14.023 2.178 -9.688 1 95.75 169 LEU B O 1
ATOM 2975 N N . THR B 1 170 ? 13.422 4.312 -9.984 1 95.5 170 THR B N 1
ATOM 2976 C CA . THR B 1 170 ? 12.734 4.016 -11.234 1 95.5 170 THR B CA 1
ATOM 2977 C C . THR B 1 170 ? 13.453 4.668 -12.414 1 95.5 170 THR B C 1
ATOM 2979 O O . THR B 1 170 ? 14.078 5.715 -12.258 1 95.5 170 THR B O 1
ATOM 2982 N N . PRO B 1 171 ? 13.422 4.07 -13.539 1 96.56 171 PRO B N 1
ATOM 2983 C CA . PRO B 1 171 ? 12.789 2.783 -13.828 1 96.56 171 PRO B CA 1
ATOM 2984 C C . PRO B 1 171 ? 13.562 1.603 -13.234 1 96.56 171 PRO B C 1
ATOM 2986 O O . PRO B 1 171 ? 14.766 1.701 -13.008 1 96.56 171 PRO B O 1
ATOM 2989 N N . ASN B 1 172 ? 12.859 0.554 -12.906 1 97.44 172 ASN B N 1
ATOM 2990 C CA . ASN B 1 172 ? 13.461 -0.659 -12.367 1 97.44 172 ASN B CA 1
ATOM 2991 C C . ASN B 1 172 ? 12.555 -1.87 -12.562 1 97.44 172 ASN B C 1
ATOM 2993 O O . ASN B 1 172 ? 11.336 -1.728 -12.656 1 97.44 172 ASN B O 1
ATOM 2997 N N . ILE B 1 173 ? 13.148 -3.021 -12.766 1 98.5 173 ILE B N 1
ATOM 2998 C CA . ILE B 1 173 ? 12.406 -4.273 -12.719 1 98.5 173 ILE B CA 1
ATOM 2999 C C . ILE B 1 173 ? 12.617 -4.945 -11.367 1 98.5 173 ILE B C 1
ATOM 3001 O O . ILE B 1 173 ? 13.75 -5.059 -10.891 1 98.5 173 ILE B O 1
ATOM 3005 N N . VAL B 1 174 ? 11.516 -5.332 -10.75 1 98.69 174 VAL B N 1
ATOM 3006 C CA . VAL B 1 174 ? 11.625 -6.039 -9.477 1 98.69 174 VAL B CA 1
ATOM 3007 C C . VAL B 1 174 ? 10.867 -7.359 -9.555 1 98.69 174 VAL B C 1
ATOM 3009 O O . VAL B 1 174 ? 9.945 -7.508 -10.359 1 98.69 174 VAL B O 1
ATOM 3012 N N . ALA B 1 175 ? 11.297 -8.32 -8.766 1 98.62 175 ALA B N 1
ATOM 3013 C CA . ALA B 1 175 ? 10.578 -9.562 -8.508 1 98.62 175 ALA B CA 1
ATOM 3014 C C . ALA B 1 175 ? 9.938 -9.555 -7.125 1 98.62 175 ALA B C 1
ATOM 3016 O O . ALA B 1 175 ? 10.602 -9.266 -6.129 1 98.62 175 ALA B O 1
ATOM 3017 N N . VAL B 1 176 ? 8.688 -9.766 -7.09 1 98.75 176 VAL B N 1
ATOM 3018 C CA . VAL B 1 176 ? 7.98 -9.984 -5.832 1 98.75 176 VAL B CA 1
ATOM 3019 C C . VAL B 1 176 ? 7.711 -11.469 -5.637 1 98.75 176 VAL B C 1
ATOM 3021 O O . VAL B 1 176 ? 6.922 -12.07 -6.371 1 98.75 176 VAL B O 1
ATOM 3024 N N . VAL B 1 177 ? 8.352 -12.039 -4.641 1 97.56 177 VAL B N 1
ATOM 3025 C CA . VAL B 1 177 ? 8.203 -13.453 -4.34 1 97.56 177 VAL B CA 1
ATOM 3026 C C . VAL B 1 177 ? 7.273 -13.633 -3.143 1 97.56 177 VAL B C 1
ATOM 3028 O O . VAL B 1 177 ? 7.602 -13.227 -2.025 1 97.56 177 VAL B O 1
ATOM 3031 N N . ALA B 1 178 ? 6.152 -14.164 -3.398 1 98.19 178 ALA B N 1
ATOM 3032 C CA . ALA B 1 178 ? 5.195 -14.477 -2.34 1 98.19 178 ALA B CA 1
ATOM 3033 C C . ALA B 1 178 ? 5.188 -15.969 -2.033 1 98.19 178 ALA B C 1
ATOM 3035 O O . ALA B 1 178 ? 5.145 -16.797 -2.947 1 98.19 178 ALA B O 1
ATOM 3036 N N . GLU B 1 179 ? 5.207 -16.266 -0.765 1 96.75 179 GLU B N 1
ATOM 3037 C CA . GLU B 1 179 ? 5.223 -17.656 -0.307 1 96.75 179 GLU B CA 1
ATOM 3038 C C . GLU B 1 179 ? 4.195 -17.875 0.799 1 96.75 179 GLU B C 1
ATOM 3040 O O . GLU B 1 179 ? 4.098 -17.078 1.737 1 96.75 179 GLU B O 1
ATOM 3045 N N . LEU B 1 180 ? 3.449 -18.984 0.644 1 96.25 180 LEU B N 1
ATOM 3046 C CA . LEU B 1 180 ? 2.623 -19.406 1.768 1 96.25 180 LEU B CA 1
ATOM 3047 C C . LEU B 1 180 ? 3.488 -19.859 2.934 1 96.25 180 LEU B C 1
ATOM 3049 O O . LEU B 1 180 ? 4.285 -20.797 2.789 1 96.25 180 LEU B O 1
ATOM 3053 N N . ASP B 1 181 ? 3.398 -19.188 4.016 1 95.94 181 ASP B N 1
ATOM 3054 C CA . ASP B 1 181 ? 4.16 -19.562 5.203 1 95.94 181 ASP B CA 1
ATOM 3055 C C . ASP B 1 181 ? 3.473 -20.688 5.969 1 95.94 181 ASP B C 1
ATOM 3057 O O . ASP B 1 181 ? 4.086 -21.719 6.25 1 95.94 181 ASP B O 1
ATOM 3061 N N . ARG B 1 182 ? 2.152 -20.469 6.191 1 95 182 ARG B N 1
ATOM 3062 C CA . ARG B 1 182 ? 1.371 -21.484 6.879 1 95 182 ARG B CA 1
ATOM 3063 C C . ARG B 1 182 ? -0.123 -21.203 6.777 1 95 182 ARG B C 1
ATOM 3065 O O . ARG B 1 182 ? -0.521 -20.078 6.438 1 95 182 ARG B O 1
ATOM 3072 N N . ILE B 1 183 ? -0.834 -22.219 7.055 1 94.75 183 ILE B N 1
ATOM 3073 C CA . ILE B 1 183 ? -2.287 -22.125 7.152 1 94.75 183 ILE B CA 1
ATOM 3074 C C . ILE B 1 183 ? -2.729 -22.422 8.586 1 94.75 183 ILE B C 1
ATOM 3076 O O . ILE B 1 183 ? -2.363 -23.438 9.156 1 94.75 183 ILE B O 1
ATOM 3080 N N . GLU B 1 184 ? -3.416 -21.469 9.164 1 93.12 184 GLU B N 1
ATOM 3081 C CA . GLU B 1 184 ? -4.008 -21.625 10.492 1 93.12 184 GLU B CA 1
ATOM 3082 C C . GLU B 1 184 ? -5.523 -21.469 10.438 1 93.12 184 GLU B C 1
ATOM 3084 O O . GLU B 1 184 ? -6.035 -20.344 10.484 1 93.12 184 GLU B O 1
ATOM 3089 N N . THR B 1 185 ? -6.23 -22.625 10.352 1 87.38 185 THR B N 1
ATOM 3090 C CA . THR B 1 185 ? -7.688 -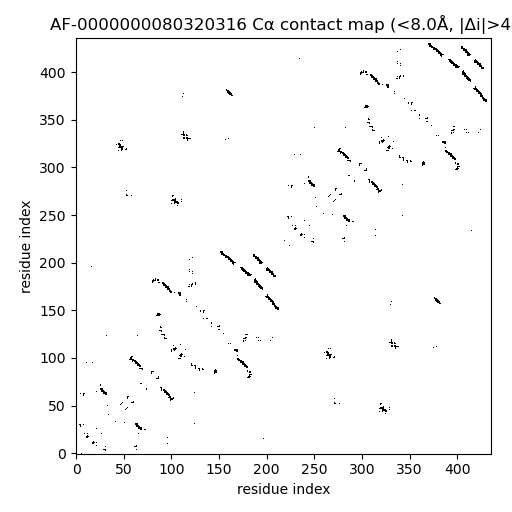22.594 10.289 1 87.38 185 THR B CA 1
ATOM 3091 C C . THR B 1 185 ? -8.164 -21.766 9.102 1 87.38 185 THR B C 1
ATOM 3093 O O . THR B 1 185 ? -8.086 -22.219 7.957 1 87.38 185 THR B O 1
ATOM 3096 N N . ARG B 1 186 ? -8.602 -20.656 9.375 1 90.75 186 ARG B N 1
ATOM 3097 C CA . ARG B 1 186 ? -9.156 -19.812 8.32 1 90.75 186 ARG B CA 1
ATOM 3098 C C . ARG B 1 186 ? -8.18 -18.703 7.938 1 90.75 186 ARG B C 1
ATOM 3100 O O . ARG B 1 186 ? -8.562 -17.75 7.262 1 90.75 186 ARG B O 1
ATOM 3107 N N . LYS B 1 187 ? -6.961 -18.938 8.375 1 96 187 LYS B N 1
ATOM 3108 C CA . LYS B 1 187 ? -5.965 -17.906 8.125 1 96 187 LYS B CA 1
ATOM 3109 C C . LYS B 1 187 ? -4.863 -18.406 7.199 1 96 187 LYS B C 1
ATOM 3111 O O . LYS B 1 187 ? -4.27 -19.453 7.445 1 96 187 LYS B O 1
ATOM 3116 N N . LEU B 1 188 ? -4.645 -17.703 6.176 1 96.81 188 LEU B N 1
ATOM 3117 C CA . LEU B 1 188 ? -3.5 -17.922 5.301 1 96.81 188 LEU B CA 1
ATOM 3118 C C . LEU B 1 188 ? -2.402 -16.891 5.57 1 96.81 188 LEU B C 1
ATOM 3120 O O . LEU B 1 188 ? -2.613 -15.695 5.387 1 96.81 188 LEU B O 1
ATOM 3124 N N . LEU B 1 189 ? -1.269 -17.359 6.027 1 98 189 LEU B N 1
ATOM 3125 C CA . LEU B 1 189 ? -0.153 -16.469 6.32 1 98 189 LEU B CA 1
ATOM 3126 C C . LEU B 1 189 ? 0.908 -16.547 5.23 1 98 189 LEU B C 1
ATOM 3128 O O . LEU B 1 189 ? 1.28 -17.641 4.793 1 98 189 LEU B O 1
ATOM 3132 N N . PHE B 1 190 ? 1.41 -15.359 4.828 1 98 190 PHE B N 1
ATOM 3133 C CA . PHE B 1 190 ? 2.354 -15.281 3.717 1 98 190 PHE B CA 1
ATOM 3134 C C . PHE B 1 190 ? 3.619 -14.539 4.133 1 98 190 PHE B C 1
ATOM 3136 O O . PHE B 1 190 ? 3.576 -13.672 5.004 1 98 190 PHE B O 1
ATOM 3143 N N . LYS B 1 191 ? 4.703 -14.906 3.521 1 98.5 191 LYS B N 1
ATOM 3144 C CA . LYS B 1 191 ? 5.949 -14.148 3.52 1 98.5 191 LYS B CA 1
ATOM 3145 C C . LYS B 1 191 ? 6.289 -13.656 2.117 1 98.5 191 LYS B C 1
ATOM 3147 O O . LYS B 1 191 ? 6.133 -14.391 1.139 1 98.5 191 LYS B O 1
ATOM 3152 N N . ILE B 1 192 ? 6.699 -12.422 2.008 1 98.75 192 ILE B N 1
ATOM 3153 C CA . ILE B 1 192 ? 6.941 -11.844 0.69 1 98.75 192 ILE B CA 1
ATOM 3154 C C . ILE B 1 192 ? 8.289 -11.125 0.684 1 98.75 192 ILE B C 1
ATOM 3156 O O . ILE B 1 192 ? 8.672 -10.5 1.679 1 98.75 192 ILE B O 1
ATOM 3160 N N . THR B 1 193 ? 8.984 -11.25 -0.353 1 98.75 193 THR B N 1
ATOM 3161 C CA . THR B 1 193 ? 10.219 -10.508 -0.595 1 98.75 193 THR B CA 1
ATOM 3162 C C . THR B 1 193 ? 10.141 -9.742 -1.915 1 98.75 193 THR B C 1
ATOM 3164 O O . THR B 1 193 ? 9.68 -10.289 -2.924 1 98.75 193 THR B O 1
ATOM 3167 N N . VAL B 1 194 ? 10.477 -8.469 -1.886 1 98.81 194 VAL B N 1
ATOM 3168 C CA . VAL B 1 194 ? 10.633 -7.656 -3.086 1 98.81 194 VAL B CA 1
ATOM 3169 C C . VAL B 1 194 ? 12.117 -7.453 -3.385 1 98.81 194 VAL B C 1
ATOM 3171 O O . VAL B 1 194 ? 12.852 -6.895 -2.566 1 98.81 194 VAL B O 1
ATOM 3174 N N . LYS B 1 195 ? 12.523 -7.875 -4.574 1 98.62 195 LYS B N 1
ATOM 3175 C CA . LYS B 1 195 ? 13.961 -7.859 -4.836 1 98.62 195 LYS B CA 1
ATOM 3176 C C . LYS B 1 195 ? 14.242 -7.777 -6.332 1 98.62 195 LYS B C 1
ATOM 3178 O O . LYS B 1 195 ? 13.328 -7.895 -7.148 1 98.62 195 LYS B O 1
ATOM 3183 N N . ASN B 1 196 ? 15.43 -7.426 -6.602 1 96.94 196 ASN B N 1
ATOM 3184 C CA . ASN B 1 196 ? 16 -7.742 -7.906 1 96.94 196 ASN B CA 1
ATOM 3185 C C . ASN B 1 196 ? 17.188 -8.703 -7.785 1 96.94 196 ASN B C 1
ATOM 3187 O O . ASN B 1 196 ? 17.219 -9.531 -6.875 1 96.94 196 ASN B O 1
ATOM 3191 N N . ASN B 1 197 ? 18.078 -8.781 -8.797 1 91.38 197 ASN B N 1
ATOM 3192 C CA . ASN B 1 197 ? 19.172 -9.742 -8.781 1 91.38 197 ASN B CA 1
ATOM 3193 C C . ASN B 1 197 ? 20.141 -9.492 -7.625 1 91.38 197 ASN B C 1
ATOM 3195 O O . ASN B 1 197 ? 20.766 -10.422 -7.125 1 91.38 197 ASN B O 1
ATOM 3199 N N . ASP B 1 198 ? 20.156 -8.289 -7.055 1 89.75 198 ASP B N 1
ATOM 3200 C CA . ASP B 1 198 ? 21.266 -7.895 -6.188 1 89.75 198 ASP B CA 1
ATOM 3201 C C . ASP B 1 198 ? 20.75 -7.387 -4.844 1 89.75 198 ASP B C 1
ATOM 3203 O O . ASP B 1 198 ? 21.453 -7.441 -3.838 1 89.75 198 ASP B O 1
ATOM 3207 N N . VAL B 1 199 ? 19.562 -6.938 -4.867 1 96.69 199 VAL B N 1
ATOM 3208 C CA . VAL B 1 199 ? 19.125 -6.117 -3.742 1 96.69 199 VAL B CA 1
ATOM 3209 C C . VAL B 1 199 ? 17.75 -6.59 -3.262 1 96.69 199 VAL B C 1
ATOM 3211 O O . VAL B 1 199 ? 16.875 -6.883 -4.07 1 96.69 199 VAL B O 1
ATOM 3214 N N . VAL B 1 200 ? 17.641 -6.824 -1.949 1 98.62 200 VAL B N 1
ATOM 3215 C CA . VAL B 1 200 ? 16.312 -6.953 -1.332 1 98.62 200 VAL B CA 1
ATOM 3216 C C . VAL B 1 200 ? 15.797 -5.574 -0.935 1 98.62 200 VAL B C 1
ATOM 3218 O O . VAL B 1 200 ? 16.391 -4.898 -0.091 1 98.62 200 VAL B O 1
ATOM 3221 N N . PHE B 1 201 ? 14.695 -5.164 -1.535 1 98.69 201 PHE B N 1
ATOM 3222 C CA . PHE B 1 201 ? 14.156 -3.826 -1.314 1 98.69 201 PHE B CA 1
ATOM 3223 C C . PHE B 1 201 ? 13.164 -3.828 -0.158 1 98.69 201 PHE B C 1
ATOM 3225 O O . PHE B 1 201 ? 12.992 -2.811 0.517 1 98.69 201 PHE B O 1
ATOM 3232 N N . ALA B 1 202 ? 12.469 -4.891 0.06 1 98.88 202 ALA B N 1
ATOM 3233 C CA . ALA B 1 202 ? 11.445 -4.961 1.101 1 98.88 202 ALA B CA 1
ATOM 3234 C C . ALA B 1 202 ? 11.156 -6.41 1.482 1 98.88 202 ALA B C 1
ATOM 3236 O O . ALA B 1 202 ? 11.367 -7.324 0.686 1 98.88 202 ALA B O 1
ATOM 3237 N N . GLU B 1 203 ? 10.711 -6.613 2.629 1 98.88 203 GLU B N 1
ATOM 3238 C CA . GLU B 1 203 ? 10.148 -7.855 3.152 1 98.88 203 GLU B CA 1
ATOM 3239 C C . GLU B 1 203 ? 8.789 -7.613 3.811 1 98.88 203 GLU B C 1
ATOM 3241 O O . GLU B 1 203 ? 8.555 -6.551 4.387 1 98.88 203 GLU B O 1
ATOM 3246 N N . ALA B 1 204 ? 7.977 -8.617 3.707 1 98.94 204 ALA B N 1
ATOM 3247 C CA . ALA B 1 204 ? 6.633 -8.383 4.23 1 98.94 204 ALA B CA 1
ATOM 3248 C C . ALA B 1 204 ? 6.004 -9.68 4.73 1 98.94 204 ALA B C 1
ATOM 3250 O O . ALA B 1 204 ? 6.449 -10.773 4.367 1 98.94 204 ALA B O 1
ATOM 3251 N N . GLN B 1 205 ? 5.051 -9.516 5.586 1 98.81 205 GLN B N 1
ATOM 3252 C CA . GLN B 1 205 ? 4.109 -10.555 5.992 1 98.81 205 GLN B CA 1
ATOM 3253 C C . GLN B 1 205 ? 2.674 -10.148 5.664 1 98.81 205 GLN B C 1
ATOM 3255 O O . GLN B 1 205 ? 2.314 -8.977 5.758 1 98.81 205 GLN B O 1
ATOM 3260 N N . GLY B 1 206 ? 1.973 -11.07 5.254 1 98.75 206 GLY B N 1
ATOM 3261 C CA . GLY B 1 206 ? 0.57 -10.852 4.945 1 98.75 206 GLY B CA 1
ATOM 3262 C C . GLY B 1 206 ? -0.346 -11.906 5.535 1 98.75 206 GLY B C 1
ATOM 3263 O O . GLY B 1 206 ? 0.062 -13.055 5.73 1 98.75 206 GLY B O 1
ATOM 3264 N N . LEU B 1 207 ? -1.513 -11.492 5.828 1 98.56 207 LEU B N 1
ATOM 3265 C CA . LEU B 1 207 ? -2.557 -12.375 6.34 1 98.56 207 LEU B CA 1
ATOM 3266 C C . LEU B 1 207 ? -3.83 -12.25 5.508 1 98.56 207 LEU B C 1
ATOM 3268 O O . LEU B 1 207 ? -4.305 -11.141 5.254 1 98.56 207 LEU B O 1
ATOM 3272 N N . TRP B 1 208 ? -4.285 -13.305 5.035 1 97.75 208 TRP B N 1
ATOM 3273 C CA . TRP B 1 208 ? -5.59 -13.367 4.383 1 97.75 208 TRP B CA 1
ATOM 3274 C C . TRP B 1 208 ? -6.547 -14.258 5.172 1 97.75 208 TRP B C 1
ATOM 3276 O O . TRP B 1 208 ? -6.133 -15.266 5.758 1 97.75 208 TRP B O 1
ATOM 3286 N N . ILE B 1 209 ? -7.789 -13.953 5.145 1 97.19 209 ILE B N 1
ATOM 3287 C CA . ILE B 1 209 ? -8.812 -14.695 5.871 1 97.19 209 ILE B CA 1
ATOM 3288 C C . ILE B 1 209 ? -9.742 -15.398 4.883 1 97.19 209 ILE B C 1
ATOM 3290 O O . ILE B 1 209 ? -10.172 -14.805 3.896 1 97.19 209 ILE B O 1
ATOM 3294 N N . VAL B 1 210 ? -9.992 -16.609 5.18 1 95.06 210 VAL B N 1
ATOM 3295 C CA . VAL B 1 210 ? -10.914 -17.438 4.395 1 95.06 210 VAL B CA 1
ATOM 3296 C C . VAL B 1 210 ? -12.312 -17.359 4.988 1 95.06 210 VAL B C 1
ATOM 3298 O O . VAL B 1 210 ? -12.516 -17.625 6.176 1 95.06 210 VAL B O 1
ATOM 3301 N N . VAL B 1 211 ? -13.289 -16.969 4.191 1 91.88 211 VAL B N 1
ATOM 3302 C CA . VAL B 1 211 ? -14.688 -16.906 4.59 1 91.88 211 VAL B CA 1
ATOM 3303 C C . VAL B 1 211 ? -15.508 -17.891 3.758 1 91.88 211 VAL B C 1
ATOM 3305 O O . VAL B 1 211 ? -15.766 -17.656 2.574 1 91.88 211 VAL B O 1
ATOM 3308 N N . PRO B 1 212 ? -15.984 -18.953 4.418 1 87.06 212 PRO B N 1
ATOM 3309 C CA . PRO B 1 212 ? -16.781 -19.922 3.668 1 87.06 212 PRO B CA 1
ATOM 3310 C C . PRO B 1 212 ? -18.109 -19.328 3.17 1 87.06 212 PRO B C 1
ATOM 3312 O O . PRO B 1 212 ? -18.719 -18.5 3.855 1 87.06 212 PRO B O 1
ATOM 3315 N N . ASN B 1 213 ? -18.453 -19.625 1.983 1 81.75 213 ASN B N 1
ATOM 3316 C CA . ASN B 1 213 ? -19.75 -19.188 1.472 1 81.75 213 ASN B CA 1
ATOM 3317 C C . ASN B 1 213 ? -20.906 -19.906 2.189 1 81.75 213 ASN B C 1
ATOM 3319 O O . ASN B 1 213 ? -20.797 -21.078 2.531 1 81.75 213 ASN B O 1
ATOM 3323 N N . ALA B 1 214 ? -21.781 -19.203 3.131 1 63.16 214 ALA B N 1
ATOM 3324 C CA . ALA B 1 214 ? -22.906 -19.797 3.838 1 63.16 214 ALA B CA 1
ATOM 3325 C C . ALA B 1 214 ? -23.719 -20.703 2.914 1 63.16 214 ALA B C 1
ATOM 3327 O O . ALA B 1 214 ? -24 -20.344 1.771 1 63.16 214 ALA B O 1
ATOM 3328 N N . LYS B 1 215 ? -23.609 -22.062 3.035 1 52.72 215 LYS B N 1
ATOM 3329 C CA . LYS B 1 215 ? -24.641 -22.906 2.436 1 52.72 215 LYS B CA 1
ATOM 3330 C C . LYS B 1 215 ? -26.031 -22.469 2.848 1 52.72 215 LYS B C 1
ATOM 3332 O O . LYS B 1 215 ? -26.266 -22.109 4.008 1 52.72 215 LYS B O 1
ATOM 3337 N N . PRO B 1 216 ? -26.859 -22.188 1.944 1 44.03 216 PRO B N 1
ATOM 3338 C CA . PRO B 1 216 ? -28.234 -21.984 2.424 1 44.03 216 PRO B CA 1
ATOM 3339 C C . PRO B 1 216 ? -28.672 -23.047 3.426 1 44.03 216 PRO B C 1
ATOM 3341 O O . PRO B 1 216 ? -28.281 -24.203 3.303 1 44.03 216 PRO B O 1
ATOM 3344 N N . LYS B 1 217 ? -28.875 -22.609 4.707 1 39.12 217 LYS B N 1
ATOM 3345 C CA . LYS B 1 217 ? -29.672 -23.547 5.504 1 39.12 217 LYS B CA 1
ATOM 3346 C C . LYS B 1 217 ? -30.812 -24.125 4.691 1 39.12 217 LYS B C 1
ATOM 3348 O O . LYS B 1 217 ? -31.688 -23.391 4.215 1 39.12 217 LYS B O 1
ATOM 3353 N N . ILE B 1 218 ? -30.344 -25.141 4.07 1 26.19 218 ILE B N 1
ATOM 3354 C CA . ILE B 1 218 ? -31.531 -25.891 3.652 1 26.19 218 ILE B CA 1
ATOM 3355 C C . ILE B 1 218 ? -32.25 -26.453 4.879 1 26.19 218 ILE B C 1
ATOM 3357 O O . ILE B 1 218 ? -31.609 -27.047 5.754 1 26.19 218 ILE B O 1
#

Nearest PDB structures (foldseek):
  5byu-assembly1_A  TM=8.129E-01  e=5.337E-07  Legionella pneumophila subsp. pneumophila str. Philadelphia 1
  3hm0-assembly1_D  TM=8.245E-01  e=3.355E-06  Bartonella henselae
  7qv0-assembly1_A-2  TM=7.650E-01  e=1.423E-06  Candidatus Scalindua brodae
  2q78-assembly3_F  TM=7.362E-01  e=1.259E-06  Thermotoga maritima MSB8
  3hm0-assembly1_B  TM=6.089E-01  e=4.557E-06  Bartonella henselae

Foldseek 3Di:
DPVQQVVLLVVQCVPPQSVVVCPDPQKDKDFPPPPDPPDDDDPPVPPCVCVPVQCDPAAWVHKMKIFHQLPDDDDPPPQQLEPLLAAFSTFKMKMKTFGHQVQDDPDQFGDPVVVVVVLVRRVVVSVVVRLVVLVVCVVVVNDDPRYDDQNQKDKAWDDKFKDFDATHGPRDMKMKMKGFNDDDPQKTKIWIWIGDPPDTGMIMITIMGIGGDPDPPD/DPVLQVVLLVVQCVPPQSVVVCPDPQKDKDFPPPPDPPDDDDPPVPPCVCVPVQCDPAAWVHKMKIFHQLPDDDDPPPQQLEPLLAAFSTFKMKMKTFGHCVQDDPDQFGDPVVVVVVLVRRVVVSVVVRLVVLVVCVVVVNDDPRYDDQNQKDKAWDDKFKDFDATHGPRDMKMKMKGFNDDDPQKTKIWIWIGDPPDTGMIMITIMGIGGDPDPPD